Protein AF-A0A454WHN2-F1 (afdb_monomer)

Structure (mmCIF, N/CA/C/O backbone):
data_AF-A0A454WHN2-F1
#
_entry.id   AF-A0A454WHN2-F1
#
loop_
_atom_site.group_PDB
_atom_site.id
_atom_site.type_symbol
_atom_site.label_atom_id
_atom_site.label_alt_id
_atom_site.label_comp_id
_atom_site.label_asym_id
_atom_site.label_entity_id
_atom_site.label_seq_id
_atom_site.pdbx_PDB_ins_code
_atom_site.Cartn_x
_atom_site.Cartn_y
_atom_site.Cartn_z
_atom_site.occupancy
_atom_site.B_iso_or_equiv
_atom_site.auth_seq_id
_atom_site.auth_comp_id
_atom_site.auth_asym_id
_atom_site.auth_atom_id
_atom_site.pdbx_PDB_model_num
ATOM 1 N N . MET A 1 1 ? -0.882 60.559 22.891 1.00 48.34 1 MET A N 1
ATOM 2 C CA . MET A 1 1 ? -1.921 61.473 22.359 1.00 48.34 1 MET A CA 1
ATOM 3 C C . MET A 1 1 ? -2.616 62.143 23.531 1.00 48.34 1 MET A C 1
ATOM 5 O O . MET A 1 1 ? -2.846 61.467 24.521 1.00 48.34 1 MET A O 1
ATOM 9 N N . ALA A 1 2 ? -2.917 63.442 23.456 1.00 44.06 2 ALA A N 1
ATOM 10 C CA . ALA A 1 2 ? -3.639 64.130 24.527 1.00 44.06 2 ALA A CA 1
ATOM 11 C C . ALA A 1 2 ? -5.078 63.575 24.665 1.00 44.06 2 ALA A C 1
ATOM 13 O O . ALA A 1 2 ? -5.731 63.383 23.634 1.00 44.06 2 ALA A O 1
ATOM 14 N N . PRO A 1 3 ? -5.607 63.370 25.889 1.00 48.81 3 PRO A N 1
ATOM 15 C CA . PRO A 1 3 ? -6.927 62.764 26.123 1.00 48.81 3 PRO A CA 1
ATOM 16 C C . PRO A 1 3 ? -8.096 63.540 25.486 1.00 48.81 3 PRO A C 1
ATOM 18 O O . PRO A 1 3 ? -9.138 62.964 25.201 1.00 48.81 3 PRO A O 1
ATOM 21 N N . LYS A 1 4 ? -7.907 64.824 25.147 1.00 52.00 4 LYS A N 1
ATOM 22 C CA . LYS A 1 4 ? -8.909 65.653 24.451 1.00 52.00 4 LYS A CA 1
ATOM 23 C C . LYS A 1 4 ? -9.092 65.337 22.957 1.00 52.00 4 LYS A C 1
ATOM 25 O O . LYS A 1 4 ? -10.077 65.777 22.378 1.00 52.00 4 LYS A O 1
ATOM 30 N N . LEU A 1 5 ? -8.168 64.608 22.321 1.00 53.09 5 LEU A N 1
ATOM 31 C CA . LEU A 1 5 ? -8.235 64.288 20.883 1.00 53.09 5 LEU A CA 1
ATOM 32 C C . LEU A 1 5 ? -8.771 62.877 20.593 1.00 53.09 5 LEU A C 1
ATOM 34 O O . LEU A 1 5 ? -9.045 62.563 19.438 1.00 53.09 5 LEU A O 1
ATOM 38 N N . LEU A 1 6 ? -8.932 62.027 21.614 1.00 55.34 6 LEU A N 1
ATOM 39 C CA . LEU A 1 6 ? -9.400 60.647 21.443 1.00 55.34 6 LEU A CA 1
ATOM 40 C C . LEU A 1 6 ? -10.835 60.521 20.889 1.00 55.34 6 LEU A C 1
ATOM 42 O O . LEU A 1 6 ? -11.027 59.683 20.009 1.00 55.34 6 LEU A O 1
ATOM 46 N N . PRO A 1 7 ? -11.821 61.343 21.308 1.00 53.38 7 PRO A N 1
ATOM 47 C CA . PRO A 1 7 ? -13.181 61.269 20.761 1.00 53.38 7 PRO A CA 1
ATOM 48 C C . PRO A 1 7 ? -13.220 61.512 19.243 1.00 53.38 7 PRO A C 1
ATOM 50 O O . PRO A 1 7 ? -13.840 60.754 18.504 1.00 53.38 7 PRO A O 1
ATOM 53 N N . LEU A 1 8 ? -12.441 62.487 18.759 1.00 54.19 8 LEU A N 1
ATOM 54 C CA . LEU A 1 8 ? -12.309 62.821 17.332 1.00 54.19 8 LEU A CA 1
ATOM 55 C C . LEU A 1 8 ? -11.576 61.742 16.516 1.00 54.19 8 LEU A C 1
ATOM 57 O O . LEU A 1 8 ? -11.734 61.658 15.299 1.00 54.19 8 LEU A O 1
ATOM 61 N N . VAL A 1 9 ? -10.749 60.926 17.171 1.00 55.88 9 VAL A N 1
ATOM 62 C CA . VAL A 1 9 ? -10.042 59.802 16.543 1.00 55.88 9 VAL A CA 1
ATOM 63 C C . VAL A 1 9 ? -10.936 58.573 16.400 1.00 55.88 9 VAL A C 1
ATOM 65 O O . VAL A 1 9 ? -10.793 57.844 15.420 1.00 55.88 9 VAL A O 1
ATOM 68 N N . LEU A 1 10 ? -11.904 58.381 17.299 1.00 55.38 10 LEU A N 1
ATOM 69 C CA . LEU A 1 10 ? -12.901 57.312 17.184 1.00 55.38 10 LEU A CA 1
ATOM 70 C C . LEU A 1 10 ? -13.937 57.580 16.081 1.00 55.38 10 LEU A C 1
ATOM 72 O O . LEU A 1 10 ? -14.424 56.630 15.472 1.00 55.38 10 LEU A O 1
ATOM 76 N N . GLU A 1 11 ? -14.223 58.847 15.770 1.00 54.97 11 GLU A N 1
ATOM 77 C CA . GLU A 1 11 ? -15.168 59.239 14.712 1.00 54.97 11 GLU A CA 1
ATOM 78 C C . GLU A 1 11 ? -14.581 59.188 13.287 1.00 54.97 11 GLU A C 1
ATOM 80 O O . GLU A 1 11 ? -15.330 59.129 12.312 1.00 54.97 11 GLU A O 1
ATOM 85 N N . ARG A 1 12 ? -13.249 59.167 13.119 1.00 56.72 12 ARG A N 1
ATOM 86 C CA . ARG A 1 12 ? -12.610 59.160 11.788 1.00 56.72 12 ARG A CA 1
ATOM 87 C C . ARG A 1 12 ? -12.517 57.748 11.182 1.00 56.72 12 ARG A C 1
ATOM 89 O O . ARG A 1 12 ? -12.070 56.798 11.823 1.00 56.72 12 ARG A O 1
ATOM 96 N N . SER A 1 13 ? -12.928 57.608 9.915 1.00 50.47 13 SER A N 1
ATOM 97 C CA . SER A 1 13 ? -13.026 56.349 9.140 1.00 50.47 13 SER A CA 1
ATOM 98 C C . SER A 1 13 ? -11.729 55.753 8.614 1.00 50.47 13 SER A C 1
ATOM 100 O O . SER A 1 13 ? -11.738 54.604 8.190 1.00 50.47 13 SER A O 1
ATOM 102 N N . SER A 1 14 ? -10.617 56.477 8.687 1.00 53.41 14 SER A N 1
ATOM 103 C CA . SER A 1 14 ? -9.424 56.168 7.895 1.00 53.41 14 SER A CA 1
ATOM 104 C C . SER A 1 14 ? -8.219 55.634 8.680 1.00 53.41 14 SER A C 1
ATOM 106 O O . SER A 1 14 ? -7.136 55.537 8.108 1.00 53.41 14 SER A O 1
ATOM 108 N N . LEU A 1 15 ? -8.346 55.334 9.978 1.00 56.28 15 LEU A N 1
ATOM 109 C CA . LEU A 1 15 ? -7.216 54.842 10.777 1.00 56.28 15 LEU A CA 1
ATOM 110 C C . LEU A 1 15 ? -7.153 53.305 10.780 1.00 56.28 15 LEU A C 1
ATOM 112 O O . LEU A 1 15 ? -8.149 52.669 11.126 1.00 56.28 15 LEU A O 1
ATOM 116 N N . PRO A 1 16 ? -5.997 52.693 10.449 1.00 55.44 16 PRO A N 1
ATOM 117 C CA . PRO A 1 16 ? -5.830 51.248 10.539 1.00 55.44 16 PRO A CA 1
ATOM 118 C C . PRO A 1 16 ? -5.825 50.817 12.012 1.00 55.44 16 PRO A C 1
ATOM 120 O O . PRO A 1 16 ? -4.934 51.179 12.783 1.00 55.44 16 PRO A O 1
ATOM 123 N N . PHE A 1 17 ? -6.837 50.048 12.411 1.00 59.66 17 PHE A N 1
ATOM 124 C CA . PHE A 1 17 ? -6.953 49.511 13.764 1.00 59.66 17 PHE A CA 1
ATOM 125 C C . PHE A 1 17 ? -6.034 48.298 13.938 1.00 59.66 17 PHE A C 1
ATOM 127 O O . PHE A 1 17 ? -6.289 47.224 13.396 1.00 59.66 17 PHE A O 1
ATOM 134 N N . THR A 1 18 ? -4.961 48.465 14.711 1.00 62.22 18 THR A N 1
ATOM 135 C CA . THR A 1 18 ? -4.090 47.362 15.137 1.00 62.22 18 THR A CA 1
ATOM 136 C C . THR A 1 18 ? -4.552 46.795 16.489 1.00 62.22 18 THR A C 1
ATOM 138 O O . THR A 1 18 ? -5.138 47.532 17.290 1.00 62.22 18 THR A O 1
ATOM 141 N N . PRO A 1 19 ? -4.271 45.512 16.803 1.00 58.66 19 PRO A N 1
ATOM 142 C CA . PRO A 1 19 ? -4.608 44.916 18.102 1.00 58.66 19 PRO A CA 1
ATOM 143 C C . PRO A 1 19 ? -4.073 45.715 19.303 1.00 58.66 19 PRO A C 1
ATOM 145 O O . PRO A 1 19 ? -4.730 45.815 20.338 1.00 58.66 19 PRO A O 1
ATOM 148 N N . GLN A 1 20 ? -2.898 46.334 19.153 1.00 63.22 20 GLN A N 1
ATOM 149 C CA . GLN A 1 20 ? -2.258 47.160 20.178 1.00 63.22 20 GLN A CA 1
ATOM 150 C C . GLN A 1 20 ? -3.019 48.471 20.418 1.00 63.22 20 GLN A C 1
ATOM 152 O O . GLN A 1 20 ? -3.183 48.884 21.566 1.00 63.22 20 GLN A O 1
ATOM 157 N N . LEU A 1 21 ? -3.516 49.110 19.352 1.00 66.88 21 LEU A N 1
ATOM 158 C CA . LEU A 1 21 ? -4.326 50.324 19.457 1.00 66.88 21 LEU A CA 1
ATOM 159 C C . LEU A 1 21 ? -5.672 50.027 20.122 1.00 66.88 21 LEU A C 1
ATOM 161 O O . LEU A 1 21 ? -6.094 50.771 21.004 1.00 66.88 21 LEU A O 1
ATOM 165 N N . LEU A 1 22 ? -6.313 48.918 19.739 1.00 63.09 22 LEU A N 1
ATOM 166 C CA . LEU A 1 22 ? -7.572 48.493 20.341 1.00 63.09 22 LEU A CA 1
ATOM 167 C C . LEU A 1 22 ? -7.382 48.242 21.842 1.00 63.09 22 LEU A C 1
ATOM 169 O O . LEU A 1 22 ? -8.098 48.842 22.635 1.00 63.09 22 LEU A O 1
ATOM 173 N N . SER A 1 23 ? -6.356 47.480 22.242 1.00 63.47 23 SER A N 1
ATOM 174 C CA . SER A 1 23 ? -6.033 47.226 23.656 1.00 63.47 23 SER A CA 1
ATOM 175 C C . SER A 1 23 ? -5.809 48.509 24.467 1.00 63.47 23 SER A C 1
ATOM 177 O O . SER A 1 23 ? -6.257 48.593 25.609 1.00 63.47 23 SER A O 1
ATOM 179 N N . ALA A 1 24 ? -5.145 49.517 23.893 1.00 67.38 24 ALA A N 1
ATOM 180 C CA . ALA A 1 24 ? -4.944 50.806 24.556 1.00 67.38 24 ALA A CA 1
ATOM 181 C C . ALA A 1 24 ? -6.267 51.574 24.735 1.00 67.38 24 ALA A C 1
ATOM 183 O O . ALA A 1 24 ? -6.526 52.124 25.802 1.00 67.38 24 ALA A O 1
ATOM 184 N N . LEU A 1 25 ? -7.142 51.562 23.723 1.00 67.94 25 LEU A N 1
ATOM 185 C CA . LEU A 1 25 ? -8.475 52.168 23.808 1.00 67.94 25 LEU A CA 1
ATOM 186 C C . LEU A 1 25 ? -9.366 51.478 24.856 1.00 67.94 25 LEU A C 1
ATOM 188 O O . LEU A 1 25 ? -10.174 52.151 25.492 1.00 67.94 25 LEU A O 1
ATOM 192 N N . CYS A 1 26 ? -9.189 50.171 25.082 1.00 63.50 26 CYS A N 1
ATOM 193 C CA . CYS A 1 26 ? -9.890 49.423 26.136 1.00 63.50 26 CYS A CA 1
ATOM 194 C C . CYS A 1 26 ? -9.510 49.922 27.530 1.00 63.50 26 CYS A C 1
ATOM 196 O O . CYS A 1 26 ? -10.388 50.154 28.358 1.00 63.50 26 CYS A O 1
ATOM 198 N N . ALA A 1 27 ? -8.206 50.099 27.772 1.00 67.69 27 ALA A N 1
ATOM 199 C CA . ALA A 1 27 ? -7.693 50.615 29.036 1.00 67.69 27 ALA A CA 1
ATOM 200 C C . ALA A 1 27 ? -8.225 52.033 29.297 1.00 67.69 27 ALA A C 1
ATOM 202 O O . ALA A 1 27 ? -8.769 52.304 30.363 1.00 67.69 27 ALA A O 1
ATOM 203 N N . PHE A 1 28 ? -8.209 52.900 28.279 1.00 70.19 28 PHE A N 1
ATOM 204 C CA . PHE A 1 28 ? -8.751 54.255 28.404 1.00 70.19 28 PHE A CA 1
ATOM 205 C C . PHE A 1 28 ? -10.272 54.300 28.605 1.00 70.19 28 PHE A C 1
ATOM 207 O O . PHE A 1 28 ? -10.766 55.191 29.295 1.00 70.19 28 PHE A O 1
ATOM 214 N N . ALA A 1 29 ? -11.028 53.357 28.035 1.00 67.25 29 ALA A N 1
ATOM 215 C CA . ALA A 1 29 ? -12.459 53.229 28.307 1.00 67.25 29 ALA A CA 1
ATOM 216 C C . ALA A 1 29 ? -12.731 52.754 29.745 1.00 67.25 29 ALA A C 1
ATOM 218 O O . ALA A 1 29 ? -13.647 53.267 30.385 1.00 67.25 29 ALA A O 1
ATOM 219 N N . ALA A 1 30 ? -11.925 51.827 30.276 1.00 66.00 30 ALA A N 1
ATOM 220 C CA . ALA A 1 30 ? -12.020 51.383 31.670 1.00 66.00 30 ALA A CA 1
ATOM 221 C C . ALA A 1 30 ? -11.681 52.508 32.669 1.00 66.00 30 ALA A C 1
ATOM 223 O O . ALA A 1 30 ? -12.284 52.592 33.735 1.00 66.00 30 ALA A O 1
ATOM 224 N N . GLU A 1 31 ? -10.776 53.412 32.294 1.00 73.50 31 GLU A N 1
ATOM 225 C CA . GLU A 1 31 ? -10.419 54.619 33.052 1.00 73.50 31 GLU A CA 1
ATOM 226 C C . GLU A 1 31 ? -11.429 55.777 32.877 1.00 73.50 31 GLU A C 1
ATOM 228 O O . GLU A 1 31 ? -11.212 56.869 33.396 1.00 73.50 31 GLU A O 1
ATOM 233 N N . GLY A 1 32 ? -12.520 55.583 32.120 1.00 68.31 32 GLY A N 1
ATOM 234 C CA . GLY A 1 32 ? -13.539 56.612 31.861 1.00 68.31 32 GLY A CA 1
ATOM 235 C C . GLY A 1 32 ? -13.080 57.754 30.944 1.00 68.31 32 GLY A C 1
ATOM 236 O O . GLY A 1 32 ? -13.766 58.766 30.817 1.00 68.31 32 GLY A O 1
ATOM 237 N N . THR A 1 33 ? -11.926 57.604 30.288 1.00 71.56 33 THR A N 1
ATOM 238 C CA . THR A 1 33 ? -11.315 58.617 29.408 1.00 71.56 33 THR A CA 1
ATOM 239 C C . THR A 1 33 ? -11.892 58.573 27.983 1.00 71.56 33 THR A C 1
ATOM 241 O O . THR A 1 33 ? -11.733 59.514 27.205 1.00 71.56 33 THR A O 1
ATOM 244 N N . VAL A 1 34 ? -12.585 57.486 27.633 1.00 68.69 34 VAL A N 1
ATOM 245 C CA . VAL A 1 34 ? -13.240 57.254 26.338 1.00 68.69 34 VAL A CA 1
ATOM 246 C C . VAL A 1 34 ? -14.694 56.854 26.565 1.00 68.69 34 VAL A C 1
ATOM 248 O O . VAL A 1 34 ? -14.964 56.024 27.429 1.00 68.69 34 VAL A O 1
ATOM 251 N N . ASP A 1 35 ? -15.622 57.388 25.759 1.00 72.56 35 ASP A N 1
ATOM 252 C CA . ASP A 1 35 ? -17.012 56.919 25.761 1.00 72.56 35 ASP A CA 1
ATOM 253 C C . ASP A 1 35 ? -17.067 55.445 25.333 1.00 72.56 35 ASP A C 1
ATOM 255 O O . ASP A 1 35 ? -16.868 55.089 24.165 1.00 72.56 35 ASP A O 1
ATOM 259 N N . ARG A 1 36 ? -17.359 54.587 26.312 1.00 74.88 36 ARG A N 1
ATOM 260 C CA . ARG A 1 36 ? -17.489 53.142 26.148 1.00 74.88 36 ARG A CA 1
ATOM 261 C C . ARG A 1 36 ? -18.534 52.783 25.094 1.00 74.88 36 ARG A C 1
ATOM 263 O O . ARG A 1 36 ? -18.283 51.898 24.282 1.00 74.88 36 ARG A O 1
ATOM 270 N N . ALA A 1 37 ? -19.657 53.500 25.034 1.00 69.38 37 ALA A N 1
ATOM 271 C CA . ALA A 1 37 ? -20.715 53.212 24.072 1.00 69.38 37 ALA A CA 1
ATOM 272 C C . ALA A 1 37 ? -20.282 53.538 22.631 1.00 69.38 37 ALA A C 1
ATOM 274 O O . ALA A 1 37 ? -20.595 52.787 21.703 1.00 69.38 37 ALA A O 1
ATOM 275 N N . ALA A 1 38 ? -19.528 54.625 22.432 1.00 70.50 38 ALA A N 1
ATOM 276 C CA . ALA A 1 38 ? -18.953 54.974 21.133 1.00 70.50 38 ALA A CA 1
ATOM 277 C C . ALA A 1 38 ? -17.869 53.978 20.692 1.00 70.50 38 ALA A C 1
ATOM 279 O O . ALA A 1 38 ? -17.865 53.553 19.535 1.00 70.50 38 ALA A O 1
ATOM 280 N N . LEU A 1 39 ? -16.992 53.555 21.609 1.00 71.81 39 LEU A N 1
ATOM 281 C CA . LEU A 1 39 ? -15.950 52.564 21.326 1.00 71.81 39 LEU A CA 1
ATOM 282 C C . LEU A 1 39 ? -16.544 51.197 20.939 1.00 71.81 39 LEU A C 1
ATOM 284 O O . LEU A 1 39 ? -16.084 50.578 19.974 1.00 71.81 39 LEU A O 1
ATOM 288 N N . VAL A 1 40 ? -17.598 50.760 21.637 1.00 71.56 40 VAL A N 1
ATOM 289 C CA . VAL A 1 40 ? -18.317 49.513 21.337 1.00 71.56 40 VAL A CA 1
ATOM 290 C C . VAL A 1 40 ? -18.917 49.568 19.929 1.00 71.56 40 VAL A C 1
ATOM 292 O O . VAL A 1 40 ? -18.585 48.717 19.103 1.00 71.56 40 VAL A O 1
ATOM 295 N N . ARG A 1 41 ? -19.706 50.606 19.601 1.00 69.62 41 ARG A N 1
ATOM 296 C CA . ARG A 1 41 ? -20.293 50.782 18.254 1.00 69.62 41 ARG A CA 1
ATOM 297 C C . ARG A 1 41 ? -19.230 50.798 17.157 1.00 69.62 41 ARG A C 1
ATOM 299 O O . ARG A 1 41 ? -19.398 50.185 16.104 1.00 69.62 41 ARG A O 1
ATOM 306 N N . ARG A 1 42 ? -18.108 51.479 17.406 1.00 69.12 42 ARG A N 1
ATOM 307 C CA . ARG A 1 42 ? -17.024 51.596 16.431 1.00 69.12 42 ARG A CA 1
ATOM 308 C C . ARG A 1 42 ? -16.322 50.269 16.178 1.00 69.12 42 ARG A C 1
ATOM 310 O O . ARG A 1 42 ? -16.001 49.957 15.034 1.00 69.12 42 ARG A O 1
ATOM 317 N N . THR A 1 43 ? -16.130 49.476 17.227 1.00 69.12 43 THR A N 1
ATOM 318 C CA . THR A 1 43 ? -15.529 48.147 17.101 1.00 69.12 43 THR A CA 1
ATOM 319 C C . THR A 1 43 ? -16.421 47.214 16.284 1.00 69.12 43 THR A C 1
ATOM 321 O O . THR A 1 43 ? -15.907 46.519 15.413 1.00 69.12 43 THR A O 1
ATOM 324 N N . PHE A 1 44 ? -17.748 47.257 16.467 1.00 69.12 44 PHE A N 1
ATOM 325 C CA . PHE A 1 44 ? -18.676 46.497 15.618 1.00 69.12 44 PHE A CA 1
ATOM 326 C C . PHE A 1 44 ? -18.552 46.872 14.134 1.00 69.12 44 PHE A C 1
ATOM 328 O O . PHE A 1 44 ? -18.439 45.981 13.293 1.00 69.12 44 PHE A O 1
ATOM 335 N N . ALA A 1 45 ? -18.478 48.169 13.816 1.00 64.75 45 ALA A N 1
ATOM 336 C CA . ALA A 1 45 ? -18.302 48.635 12.439 1.00 64.75 45 ALA A CA 1
ATOM 337 C C . ALA A 1 45 ? -16.980 48.152 11.808 1.00 64.75 45 ALA A C 1
ATOM 339 O O . ALA A 1 45 ? -16.965 47.721 10.663 1.00 64.75 45 ALA A O 1
ATOM 340 N N . ILE A 1 46 ? -15.874 48.175 12.559 1.00 63.19 46 ILE A N 1
ATOM 341 C CA . ILE A 1 46 ? -14.548 47.763 12.061 1.00 63.19 46 ILE A CA 1
ATOM 342 C C . ILE A 1 46 ? -14.467 46.246 11.846 1.00 63.19 46 ILE A C 1
ATOM 344 O O . ILE A 1 46 ? -13.865 45.779 10.878 1.00 63.19 46 ILE A O 1
ATOM 348 N N . VAL A 1 47 ? -15.059 45.453 12.744 1.00 63.00 47 VAL A N 1
ATOM 349 C CA . VAL A 1 47 ? -14.982 43.988 12.649 1.00 63.00 47 VAL A CA 1
ATOM 350 C C . VAL A 1 47 ? -15.879 43.434 11.548 1.00 63.00 47 VAL A C 1
ATOM 352 O O . VAL A 1 47 ? -15.538 42.414 10.947 1.00 63.00 47 VAL A O 1
ATOM 355 N N . ALA A 1 48 ? -16.968 44.131 11.226 1.00 58.31 48 ALA A N 1
ATOM 356 C CA . ALA A 1 48 ? -17.842 43.777 10.117 1.00 58.31 48 ALA A CA 1
ATOM 357 C C . ALA A 1 48 ? -17.149 43.817 8.740 1.00 58.31 48 ALA A C 1
ATOM 359 O O . ALA A 1 48 ? -17.673 43.195 7.811 1.00 58.31 48 ALA A O 1
ATOM 360 N N . ASP A 1 49 ? -15.994 44.485 8.616 1.00 55.72 49 ASP A N 1
ATOM 361 C CA . ASP A 1 49 ? -15.347 44.759 7.327 1.00 55.72 49 ASP A CA 1
ATOM 362 C C . ASP A 1 49 ? -14.029 44.002 7.062 1.00 55.72 49 ASP A C 1
ATOM 364 O O . ASP A 1 49 ? -13.635 43.926 5.900 1.00 55.72 49 ASP A O 1
ATOM 368 N N . ALA A 1 50 ? -13.328 43.414 8.051 1.00 56.28 50 ALA A N 1
ATOM 369 C CA . ALA A 1 50 ? -11.996 42.844 7.751 1.00 56.28 50 ALA A CA 1
ATOM 370 C C . ALA A 1 50 ? -11.486 41.655 8.598 1.00 56.28 50 ALA A C 1
ATOM 372 O O . ALA A 1 50 ? -11.053 40.650 8.023 1.00 56.28 50 ALA A O 1
ATOM 373 N N . HIS A 1 51 ? -11.456 41.722 9.939 1.00 63.16 51 HIS A N 1
ATOM 374 C CA . HIS A 1 51 ? -10.587 40.823 10.734 1.00 63.16 51 HIS A CA 1
ATOM 375 C C . HIS A 1 51 ? -11.165 40.385 12.105 1.00 63.16 51 HIS A C 1
ATOM 377 O O . HIS A 1 51 ? -10.849 41.002 13.125 1.00 63.16 51 HIS A O 1
ATOM 383 N N . PRO A 1 52 ? -11.925 39.271 12.188 1.00 59.06 52 PRO A N 1
ATOM 384 C CA . PRO A 1 52 ? -12.531 38.798 13.446 1.00 59.06 52 PRO A CA 1
ATOM 385 C C . PRO A 1 52 ? -11.515 38.405 14.537 1.00 59.06 52 PRO A C 1
ATOM 387 O O . PRO A 1 52 ? -11.789 38.538 15.726 1.00 59.06 52 PRO A O 1
ATOM 390 N N . THR A 1 53 ? -10.304 37.981 14.164 1.00 60.81 53 THR A N 1
ATOM 391 C CA . THR A 1 53 ? -9.222 37.651 15.113 1.00 60.81 53 THR A CA 1
ATOM 392 C C . THR A 1 53 ? -8.667 38.859 15.860 1.00 60.81 53 THR A C 1
ATOM 394 O O . THR A 1 53 ? -8.230 38.717 16.999 1.00 60.81 53 THR A O 1
ATOM 397 N N . ALA A 1 54 ? -8.669 40.040 15.239 1.00 61.06 54 ALA A N 1
ATOM 398 C CA . ALA A 1 54 ? -8.040 41.234 15.802 1.00 61.06 54 ALA A CA 1
ATOM 399 C C . ALA A 1 54 ? -8.851 41.854 16.954 1.00 61.06 54 ALA A C 1
ATOM 401 O O . ALA A 1 54 ? -8.276 42.526 17.807 1.00 61.06 54 ALA A O 1
ATOM 402 N N . ALA A 1 55 ? -10.165 41.607 17.001 1.00 63.31 55 ALA A N 1
ATOM 403 C CA . ALA A 1 55 ? -11.063 42.152 18.021 1.00 63.31 55 ALA A CA 1
ATOM 404 C C . ALA A 1 55 ? -11.339 41.209 19.198 1.00 63.31 55 ALA A C 1
ATOM 406 O O . ALA A 1 55 ? -11.883 41.639 20.214 1.00 63.31 55 ALA A O 1
ATOM 407 N N . LEU A 1 56 ? -10.933 39.940 19.102 1.00 64.69 56 LEU A N 1
ATOM 408 C CA . LEU A 1 56 ? -11.166 38.954 20.155 1.00 64.69 56 LEU A CA 1
ATOM 409 C C . LEU A 1 56 ? -10.571 39.356 21.526 1.00 64.69 56 LEU A C 1
ATOM 411 O O . LEU A 1 56 ? -11.284 39.220 22.522 1.00 64.69 56 LEU A O 1
ATOM 415 N N . PRO A 1 57 ? -9.341 39.912 21.618 1.00 63.16 57 PRO A N 1
ATOM 416 C CA . PRO A 1 57 ? -8.790 40.356 22.901 1.00 63.16 57 PRO A CA 1
ATOM 417 C C . PRO A 1 57 ? -9.620 41.461 23.567 1.00 63.16 57 PRO A C 1
ATOM 419 O O . PRO A 1 57 ? -9.694 41.515 24.791 1.00 63.16 57 PRO A O 1
ATOM 422 N N . TYR A 1 58 ? -10.279 42.320 22.781 1.00 63.47 58 TYR A N 1
ATOM 423 C CA . TYR A 1 58 ? -11.127 43.387 23.317 1.00 63.47 58 TYR A CA 1
ATOM 424 C C . TYR A 1 58 ? -12.391 42.840 23.972 1.00 63.47 58 TYR A C 1
ATOM 426 O O . TYR A 1 58 ? -12.693 43.191 25.109 1.00 63.47 58 TYR A O 1
ATOM 434 N N . TRP A 1 59 ? -13.111 41.954 23.284 1.00 64.38 59 TRP A N 1
ATOM 435 C CA . TRP A 1 59 ? -14.364 41.401 23.807 1.00 64.38 59 TRP A CA 1
ATOM 436 C C . TRP A 1 59 ? -14.163 40.492 25.015 1.00 64.38 59 TRP A C 1
ATOM 438 O O . TRP A 1 59 ? -15.041 40.395 25.865 1.00 64.38 59 TRP A O 1
ATOM 448 N N . GLN A 1 60 ? -12.992 39.866 25.125 1.00 65.81 60 GLN A N 1
ATOM 449 C CA . GLN A 1 60 ? -12.613 39.118 26.322 1.00 65.81 60 GLN A CA 1
ATOM 450 C C . GLN A 1 60 ? -12.221 40.037 27.489 1.00 65.81 60 GLN A C 1
ATOM 452 O O . GLN A 1 60 ? -12.483 39.696 28.639 1.00 65.81 60 GLN A O 1
ATOM 457 N N . ALA A 1 61 ? -11.608 41.191 27.209 1.00 61.22 61 ALA A N 1
ATOM 458 C CA . ALA A 1 61 ? -11.166 42.138 28.233 1.00 61.22 61 ALA A CA 1
ATOM 459 C C . ALA A 1 61 ? -12.297 43.030 28.776 1.00 61.22 61 ALA A C 1
ATOM 461 O O . ALA A 1 61 ? -12.223 43.473 29.920 1.00 61.22 61 ALA A O 1
ATOM 462 N N . VAL A 1 62 ? -13.333 43.306 27.973 1.00 64.25 62 VAL A N 1
ATOM 463 C CA . VAL A 1 62 ? -14.459 44.177 28.347 1.00 64.25 62 VAL A CA 1
ATOM 464 C C . VAL A 1 62 ? -15.784 43.522 27.927 1.00 64.25 62 VAL A C 1
ATOM 466 O O . VAL A 1 62 ? -16.270 43.791 26.826 1.00 64.25 62 VAL A O 1
ATOM 469 N N . PRO A 1 63 ? -16.399 42.674 28.773 1.00 66.62 63 PRO A N 1
ATOM 470 C CA . PRO A 1 63 ? -17.709 42.104 28.471 1.00 66.62 63 PRO A CA 1
ATOM 471 C C . PRO A 1 63 ? -18.766 43.213 28.373 1.00 66.62 63 PRO A C 1
ATOM 473 O O . PRO A 1 63 ? -18.726 44.190 29.128 1.00 66.62 63 PRO A O 1
ATOM 476 N N . LEU A 1 64 ? -19.710 43.076 27.441 1.00 71.75 64 LEU A N 1
ATOM 477 C CA . LEU A 1 64 ? -20.839 44.002 27.308 1.00 71.75 64 LEU A CA 1
ATOM 478 C C . LEU A 1 64 ? -21.706 43.953 28.577 1.00 71.75 64 LEU A C 1
ATOM 480 O O . LEU A 1 64 ? -21.934 42.883 29.142 1.00 71.75 64 LEU A O 1
ATOM 484 N N . THR A 1 65 ? -22.188 45.107 29.044 1.00 76.12 65 THR A N 1
ATOM 485 C CA . THR A 1 65 ? -23.225 45.131 30.092 1.00 76.12 65 THR A CA 1
ATOM 486 C C . THR A 1 65 ? -24.578 44.734 29.500 1.00 76.12 65 THR A C 1
ATOM 488 O O . THR A 1 65 ? -24.766 44.832 28.290 1.00 76.12 65 THR A O 1
ATOM 491 N N . GLY A 1 66 ? -25.552 44.338 30.330 1.00 74.44 66 GLY A N 1
ATOM 492 C CA . GLY A 1 66 ? -26.893 43.958 29.851 1.00 74.44 66 GLY A CA 1
ATOM 493 C C . GLY A 1 66 ? -27.546 45.014 28.944 1.00 74.44 66 GLY A C 1
ATOM 494 O O . GLY A 1 66 ? -28.064 44.681 27.880 1.00 74.44 66 GLY A O 1
ATOM 495 N N . ASP A 1 67 ? -27.419 46.296 29.300 1.00 74.88 67 ASP A N 1
ATOM 496 C CA . ASP A 1 67 ? -27.927 47.415 28.494 1.00 74.88 67 ASP A CA 1
ATOM 497 C C . ASP A 1 67 ? -27.192 47.587 27.155 1.00 74.88 67 ASP A C 1
ATOM 499 O O . ASP A 1 67 ? -27.779 48.013 26.161 1.00 74.88 67 ASP A O 1
ATOM 503 N N . GLU A 1 68 ? -25.891 47.301 27.104 1.00 76.00 68 GLU A N 1
ATOM 504 C CA . GLU A 1 68 ? -25.115 47.350 25.860 1.00 76.00 68 GLU A CA 1
ATOM 505 C C . GLU A 1 68 ? -25.408 46.156 24.966 1.00 76.00 68 GLU A C 1
ATOM 507 O O . GLU A 1 68 ? -25.511 46.327 23.753 1.00 76.00 68 GLU A O 1
ATOM 512 N N . HIS A 1 69 ? -25.605 44.980 25.560 1.00 80.62 69 HIS A N 1
ATOM 513 C CA . HIS A 1 69 ? -26.087 43.783 24.875 1.00 80.62 69 HIS A CA 1
ATOM 514 C C . HIS A 1 69 ? -27.402 44.079 24.152 1.00 80.62 69 HIS A C 1
ATOM 516 O O . HIS A 1 69 ? -27.509 43.838 22.955 1.00 80.62 69 HIS A O 1
ATOM 522 N N . ALA A 1 70 ? -28.361 44.697 24.849 1.00 76.94 70 ALA A N 1
ATOM 523 C CA . ALA A 1 70 ? -29.650 45.068 24.271 1.00 76.94 70 ALA A CA 1
ATOM 524 C C . ALA A 1 70 ? -29.525 46.127 23.159 1.00 76.94 70 ALA A C 1
ATOM 526 O O . ALA A 1 70 ? -30.167 46.010 22.118 1.00 76.94 70 ALA A O 1
ATOM 527 N N . ARG A 1 71 ? -28.682 47.154 23.346 1.00 78.62 71 ARG A N 1
ATOM 528 C CA . ARG A 1 71 ? -28.504 48.237 22.358 1.00 78.62 71 ARG A CA 1
ATOM 529 C C . ARG A 1 71 ? -27.723 47.836 21.106 1.00 78.62 71 ARG A C 1
ATOM 531 O O . ARG A 1 71 ? -27.844 48.537 20.111 1.00 78.62 71 ARG A O 1
ATOM 538 N N . THR A 1 72 ? -26.918 46.776 21.165 1.00 79.94 72 THR A N 1
ATOM 539 C CA . THR A 1 72 ? -26.056 46.329 20.049 1.00 79.94 72 THR A CA 1
ATOM 540 C C . THR A 1 72 ? -26.589 45.094 19.325 1.00 79.94 72 THR A C 1
ATOM 542 O O . THR A 1 72 ? -25.901 44.532 18.470 1.00 79.94 72 THR A O 1
ATOM 545 N N . ALA A 1 73 ? -27.797 44.638 19.671 1.00 84.00 73 ALA A N 1
ATOM 546 C CA . ALA A 1 73 ? -28.396 43.438 19.094 1.00 84.00 73 ALA A CA 1
ATOM 547 C C . ALA A 1 73 ? -28.452 43.454 17.548 1.00 84.00 73 ALA A C 1
ATOM 549 O O . ALA A 1 73 ? -28.072 42.445 16.941 1.00 84.00 73 ALA A O 1
ATOM 550 N N . PRO A 1 74 ? -28.823 44.566 16.872 1.00 83.44 74 PRO A N 1
ATOM 551 C CA . PRO A 1 74 ? -28.796 44.632 15.409 1.00 83.44 74 PRO A CA 1
ATOM 552 C C . PRO A 1 74 ? -27.391 44.437 14.820 1.00 83.44 74 PRO A C 1
ATOM 554 O O . PRO A 1 74 ? -27.215 43.657 13.886 1.00 83.44 74 PRO A O 1
ATOM 557 N N . GLU A 1 75 ? -26.371 45.090 15.382 1.00 81.00 75 GLU A N 1
ATOM 558 C CA . GLU A 1 75 ? -24.987 45.001 14.906 1.00 81.00 75 GLU A CA 1
ATOM 559 C C . GLU A 1 75 ? -24.381 43.613 15.135 1.00 81.00 75 GLU A C 1
ATOM 561 O O . GLU A 1 75 ? -23.670 43.090 14.275 1.00 81.00 75 GLU A O 1
ATOM 566 N N . ARG A 1 76 ? -24.685 42.990 16.278 1.00 85.94 76 ARG A N 1
ATOM 567 C CA . ARG A 1 76 ? -24.276 41.614 16.596 1.00 85.94 76 ARG A CA 1
ATOM 568 C C . ARG A 1 76 ? -24.886 40.611 15.627 1.00 85.94 76 ARG A C 1
ATOM 570 O O . ARG A 1 76 ? -24.176 39.728 15.156 1.00 85.94 76 AR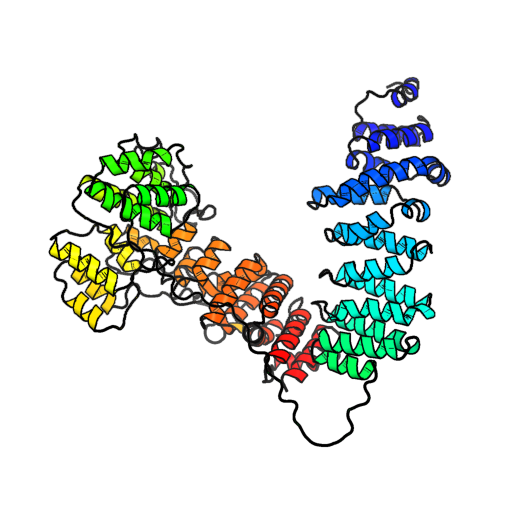G A O 1
ATOM 577 N N . THR A 1 77 ? -26.169 40.776 15.313 1.00 87.06 77 THR A N 1
ATOM 578 C CA . THR A 1 77 ? -26.907 39.925 14.369 1.00 87.06 77 THR A CA 1
ATOM 579 C C . THR A 1 77 ? -26.329 40.064 12.959 1.00 87.06 77 THR A C 1
ATOM 581 O O . THR A 1 77 ? -25.955 39.064 12.352 1.00 87.06 77 THR A O 1
ATOM 584 N N . ALA A 1 78 ? -26.124 41.294 12.474 1.00 83.44 78 ALA A N 1
ATOM 585 C CA . ALA A 1 78 ? -25.514 41.544 11.163 1.00 83.44 78 ALA A CA 1
ATOM 586 C C . ALA A 1 78 ? -24.079 40.990 11.053 1.00 83.44 78 ALA A C 1
ATOM 588 O O . ALA A 1 78 ? -23.643 40.534 9.994 1.00 83.44 78 ALA A O 1
ATOM 589 N N . LEU A 1 79 ? -23.317 41.014 12.150 1.00 82.88 79 LEU A N 1
ATOM 590 C CA . LEU A 1 79 ? -21.985 40.420 12.180 1.00 82.88 79 LEU A CA 1
ATOM 591 C C . LEU A 1 79 ? -22.038 38.887 12.211 1.00 82.88 79 LEU A C 1
ATOM 593 O O . LEU A 1 79 ? -21.245 38.241 11.525 1.00 82.88 79 LEU A O 1
ATOM 597 N N . ALA A 1 80 ? -22.962 38.311 12.983 1.00 88.62 80 ALA A N 1
ATOM 598 C CA . ALA A 1 80 ? -23.181 36.871 13.037 1.00 88.62 80 ALA A CA 1
ATOM 599 C C . ALA A 1 80 ? -23.519 36.314 11.650 1.00 88.62 80 ALA A C 1
ATOM 601 O O . ALA A 1 80 ? -22.895 35.342 11.239 1.00 88.62 80 ALA A O 1
ATOM 602 N N . GLU A 1 81 ? -24.390 36.982 10.890 1.00 89.56 81 GLU A N 1
ATOM 603 C CA . GLU A 1 81 ? -24.748 36.613 9.512 1.00 89.56 81 GLU A CA 1
ATOM 604 C C . GLU A 1 81 ? -23.513 36.476 8.601 1.00 89.56 81 GLU A C 1
ATOM 606 O O . GLU A 1 81 ? -23.293 35.445 7.955 1.00 89.56 81 GLU A O 1
ATOM 611 N N . LYS A 1 82 ? -22.632 37.487 8.606 1.00 84.44 82 LYS A N 1
ATOM 612 C CA . LYS A 1 82 ? -21.376 37.472 7.833 1.00 84.44 82 LYS A CA 1
ATOM 613 C C . LYS A 1 82 ? -20.444 36.335 8.265 1.00 84.44 82 LYS A C 1
ATOM 615 O O . LYS A 1 82 ? -19.808 35.687 7.430 1.00 84.44 82 LYS A O 1
ATOM 620 N N . LEU A 1 83 ? -20.328 36.100 9.572 1.00 86.81 83 LEU A N 1
ATOM 621 C CA . LEU A 1 83 ? -19.453 35.066 10.130 1.00 86.81 83 LEU A CA 1
ATOM 622 C C . LEU A 1 83 ? -19.986 33.656 9.870 1.00 86.81 83 LEU A C 1
ATOM 624 O O . LEU A 1 83 ? -19.190 32.771 9.567 1.00 86.81 83 LEU A O 1
ATOM 628 N N . LEU A 1 84 ? -21.302 33.456 9.950 1.00 91.31 84 LEU A N 1
ATOM 629 C CA . LEU A 1 84 ? -21.969 32.199 9.617 1.00 91.31 84 LEU A CA 1
ATOM 630 C C . LEU A 1 84 ? -21.817 31.885 8.130 1.00 91.31 84 LEU A C 1
ATOM 632 O O . LEU A 1 84 ? -21.396 30.782 7.800 1.00 91.31 84 LEU A O 1
ATOM 636 N N . THR A 1 85 ? -22.002 32.873 7.246 1.00 88.94 85 THR A N 1
ATOM 637 C CA . THR A 1 85 ? -21.746 32.722 5.800 1.00 88.94 85 THR A CA 1
ATOM 638 C C . THR A 1 85 ? -20.318 32.242 5.524 1.00 88.94 85 THR A C 1
ATOM 640 O O . THR A 1 85 ? -20.093 31.361 4.698 1.00 88.94 85 THR A O 1
ATOM 643 N N . ARG A 1 86 ? -19.330 32.785 6.247 1.00 85.75 86 ARG A N 1
ATOM 644 C CA . ARG A 1 86 ? -17.934 32.338 6.146 1.00 85.75 86 ARG A CA 1
ATOM 645 C C . ARG A 1 86 ? -17.720 30.944 6.736 1.00 85.75 86 ARG A C 1
ATOM 647 O O . ARG A 1 86 ? -16.922 30.183 6.203 1.00 85.75 86 ARG A O 1
ATOM 654 N N . LEU A 1 87 ? -18.383 30.618 7.843 1.00 89.56 87 LEU A N 1
ATOM 655 C CA . LEU A 1 87 ? -18.272 29.311 8.489 1.00 89.56 87 LEU A CA 1
ATOM 656 C C . LEU A 1 87 ? -18.880 28.198 7.621 1.00 89.56 87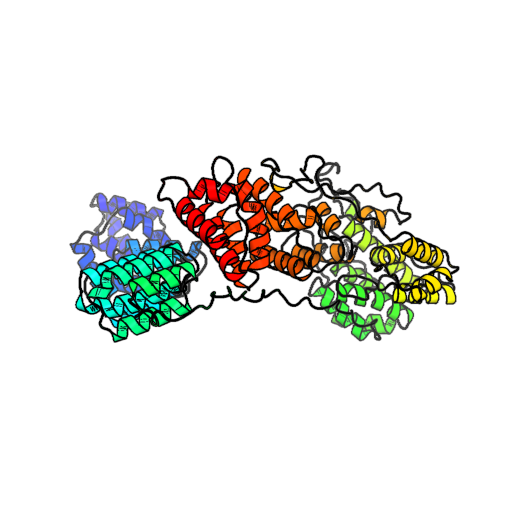 LEU A C 1
ATOM 658 O O . LEU A 1 87 ? -18.330 27.101 7.582 1.00 89.56 87 LEU A O 1
ATOM 662 N N . LEU A 1 88 ? -19.941 28.512 6.871 1.00 91.88 88 LEU A N 1
ATOM 663 C CA . LEU A 1 88 ? -20.588 27.621 5.904 1.00 91.88 88 LEU A CA 1
ATOM 664 C C . LEU A 1 88 ? -19.684 27.228 4.720 1.00 91.88 88 LEU A C 1
ATOM 666 O O . LEU A 1 88 ? -19.967 26.242 4.049 1.00 91.88 88 LEU A O 1
ATOM 670 N N . GLN A 1 89 ? -18.585 27.951 4.476 1.00 87.62 89 GLN A N 1
ATOM 671 C CA . GLN A 1 89 ? -17.584 27.579 3.463 1.00 87.62 89 GLN A CA 1
ATOM 672 C C . GLN A 1 89 ? -16.635 26.457 3.932 1.00 87.62 89 GLN A C 1
ATOM 674 O O . GLN A 1 89 ? -15.888 25.919 3.118 1.00 87.62 89 GLN A O 1
ATOM 679 N N . ASP A 1 90 ? -16.670 26.111 5.226 1.00 84.62 90 ASP A N 1
ATOM 680 C CA . ASP A 1 90 ? -15.770 25.174 5.913 1.00 84.62 90 ASP A CA 1
ATOM 681 C C . ASP A 1 90 ? -14.267 25.471 5.678 1.00 84.62 90 ASP A C 1
ATOM 683 O O . ASP A 1 90 ? -13.865 26.513 5.150 1.00 84.62 90 ASP A O 1
ATOM 687 N N . GLY A 1 91 ? -13.385 24.593 6.157 1.00 82.88 91 GLY A N 1
ATOM 688 C CA . GLY A 1 91 ? -11.963 24.645 5.835 1.00 82.88 91 GLY A CA 1
ATOM 689 C C . GLY A 1 91 ? -11.059 24.074 6.918 1.00 82.88 91 GLY A C 1
ATOM 690 O O . GLY A 1 91 ? -11.478 23.382 7.844 1.00 82.88 91 GLY A O 1
ATOM 691 N N . ALA A 1 92 ? -9.763 24.369 6.803 1.00 77.94 92 ALA A N 1
ATOM 692 C CA . ALA A 1 92 ? -8.774 23.885 7.757 1.00 77.94 92 ALA A CA 1
ATOM 693 C C . ALA A 1 92 ? -9.037 24.430 9.183 1.00 77.94 92 ALA A C 1
ATOM 695 O O . ALA A 1 92 ? -9.463 25.573 9.344 1.00 77.94 92 ALA A O 1
ATOM 696 N N . PRO A 1 93 ? -8.664 23.706 10.257 1.00 80.12 93 PRO A N 1
ATOM 697 C CA . PRO A 1 93 ? -8.882 24.149 11.641 1.00 80.12 93 PRO A CA 1
ATOM 698 C C . PRO A 1 93 ? -8.393 25.576 11.948 1.00 80.12 93 PRO A C 1
ATOM 700 O O . PRO A 1 93 ? -9.012 26.290 12.739 1.00 80.12 93 PRO A O 1
ATOM 703 N N . LYS A 1 94 ? -7.305 26.014 11.298 1.00 75.38 94 LYS A N 1
ATOM 704 C CA . LYS A 1 94 ? -6.723 27.357 11.456 1.00 75.38 94 LYS A CA 1
ATOM 705 C C . LYS A 1 94 ? -7.631 28.482 10.941 1.00 75.38 94 LYS A C 1
ATOM 707 O O . LYS A 1 94 ? -7.499 29.605 11.418 1.00 75.38 94 LYS A O 1
ATOM 712 N N . THR A 1 95 ? -8.528 28.204 9.995 1.00 78.25 95 THR A N 1
ATOM 713 C CA . THR A 1 95 ? -9.450 29.199 9.425 1.00 78.25 95 THR A CA 1
ATOM 714 C C . THR A 1 95 ? -10.786 29.226 10.164 1.00 78.25 95 THR A C 1
ATOM 716 O O . THR A 1 95 ? -11.307 30.312 10.410 1.00 78.25 95 THR A O 1
ATOM 719 N N . VAL A 1 96 ? -11.306 28.067 10.584 1.00 84.75 96 VAL A N 1
ATOM 720 C CA . VAL A 1 96 ? -12.624 27.957 11.244 1.00 84.75 96 VAL A CA 1
ATOM 721 C C . VAL A 1 96 ? -12.589 28.272 12.743 1.00 84.75 96 VAL A C 1
ATOM 723 O O . VAL A 1 96 ? -13.504 28.909 13.265 1.00 84.75 96 VAL A O 1
ATOM 726 N N . THR A 1 97 ? -11.518 27.891 13.453 1.00 85.44 97 THR A N 1
ATOM 727 C CA . THR A 1 97 ? -11.422 28.067 14.918 1.00 85.44 97 THR A CA 1
ATOM 728 C C . THR A 1 97 ? -11.573 29.528 15.349 1.00 85.44 97 THR A C 1
ATOM 730 O O . THR A 1 97 ? -12.369 29.795 16.256 1.00 85.44 97 THR A O 1
ATOM 733 N N . PRO A 1 98 ? -10.886 30.500 14.717 1.00 80.31 98 PRO A N 1
ATOM 734 C CA . PRO A 1 98 ? -11.025 31.892 15.120 1.00 80.31 98 PRO A CA 1
ATOM 735 C C . PRO A 1 98 ? -12.425 32.463 14.877 1.00 80.31 98 PRO A C 1
ATOM 737 O O . PRO A 1 98 ? -12.914 33.229 15.702 1.00 80.31 98 PRO A O 1
ATOM 740 N N . VAL A 1 99 ? -13.090 32.054 13.789 1.00 83.25 99 VAL A N 1
ATOM 741 C CA . VAL A 1 99 ? -14.462 32.478 13.465 1.00 83.25 99 VAL A CA 1
ATOM 742 C C . VAL A 1 99 ? -15.444 31.974 14.525 1.00 83.25 99 VAL A C 1
ATOM 744 O O . VAL A 1 99 ? -16.191 32.773 15.082 1.00 83.25 99 VAL A O 1
ATOM 747 N N . MET A 1 100 ? -15.389 30.687 14.888 1.00 89.19 100 MET A N 1
ATOM 748 C CA . MET A 1 100 ? -16.240 30.125 15.950 1.00 89.19 100 MET A CA 1
ATOM 749 C C . MET A 1 100 ? -15.967 30.761 17.315 1.00 89.19 100 MET A C 1
ATOM 751 O O . MET A 1 100 ? -16.889 31.008 18.089 1.00 89.19 100 MET A O 1
ATOM 755 N N . THR A 1 101 ? -14.697 31.031 17.624 1.00 84.62 101 THR A N 1
ATOM 756 C CA . THR A 1 101 ? -14.314 31.669 18.893 1.00 84.62 101 THR A CA 1
ATOM 757 C C . THR A 1 101 ? -14.925 33.063 18.991 1.00 84.62 101 THR A C 1
ATOM 759 O O . THR A 1 101 ? -15.430 33.455 20.040 1.00 84.62 101 THR A O 1
ATOM 762 N N . PHE A 1 102 ? -14.938 33.786 17.875 1.00 81.50 102 PHE A N 1
ATOM 763 C CA . PHE A 1 102 ? -15.514 35.113 17.796 1.00 81.50 102 PHE A CA 1
ATOM 764 C C . PHE A 1 102 ? -17.054 35.101 17.820 1.00 81.50 102 PHE A C 1
ATOM 766 O O . PHE A 1 102 ? -17.654 35.884 18.551 1.00 81.50 102 PHE A O 1
ATOM 773 N N . LEU A 1 103 ? -17.698 34.150 17.134 1.00 87.62 103 LEU A N 1
ATOM 774 C CA . LEU A 1 103 ? -19.148 33.918 17.229 1.00 87.62 103 LEU A CA 1
ATOM 775 C C . LEU A 1 103 ? -19.605 33.608 18.664 1.00 87.62 103 LEU A C 1
ATOM 777 O O . LEU A 1 103 ? -20.652 34.079 19.095 1.00 87.62 103 LEU A O 1
ATOM 781 N N . ARG A 1 104 ? -18.817 32.851 19.437 1.00 88.88 104 ARG A N 1
ATOM 782 C CA . ARG A 1 104 ? -19.097 32.619 20.866 1.00 88.88 104 ARG A CA 1
ATOM 783 C C . ARG A 1 104 ? -18.929 33.889 21.693 1.00 88.88 104 ARG A C 1
ATOM 785 O O . ARG A 1 104 ? -19.734 34.150 22.580 1.00 88.88 104 ARG A O 1
ATOM 792 N N . ALA A 1 105 ? -17.906 34.685 21.388 1.00 82.06 105 ALA A N 1
ATOM 793 C CA . ALA A 1 105 ? -17.643 35.941 22.080 1.00 82.06 105 ALA A CA 1
ATOM 794 C C . ALA A 1 105 ? -18.728 37.006 21.826 1.00 82.06 105 ALA A C 1
ATOM 796 O O . ALA A 1 105 ? -18.922 37.863 22.683 1.00 82.06 105 ALA A O 1
ATOM 797 N N . LEU A 1 106 ? -19.475 36.920 20.713 1.00 83.62 106 LEU A N 1
ATOM 798 C CA . LEU A 1 106 ? -20.677 37.737 20.498 1.00 83.62 106 LEU A CA 1
ATOM 799 C C . LEU A 1 106 ? -21.731 37.511 21.587 1.00 83.62 106 LEU A C 1
ATOM 801 O O . LEU A 1 106 ? -22.500 38.425 21.854 1.00 83.62 106 LEU A O 1
ATOM 805 N N . ALA A 1 107 ? -21.786 36.327 22.209 1.00 85.62 107 ALA A N 1
ATOM 806 C CA . ALA A 1 107 ? -22.788 35.978 23.217 1.00 85.62 107 ALA A CA 1
ATOM 807 C C . ALA A 1 107 ? -24.224 36.319 22.759 1.00 85.62 107 ALA A C 1
ATOM 809 O O . ALA A 1 107 ? -24.974 36.999 23.470 1.00 85.62 107 ALA A O 1
ATOM 810 N N . LEU A 1 108 ? -24.574 35.908 21.534 1.00 90.31 108 LEU A N 1
ATOM 811 C CA . LEU A 1 108 ? -25.928 36.033 20.982 1.00 90.31 108 LEU A CA 1
ATOM 812 C C . LEU A 1 108 ? -26.934 35.317 21.888 1.00 90.31 108 LEU A C 1
ATOM 814 O O . LEU A 1 108 ? -26.697 34.200 22.338 1.00 90.31 108 LEU A O 1
ATOM 818 N N . THR A 1 109 ? -28.049 35.979 22.163 1.00 91.25 109 THR A N 1
ATOM 819 C CA . THR A 1 109 ? -29.186 35.403 22.878 1.00 91.25 109 THR A CA 1
ATOM 820 C C . THR A 1 109 ? -29.926 34.406 21.981 1.00 91.25 109 THR A C 1
ATOM 822 O O . THR A 1 109 ? -29.847 34.514 20.754 1.00 91.25 109 THR A O 1
ATOM 825 N N . PRO A 1 110 ? -30.713 33.471 22.548 1.00 92.31 110 PRO A N 1
ATOM 826 C CA . PRO A 1 110 ? -31.528 32.558 21.746 1.00 92.31 110 PRO A CA 1
ATOM 827 C C . PRO A 1 110 ? -32.453 33.280 20.751 1.00 92.31 110 PRO A C 1
ATOM 829 O O . PRO A 1 110 ? -32.621 32.826 19.625 1.00 92.31 110 PRO A O 1
ATOM 832 N N . ALA A 1 111 ? -32.994 34.447 21.119 1.00 90.06 111 ALA A N 1
ATOM 833 C CA . ALA A 1 111 ? -33.834 35.249 20.228 1.00 90.06 111 ALA A CA 1
ATOM 834 C C . ALA A 1 111 ? -33.057 35.831 19.030 1.00 90.06 111 ALA A C 1
ATOM 836 O O . ALA A 1 111 ? -33.588 35.863 17.925 1.00 90.06 111 ALA A O 1
ATOM 837 N N . GLU A 1 112 ? -31.803 36.252 19.224 1.00 92.12 112 GLU A N 1
ATOM 838 C CA . GLU A 1 112 ? -30.935 36.726 18.131 1.00 92.12 112 GLU A CA 1
ATOM 839 C C . GLU A 1 112 ? -30.404 35.576 17.260 1.00 92.12 112 GLU A C 1
ATOM 841 O O . GLU A 1 112 ? -30.062 35.796 16.103 1.00 92.12 112 GLU A O 1
ATOM 846 N N . GLN A 1 113 ? -30.331 34.353 17.796 1.00 93.81 113 GLN A N 1
ATOM 847 C CA . GLN A 1 113 ? -29.919 33.160 17.046 1.00 93.81 113 GLN A CA 1
ATOM 848 C C . GLN A 1 113 ? -31.052 32.545 16.217 1.00 93.81 113 GLN A C 1
ATOM 850 O O . GLN A 1 113 ? -30.782 31.885 15.214 1.00 93.81 113 GLN A O 1
ATOM 855 N N . ALA A 1 114 ? -32.310 32.752 16.615 1.00 92.81 114 ALA A N 1
ATOM 856 C CA . ALA A 1 114 ? -33.472 32.153 15.961 1.00 92.81 114 ALA A CA 1
ATOM 857 C C . ALA A 1 114 ? -33.579 32.451 14.444 1.00 92.81 114 ALA A C 1
ATOM 859 O O . ALA A 1 114 ? -33.886 31.520 13.699 1.00 92.81 114 ALA A O 1
ATOM 860 N N . PRO A 1 115 ? -33.271 33.667 13.936 1.00 93.62 115 PRO A N 1
ATOM 861 C CA . PRO A 1 115 ? -33.264 33.940 12.494 1.00 93.62 115 PRO A CA 1
ATOM 862 C C . PRO A 1 115 ? -32.267 33.088 11.692 1.00 93.62 115 PRO A C 1
ATOM 864 O O . PRO A 1 115 ? -32.515 32.804 10.525 1.00 93.62 115 PRO A O 1
ATOM 867 N N . PHE A 1 116 ? -31.177 32.637 12.320 1.00 94.25 116 PHE A N 1
ATOM 868 C CA . PHE A 1 116 ? -30.119 31.830 11.697 1.00 94.25 116 PHE A CA 1
ATOM 869 C C . PHE A 1 116 ? -30.326 30.322 11.870 1.00 94.25 116 PHE A C 1
ATOM 871 O O . PHE A 1 116 ? -29.409 29.531 11.651 1.00 94.25 116 PHE A O 1
ATOM 878 N N . LEU A 1 117 ? -31.518 29.888 12.292 1.00 94.06 117 LEU A N 1
ATOM 879 C CA . LEU A 1 117 ? -31.806 28.484 12.589 1.00 94.06 117 LEU A CA 1
ATOM 880 C C . LEU A 1 117 ? -31.406 27.551 11.436 1.00 94.06 117 LEU A C 1
ATOM 882 O O . LEU A 1 117 ? -30.809 26.502 11.675 1.00 94.06 117 LEU A O 1
ATOM 886 N N . ARG A 1 118 ? -31.695 27.933 10.186 1.00 94.69 118 ARG A N 1
ATOM 887 C CA . ARG A 1 118 ? -31.366 27.120 9.005 1.00 94.69 118 ARG A CA 1
ATOM 888 C C . ARG A 1 118 ? -29.866 27.070 8.722 1.00 94.69 118 ARG A C 1
ATOM 890 O O . ARG A 1 118 ? -29.374 26.002 8.362 1.00 94.69 118 ARG A O 1
ATOM 897 N N . ASP A 1 119 ? -29.143 28.157 8.973 1.00 95.69 119 ASP A N 1
ATOM 898 C CA . ASP A 1 119 ? -27.684 28.172 8.868 1.00 95.69 119 ASP A CA 1
ATOM 899 C C . ASP A 1 119 ? -27.069 27.210 9.888 1.00 95.69 119 ASP A C 1
ATOM 901 O O . ASP A 1 119 ? -26.240 26.380 9.527 1.00 95.69 119 ASP A O 1
ATOM 905 N N . HIS A 1 120 ? -27.541 27.226 11.142 1.00 95.81 120 HIS A N 1
ATOM 906 C CA . HIS A 1 120 ? -27.059 26.314 12.190 1.00 95.81 120 HIS A CA 1
ATOM 907 C C . HIS A 1 120 ? -27.343 24.841 11.894 1.00 95.81 120 HIS A C 1
ATOM 909 O O . HIS A 1 120 ? -26.526 23.987 12.238 1.00 95.81 120 HIS A O 1
ATOM 915 N N . VAL A 1 121 ? -28.466 24.531 11.236 1.00 96.19 121 VAL A N 1
ATOM 916 C CA . VAL A 1 121 ? -28.747 23.177 10.731 1.00 96.19 121 VAL A CA 1
ATOM 917 C C . VAL A 1 121 ? -27.757 22.791 9.631 1.00 96.19 121 VAL A C 1
ATOM 919 O O . VAL A 1 121 ? -27.223 21.685 9.675 1.00 96.19 121 VAL A O 1
ATOM 922 N N . ALA A 1 122 ? -27.458 23.690 8.690 1.00 95.75 122 ALA A N 1
ATOM 923 C CA . ALA A 1 122 ? -26.486 23.436 7.625 1.00 95.75 122 ALA A CA 1
ATOM 924 C C . ALA A 1 122 ? -25.056 23.224 8.164 1.00 95.75 122 ALA A C 1
ATOM 926 O O . ALA A 1 122 ? -24.308 22.408 7.629 1.00 95.75 122 ALA A O 1
ATOM 927 N N . LEU A 1 123 ? -24.686 23.871 9.278 1.00 96.50 123 LEU A N 1
ATOM 928 C CA . LEU A 1 123 ? -23.396 23.634 9.943 1.00 96.50 123 LEU A CA 1
ATOM 929 C C . LEU A 1 123 ? -23.212 22.180 10.417 1.00 96.50 123 LEU A C 1
ATOM 931 O O . LEU A 1 123 ? -22.073 21.738 10.579 1.00 96.50 123 LEU A O 1
ATOM 935 N N . LEU A 1 124 ? -24.297 21.428 10.640 1.00 96.31 124 LEU A N 1
ATOM 936 C CA . LEU A 1 124 ? -24.236 20.034 11.098 1.00 96.31 124 LEU A CA 1
ATOM 937 C C . LEU A 1 124 ? -23.636 19.078 10.061 1.00 96.31 124 LEU A C 1
ATOM 939 O O . LEU A 1 124 ? -23.183 18.001 10.452 1.00 96.31 124 LEU A O 1
ATOM 943 N N . ASP A 1 125 ? -23.607 19.460 8.782 1.00 94.19 125 ASP A N 1
ATOM 944 C CA . ASP A 1 125 ? -23.057 18.657 7.682 1.00 94.19 125 ASP A CA 1
ATOM 945 C C . ASP A 1 125 ? -21.546 18.892 7.473 1.00 94.19 125 ASP A C 1
ATOM 947 O O . ASP A 1 125 ? -20.885 18.149 6.751 1.00 94.19 125 ASP A O 1
ATOM 951 N N . LEU A 1 126 ? -20.966 19.881 8.159 1.00 94.19 126 LEU A N 1
ATOM 952 C CA . LEU A 1 126 ? -19.581 20.321 7.963 1.00 94.19 126 LEU A CA 1
ATOM 953 C C . LEU A 1 126 ? -18.582 19.586 8.877 1.00 94.19 126 LEU A C 1
ATOM 955 O O . LEU A 1 126 ? -18.898 18.571 9.518 1.00 94.19 126 LEU A O 1
ATOM 959 N N . SER A 1 127 ? -17.340 20.077 8.929 1.00 91.81 127 SER A N 1
ATOM 960 C CA . SER A 1 127 ? -16.282 19.548 9.794 1.00 91.81 127 SER A CA 1
ATOM 961 C C . SER A 1 127 ? -16.698 19.428 11.271 1.00 91.81 127 SER A C 1
ATOM 963 O O . SER A 1 127 ? -17.500 20.200 11.798 1.00 91.81 127 SER A O 1
ATOM 965 N N . SER A 1 128 ? -16.126 18.448 11.985 1.00 92.69 128 SER A N 1
ATOM 966 C CA . SER A 1 128 ? -16.531 18.101 13.361 1.00 92.69 128 SER A CA 1
ATOM 967 C C . SER A 1 128 ? -16.609 19.292 14.343 1.00 92.69 128 SER A C 1
ATOM 969 O O . SER A 1 128 ? -17.583 19.358 15.096 1.00 92.69 128 SER A O 1
ATOM 971 N N . PRO A 1 129 ? -15.658 20.252 14.366 1.00 92.56 129 PRO A N 1
ATOM 972 C CA . PRO A 1 129 ? -15.759 21.426 15.237 1.00 92.56 129 PRO A CA 1
ATOM 973 C C . PRO A 1 129 ? -16.928 22.357 14.883 1.00 92.56 129 PRO A C 1
ATOM 975 O O . PRO A 1 129 ? -17.549 22.921 15.782 1.00 92.56 129 PRO A O 1
ATOM 978 N N . VAL A 1 130 ? -17.232 22.495 13.591 1.00 94.31 130 VAL A N 1
ATOM 979 C CA . VAL A 1 130 ? -18.307 23.351 13.077 1.00 94.31 130 VAL A CA 1
ATOM 980 C C . VAL A 1 130 ? -19.669 22.731 13.379 1.00 94.31 130 VAL A C 1
ATOM 982 O O . VAL A 1 130 ? -20.534 23.397 13.948 1.00 94.31 130 VAL A O 1
ATOM 985 N N . ALA A 1 131 ? -19.812 21.425 13.140 1.00 95.56 131 ALA A N 1
ATOM 986 C CA . ALA A 1 131 ? -21.003 20.669 13.518 1.00 95.56 131 ALA A CA 1
ATOM 987 C C . ALA A 1 131 ? -21.249 20.698 15.038 1.00 95.56 131 ALA A C 1
ATOM 989 O O . ALA A 1 131 ? -22.390 20.831 15.479 1.00 95.56 131 ALA A O 1
ATOM 990 N N . ALA A 1 132 ? -20.189 20.637 15.858 1.00 94.81 132 ALA A N 1
ATOM 991 C CA . ALA A 1 132 ? -20.302 20.774 17.313 1.00 94.81 132 ALA A CA 1
ATOM 992 C C . ALA A 1 132 ? -20.872 22.134 17.731 1.00 94.81 132 ALA A C 1
ATOM 994 O O . ALA A 1 132 ? -21.698 22.198 18.640 1.00 94.81 132 ALA A O 1
ATOM 995 N N . TYR A 1 133 ? -20.429 23.210 17.075 1.00 95.00 133 TYR A N 1
ATOM 996 C CA . TYR A 1 133 ? -20.931 24.557 17.326 1.00 95.00 133 TYR A CA 1
ATOM 997 C C . TYR A 1 133 ? -22.405 24.697 16.915 1.00 95.00 133 TYR A C 1
ATOM 999 O O . TYR A 1 133 ? -23.210 25.131 17.735 1.00 95.00 133 TYR A O 1
ATOM 1007 N N . GLY A 1 134 ? -22.781 24.255 15.709 1.00 95.88 134 GLY A N 1
ATOM 1008 C CA . GLY A 1 134 ? -24.181 24.278 15.263 1.00 95.88 134 GLY A CA 1
ATOM 1009 C C . GLY A 1 134 ? -25.105 23.476 16.189 1.00 95.88 134 GLY A C 1
ATOM 1010 O O . GLY A 1 134 ? -26.154 23.964 16.606 1.00 95.88 134 GLY A O 1
ATOM 1011 N N . GLN A 1 135 ? -24.678 22.277 16.608 1.00 97.06 135 GLN A N 1
ATOM 1012 C CA . GLN A 1 135 ? -25.421 21.439 17.557 1.00 97.06 135 GLN A CA 1
ATOM 1013 C C . GLN A 1 135 ? -25.626 22.127 18.915 1.00 97.06 135 GLN A C 1
ATOM 1015 O O . GLN A 1 135 ? -26.684 21.991 19.529 1.00 97.06 135 GLN A O 1
ATOM 1020 N N . GLU A 1 136 ? -24.612 22.836 19.411 1.00 95.38 136 GLU A N 1
ATOM 1021 C CA . GLU A 1 136 ? -24.693 23.572 20.671 1.00 95.38 136 GLU A CA 1
ATOM 1022 C C . GLU A 1 136 ? -25.733 24.692 20.609 1.00 95.38 136 GLU A C 1
ATOM 1024 O O . GLU A 1 136 ? -26.571 24.768 21.507 1.00 95.38 136 GLU A O 1
ATOM 1029 N N . VAL A 1 137 ? -25.741 25.482 19.530 1.00 95.50 137 VAL A N 1
ATOM 1030 C CA . VAL A 1 137 ? -26.704 26.579 19.350 1.00 95.50 137 VAL A CA 1
ATOM 1031 C C . VAL A 1 137 ? -28.130 26.051 19.173 1.00 95.50 137 VAL A C 1
ATOM 1033 O O . VAL A 1 137 ? -29.051 26.546 19.818 1.00 95.50 137 VAL A O 1
ATOM 1036 N N . LEU A 1 138 ? -28.339 25.002 18.369 1.00 96.69 138 LEU A N 1
ATOM 1037 C CA . LEU A 1 138 ? -29.671 24.398 18.194 1.00 96.69 138 LEU A CA 1
ATOM 1038 C C . LEU A 1 138 ? -30.234 23.839 19.506 1.00 96.69 138 LEU A C 1
ATOM 1040 O O . LEU A 1 138 ? -31.435 23.926 19.762 1.00 96.69 138 LEU A O 1
ATOM 1044 N N . ARG A 1 139 ? -29.366 23.297 20.365 1.00 95.31 139 ARG A N 1
ATOM 1045 C CA . ARG A 1 139 ? -29.747 22.856 21.706 1.00 95.31 139 ARG A CA 1
ATOM 1046 C C . ARG A 1 139 ? -30.166 24.026 22.597 1.00 95.31 139 ARG A C 1
ATOM 1048 O O . ARG A 1 139 ? -31.139 23.890 23.329 1.00 95.31 139 ARG A O 1
ATOM 1055 N N . GLU A 1 140 ? -29.452 25.148 22.551 1.00 94.00 140 GLU A N 1
ATOM 1056 C CA . GLU A 1 140 ? -29.822 26.360 23.298 1.00 94.00 140 GLU A CA 1
ATOM 1057 C C . GLU A 1 140 ? -31.164 26.936 22.818 1.00 94.00 140 GLU A C 1
ATOM 1059 O O . GLU A 1 140 ? -31.988 27.340 23.638 1.00 94.00 140 GLU A O 1
ATOM 1064 N N . LEU A 1 141 ? -31.429 26.898 21.507 1.00 95.00 141 LEU A N 1
ATOM 1065 C CA . LEU A 1 141 ? -32.725 27.275 20.933 1.00 95.00 141 LEU A CA 1
ATOM 1066 C C . LEU A 1 141 ? -33.863 26.362 21.419 1.00 95.00 141 LEU A C 1
ATOM 1068 O O . LEU A 1 141 ? -34.937 26.857 21.752 1.00 95.00 141 LEU A O 1
ATOM 1072 N N . ASP A 1 142 ? -33.636 25.049 21.518 1.00 93.81 142 ASP A N 1
ATOM 1073 C CA . ASP A 1 142 ? -34.618 24.109 22.083 1.00 93.81 142 ASP A CA 1
ATOM 1074 C C . ASP A 1 142 ? -34.859 24.330 23.579 1.00 93.81 142 ASP A C 1
ATOM 1076 O O . ASP A 1 142 ? -36.001 24.296 24.033 1.00 93.81 142 ASP A O 1
ATOM 1080 N N . GLU A 1 143 ? -33.807 24.590 24.358 1.00 91.88 143 GLU A N 1
ATOM 1081 C CA . GLU A 1 143 ? -33.935 24.921 25.782 1.00 91.88 143 GLU A CA 1
ATOM 1082 C C . GLU A 1 143 ? -34.718 26.230 25.999 1.00 91.88 143 GLU A C 1
ATOM 1084 O O . GLU A 1 143 ? -35.451 26.341 26.982 1.00 91.88 143 GLU A O 1
ATOM 1089 N N . ALA A 1 144 ? -34.636 27.174 25.055 1.00 92.25 144 ALA A N 1
ATOM 1090 C CA . ALA A 1 144 ? -35.417 28.411 25.036 1.00 92.25 144 ALA A CA 1
ATOM 1091 C C . ALA A 1 144 ? -36.839 28.264 24.448 1.00 92.25 144 ALA A C 1
ATOM 1093 O O . ALA A 1 144 ? -37.587 29.241 24.434 1.00 92.25 144 ALA A O 1
ATOM 1094 N N . GLY A 1 145 ? -37.225 27.079 23.957 1.00 91.81 145 GLY A N 1
ATOM 1095 C CA . GLY A 1 145 ? -38.532 26.846 23.327 1.00 91.81 145 GLY A CA 1
ATOM 1096 C C . GLY A 1 145 ? -38.691 27.474 21.935 1.00 91.81 145 GLY A C 1
ATOM 1097 O O . GLY A 1 145 ? -39.814 27.669 21.481 1.00 91.81 145 GLY A O 1
ATOM 1098 N N . LEU A 1 146 ? -37.581 27.799 21.266 1.00 93.50 146 LEU A N 1
ATOM 1099 C CA . LEU A 1 146 ? -37.530 28.431 19.940 1.00 93.50 146 LEU A CA 1
ATOM 1100 C C . LEU A 1 146 ? -37.170 27.445 18.814 1.00 93.50 146 LEU A C 1
ATOM 1102 O O . LEU A 1 146 ? -36.943 27.866 17.682 1.00 93.50 146 LEU A O 1
ATOM 1106 N N . LEU A 1 147 ? -37.091 26.141 19.107 1.00 92.69 147 LEU A N 1
ATOM 1107 C CA . LEU A 1 147 ? -36.800 25.104 18.117 1.00 92.69 147 LEU A CA 1
ATOM 1108 C C . LEU A 1 147 ? -38.069 24.342 17.723 1.00 92.69 147 LEU A C 1
ATOM 1110 O O . LEU A 1 147 ? -38.724 23.720 18.560 1.00 92.69 147 LEU A O 1
ATOM 1114 N N . GLU A 1 148 ? -38.379 24.341 16.429 1.00 88.94 148 GLU A N 1
ATOM 1115 C CA . GLU A 1 148 ? -39.471 23.543 15.873 1.00 88.94 148 GLU A CA 1
ATOM 1116 C C . GLU A 1 148 ? -39.167 22.035 15.942 1.00 88.94 148 GLU A C 1
ATOM 1118 O O . GLU A 1 148 ? -38.022 21.584 15.835 1.00 88.94 148 GLU A O 1
ATOM 1123 N N . GLU A 1 149 ? -40.210 21.217 16.084 1.00 84.12 149 GLU A N 1
ATOM 1124 C CA . GLU A 1 149 ? -40.059 19.765 16.228 1.00 84.12 149 GLU A CA 1
ATOM 1125 C C . GLU A 1 149 ? -39.481 19.081 14.973 1.00 84.12 149 GLU A C 1
ATOM 1127 O O . GLU A 1 149 ? -38.701 18.124 15.084 1.00 84.12 149 GLU A O 1
ATOM 1132 N N . ASP A 1 150 ? -39.825 19.578 13.785 1.00 88.06 150 ASP A N 1
ATOM 1133 C CA . ASP A 1 150 ? -39.301 19.050 12.524 1.00 88.06 150 ASP A CA 1
ATOM 1134 C C . ASP A 1 150 ? -37.805 19.343 12.378 1.00 88.06 150 ASP A C 1
ATOM 1136 O O . ASP A 1 150 ? -37.047 18.473 11.951 1.00 88.06 150 ASP A O 1
ATOM 1140 N N . VAL A 1 151 ? -37.350 20.499 12.869 1.00 92.88 151 VAL A N 1
ATOM 1141 C CA . VAL A 1 151 ? -35.934 20.891 12.877 1.00 92.88 151 VAL A CA 1
ATOM 1142 C C . VAL A 1 151 ? -35.118 19.996 13.812 1.00 92.88 151 VAL A C 1
ATOM 1144 O O . VAL A 1 151 ? -34.017 19.575 13.458 1.00 92.88 151 VAL A O 1
ATOM 1147 N N . LEU A 1 152 ? -35.656 19.633 14.985 1.00 92.50 152 LEU A N 1
ATOM 1148 C CA . LEU A 1 152 ? -35.001 18.662 15.872 1.00 92.50 152 LEU A CA 1
ATOM 1149 C C . LEU A 1 152 ? -34.842 17.294 15.190 1.00 92.50 152 LEU A C 1
ATOM 1151 O O . LEU A 1 152 ? -33.814 16.637 15.361 1.00 92.50 152 LEU A O 1
ATOM 1155 N N . SER A 1 153 ? -35.847 16.867 14.421 1.00 91.44 153 SER A N 1
ATOM 1156 C CA . SER A 1 153 ? -35.791 15.609 13.666 1.00 91.44 153 SER A CA 1
ATOM 1157 C C . SER A 1 153 ? -34.713 15.672 12.577 1.00 91.44 153 SER A C 1
ATOM 1159 O O . SER A 1 153 ? -33.867 14.781 12.512 1.00 91.44 153 SER A O 1
ATOM 1161 N N . GLU A 1 154 ? -34.667 16.769 11.816 1.00 93.75 154 GLU A N 1
ATOM 1162 C CA . GLU A 1 154 ? -33.636 17.058 10.806 1.00 93.75 154 GLU A CA 1
ATOM 1163 C C . GLU A 1 154 ? -32.217 17.044 11.394 1.00 93.75 154 GLU A C 1
ATOM 1165 O O . GLU A 1 154 ? -31.282 16.499 10.804 1.00 93.75 154 GLU A O 1
ATOM 1170 N N . ALA A 1 155 ? -32.039 17.640 12.576 1.00 94.56 155 ALA A N 1
ATOM 1171 C CA . ALA A 1 155 ? -30.758 17.656 13.270 1.00 94.56 155 ALA A CA 1
ATOM 1172 C C . ALA A 1 155 ? -30.338 16.247 13.717 1.00 94.56 155 ALA A C 1
ATOM 1174 O O . ALA A 1 155 ? -29.153 15.910 13.693 1.00 94.56 155 ALA A O 1
ATOM 1175 N N . CYS A 1 156 ? -31.296 15.398 14.103 1.00 93.81 156 CYS A N 1
ATOM 1176 C CA . CYS A 1 156 ? -31.018 14.005 14.442 1.00 93.81 156 CYS A CA 1
ATOM 1177 C C . CYS A 1 156 ? -30.559 13.200 13.228 1.00 93.81 156 CYS A C 1
ATOM 1179 O O . CYS A 1 156 ? -29.600 12.444 13.356 1.00 93.81 156 CYS A O 1
ATOM 1181 N N . GLU A 1 157 ? -31.204 13.375 12.074 1.00 93.31 157 GLU A N 1
ATOM 1182 C CA . GLU A 1 157 ? -30.822 12.706 10.825 1.00 93.31 157 GLU A CA 1
ATOM 1183 C C . GLU A 1 157 ? -29.397 13.066 10.402 1.00 93.31 157 GLU A C 1
ATOM 1185 O O . GLU A 1 157 ? -28.615 12.174 10.080 1.00 93.31 157 GLU A O 1
ATOM 1190 N N . ARG A 1 158 ? -29.013 14.341 10.525 1.00 94.75 158 ARG A N 1
ATOM 1191 C CA . ARG A 1 158 ? -27.645 14.782 10.225 1.00 94.75 158 ARG A CA 1
ATOM 1192 C C . ARG A 1 158 ? -26.620 14.290 11.231 1.00 94.75 158 ARG A C 1
ATOM 1194 O O . ARG A 1 158 ? -25.571 13.806 10.834 1.00 94.75 158 ARG A O 1
ATOM 1201 N N . VAL A 1 159 ? -26.891 14.414 12.534 1.00 96.38 159 VAL A N 1
ATOM 1202 C CA . VAL A 1 159 ? -25.875 14.175 13.575 1.00 96.38 159 VAL A CA 1
ATOM 1203 C C . VAL A 1 159 ? -25.737 12.702 13.951 1.00 96.38 159 VAL A C 1
ATOM 1205 O O . VAL A 1 159 ? -24.619 12.250 14.190 1.00 96.38 159 VAL A O 1
ATOM 1208 N N . LEU A 1 160 ? -26.833 11.943 14.050 1.00 95.62 160 LEU A N 1
ATOM 1209 C CA . LEU A 1 160 ? -26.787 10.562 14.560 1.00 95.62 160 LEU A CA 1
ATOM 1210 C C . LEU A 1 160 ? -26.167 9.571 13.570 1.00 95.62 160 LEU A C 1
ATOM 1212 O O . LEU A 1 160 ? -25.707 8.516 14.002 1.00 95.62 160 LEU A O 1
ATOM 1216 N N . LEU A 1 161 ? -26.123 9.926 12.284 1.00 91.88 161 LEU A N 1
ATOM 1217 C CA . LEU A 1 161 ? -25.476 9.146 11.228 1.00 91.88 161 LEU A CA 1
ATOM 1218 C C . LEU A 1 161 ? -23.974 9.440 11.094 1.00 91.88 161 LEU A C 1
ATOM 1220 O O . LEU A 1 161 ? -23.278 8.760 10.341 1.00 91.88 161 LEU A O 1
ATOM 1224 N N . ARG A 1 162 ? -23.446 10.429 11.826 1.00 92.12 162 ARG A N 1
ATOM 1225 C CA . ARG A 1 162 ? -22.024 10.773 11.753 1.00 92.12 162 ARG A CA 1
ATOM 1226 C C . ARG A 1 162 ? -21.150 9.801 12.555 1.00 92.12 162 ARG A C 1
ATOM 1228 O O . ARG A 1 162 ? -21.595 9.282 13.580 1.00 92.12 162 ARG A O 1
ATOM 1235 N N . PRO A 1 163 ? -19.873 9.606 12.174 1.00 86.94 163 PRO A N 1
ATOM 1236 C CA . PRO A 1 163 ? -18.966 8.704 12.886 1.00 86.94 163 PRO A CA 1
ATOM 1237 C C . PRO A 1 163 ? -18.410 9.280 14.205 1.00 86.94 163 PRO A C 1
ATOM 1239 O O . PRO A 1 163 ? -17.779 8.556 14.987 1.00 86.94 163 PRO A O 1
ATOM 1242 N N . GLU A 1 164 ? -18.571 10.582 14.492 1.00 92.12 164 GLU A N 1
ATOM 1243 C CA . GLU A 1 164 ? -17.964 11.192 15.678 1.00 92.12 164 GLU A CA 1
ATOM 1244 C C . GLU A 1 164 ? -18.741 10.899 16.971 1.00 92.12 164 GLU A C 1
ATOM 1246 O O . GLU A 1 164 ? -19.632 11.636 17.401 1.00 92.12 164 GLU A O 1
ATOM 1251 N N . LYS A 1 165 ? -18.273 9.885 17.704 1.00 90.25 165 LYS A N 1
ATOM 1252 C CA . LYS A 1 165 ? -18.792 9.444 19.014 1.00 90.25 165 LYS A CA 1
ATOM 1253 C C . LYS A 1 165 ? -19.191 10.560 19.992 1.00 90.25 165 LYS A C 1
ATOM 1255 O O . LYS A 1 165 ? -20.152 10.390 20.743 1.00 90.25 165 LYS A O 1
ATOM 1260 N N . LYS A 1 166 ? -18.440 11.668 20.070 1.00 92.50 166 LYS A N 1
ATOM 1261 C CA . LYS A 1 166 ? -18.744 12.773 21.004 1.00 92.50 166 LYS A CA 1
ATOM 1262 C C . LYS A 1 166 ? -20.013 13.534 20.604 1.00 92.50 166 LYS A C 1
ATOM 1264 O O . LYS A 1 166 ? -20.839 13.775 21.482 1.00 92.50 166 LYS A O 1
ATOM 1269 N N . LEU A 1 167 ? -20.179 13.847 19.318 1.00 94.06 167 LEU A N 1
ATOM 1270 C CA . LEU A 1 167 ? -21.352 14.549 18.783 1.00 94.06 167 LEU A CA 1
ATOM 1271 C C . LEU A 1 167 ? -22.610 13.698 18.925 1.00 94.06 167 LEU A C 1
ATOM 1273 O O . LEU A 1 167 ? -23.614 14.151 19.475 1.00 94.06 167 LEU A O 1
ATOM 1277 N N . VAL A 1 168 ? -22.520 12.423 18.539 1.00 96.62 168 VAL A N 1
ATOM 1278 C CA . VAL A 1 168 ? -23.645 11.483 18.626 1.00 96.62 168 VAL A CA 1
ATOM 1279 C C . VAL A 1 168 ? -24.069 11.276 20.081 1.00 96.62 168 VAL A C 1
ATOM 1281 O O . VAL A 1 168 ? -25.253 11.314 20.410 1.00 96.62 168 VAL A O 1
ATOM 1284 N N . ARG A 1 169 ? -23.114 11.140 21.013 1.00 95.62 169 ARG A N 1
ATOM 1285 C CA . ARG A 1 169 ? -23.429 11.055 22.451 1.00 95.62 169 ARG A CA 1
ATOM 1286 C C . ARG A 1 169 ? -24.067 12.328 22.996 1.00 95.62 169 ARG A C 1
ATOM 1288 O O . ARG A 1 169 ? -24.942 12.219 23.860 1.00 95.62 169 ARG A O 1
ATOM 1295 N N . ALA A 1 170 ? -23.626 13.501 22.544 1.00 94.88 170 ALA A N 1
ATOM 1296 C CA . ALA A 1 170 ? -24.245 14.768 22.912 1.00 94.88 170 ALA A CA 1
ATOM 1297 C C . ALA A 1 170 ? -25.692 14.834 22.396 1.00 94.88 170 ALA A C 1
ATOM 1299 O O . ALA A 1 170 ? -26.583 15.144 23.186 1.00 94.88 170 ALA A O 1
ATOM 1300 N N . GLN A 1 171 ? -25.939 14.402 21.153 1.00 96.75 171 GLN A N 1
ATOM 1301 C CA . GLN A 1 171 ? -27.274 14.334 20.550 1.00 96.75 171 GLN A CA 1
ATOM 1302 C C . GLN A 1 171 ? -28.196 13.383 21.317 1.00 96.75 171 GLN A C 1
ATOM 1304 O O . GLN A 1 171 ? -29.277 13.776 21.737 1.00 96.75 171 GLN A O 1
ATOM 1309 N N . LEU A 1 172 ? -27.751 12.153 21.601 1.00 96.81 172 LEU A N 1
ATOM 1310 C CA . LEU A 1 172 ? -28.527 11.192 22.397 1.00 96.81 172 LEU A CA 1
ATOM 1311 C C . LEU A 1 172 ? -28.826 11.725 23.809 1.00 96.81 172 LEU A C 1
ATOM 1313 O O . LEU A 1 172 ? -29.884 11.465 24.372 1.00 96.81 172 LEU A O 1
ATOM 1317 N N . SER A 1 173 ? -27.903 12.484 24.402 1.00 95.50 173 SER A N 1
ATOM 1318 C CA . SER A 1 173 ? -28.118 13.085 25.726 1.00 95.50 173 SER A CA 1
ATOM 1319 C C . SER A 1 173 ? -29.068 14.285 25.677 1.00 95.50 173 SER A C 1
ATOM 1321 O O . SER A 1 173 ? -29.775 14.540 26.649 1.00 95.50 173 SER A O 1
ATOM 1323 N N . TRP A 1 174 ? -29.096 15.024 24.567 1.00 95.25 174 TRP A N 1
ATOM 1324 C CA . TRP A 1 174 ? -30.096 16.056 24.308 1.00 95.25 174 TRP A CA 1
ATOM 1325 C C . TRP A 1 174 ? -31.482 15.428 24.112 1.00 95.25 174 TRP A C 1
ATOM 1327 O O . TRP A 1 174 ? -32.406 15.796 24.830 1.00 95.25 174 TRP A O 1
ATOM 1337 N N . LEU A 1 175 ? -31.599 14.382 23.290 1.00 94.75 175 LEU A N 1
ATOM 1338 C CA . LEU A 1 175 ? -32.840 13.626 23.095 1.00 94.75 175 LEU A CA 1
ATOM 1339 C C . LEU A 1 175 ? -33.412 13.041 24.396 1.00 94.75 175 LEU A C 1
ATOM 1341 O O . LEU A 1 175 ? -34.612 13.154 24.635 1.00 94.75 175 LEU A O 1
ATOM 1345 N N . ASP A 1 176 ? -32.578 12.471 25.277 1.00 92.69 176 ASP A N 1
ATOM 1346 C CA . ASP A 1 176 ? -33.047 11.974 26.584 1.00 92.69 176 ASP A CA 1
ATOM 1347 C C . ASP A 1 176 ? -33.625 13.100 27.454 1.00 92.69 176 ASP A C 1
ATOM 1349 O O . ASP A 1 176 ? -34.560 12.862 28.215 1.00 92.69 176 ASP A O 1
ATOM 1353 N N . ARG A 1 177 ? -33.094 14.327 27.348 1.00 92.62 177 ARG A N 1
ATOM 1354 C CA . ARG A 1 177 ? -33.629 15.491 28.069 1.00 92.62 177 ARG A CA 1
ATOM 1355 C C . ARG A 1 177 ? -34.960 15.956 27.484 1.00 92.62 177 ARG A C 1
ATOM 1357 O O . ARG A 1 177 ? -35.893 16.150 28.259 1.00 92.62 177 ARG A O 1
ATOM 1364 N N . VAL A 1 178 ? -35.080 16.048 26.158 1.00 91.38 178 VAL A N 1
ATOM 1365 C CA . VAL A 1 178 ? -36.346 16.416 25.494 1.00 91.38 178 VAL A CA 1
ATOM 1366 C C . VAL A 1 178 ? -37.442 15.393 25.815 1.00 91.38 178 VAL A C 1
ATOM 1368 O O . VAL A 1 178 ? -38.535 15.778 26.216 1.00 91.38 178 VAL A O 1
ATOM 1371 N N . ALA A 1 179 ? -37.141 14.089 25.767 1.00 90.44 179 ALA A N 1
ATOM 1372 C CA . ALA A 1 179 ? -38.118 13.036 26.069 1.00 90.44 179 ALA A CA 1
ATOM 1373 C C . ALA A 1 179 ? -38.609 13.058 27.527 1.00 90.44 179 ALA A C 1
ATOM 1375 O O . ALA A 1 179 ? -39.745 12.677 27.803 1.00 90.44 179 ALA A O 1
ATOM 1376 N N . ARG A 1 180 ? -37.767 13.509 28.467 1.00 90.44 180 ARG A N 1
ATOM 1377 C CA . ARG A 1 180 ? -38.165 13.715 29.870 1.00 90.44 180 ARG A CA 1
ATOM 1378 C C . ARG A 1 180 ? -39.016 14.968 30.056 1.00 90.44 180 ARG A C 1
ATOM 1380 O O . ARG A 1 180 ? -39.919 14.944 30.884 1.00 90.44 180 ARG A O 1
ATOM 1387 N N . ARG A 1 181 ? -38.707 16.045 29.325 1.00 90.50 181 ARG A N 1
ATOM 1388 C CA . ARG A 1 181 ? -39.443 17.317 29.371 1.00 90.50 181 ARG A CA 1
ATOM 1389 C C . ARG A 1 181 ? -40.836 17.174 28.758 1.00 90.50 181 ARG A C 1
ATOM 1391 O O . ARG A 1 181 ? -41.799 17.682 29.317 1.00 90.50 181 ARG A O 1
ATOM 1398 N N . GLU A 1 182 ? -40.944 16.443 27.650 1.00 87.62 182 GLU A N 1
ATOM 1399 C CA . GLU A 1 182 ? -42.169 16.299 26.857 1.00 87.62 182 GLU A CA 1
ATOM 1400 C C . GLU A 1 182 ? -42.469 14.813 26.566 1.00 87.62 182 GLU A C 1
ATOM 1402 O O . GLU A 1 182 ? -42.188 14.314 25.471 1.00 87.62 182 GLU A O 1
ATOM 1407 N N . PRO A 1 183 ? -43.076 14.077 27.522 1.00 85.88 183 PRO A N 1
ATOM 1408 C CA . PRO A 1 183 ? -43.333 12.640 27.382 1.00 85.88 183 PRO A CA 1
ATOM 1409 C C . PRO A 1 183 ? -44.180 12.257 26.162 1.00 85.88 183 PRO A C 1
ATOM 1411 O O . PRO A 1 183 ? -44.022 11.160 25.633 1.00 85.88 183 PRO A O 1
ATOM 1414 N N . ALA A 1 184 ? -45.040 13.161 25.679 1.00 84.25 184 ALA A N 1
ATOM 1415 C CA . ALA A 1 184 ? -45.849 12.956 24.476 1.00 84.25 184 ALA A CA 1
ATOM 1416 C C . ALA A 1 184 ? -45.000 12.772 23.199 1.00 84.25 184 ALA A C 1
ATOM 1418 O O . ALA A 1 184 ? -45.423 12.087 22.271 1.00 84.25 184 ALA A O 1
ATOM 1419 N N . ARG A 1 185 ? -43.776 13.319 23.163 1.00 85.38 185 ARG A N 1
ATOM 1420 C CA . ARG A 1 185 ? -42.845 13.227 22.020 1.00 85.38 185 ARG A CA 1
ATOM 1421 C C . ARG A 1 185 ? -41.912 12.016 22.092 1.00 85.38 185 ARG A C 1
ATOM 1423 O O . ARG A 1 185 ? -41.134 11.770 21.169 1.00 85.38 185 ARG A O 1
ATOM 1430 N N . ALA A 1 186 ? -41.994 11.221 23.163 1.00 85.69 186 ALA A N 1
ATOM 1431 C CA . ALA A 1 186 ? -41.111 10.084 23.423 1.00 85.69 186 ALA A CA 1
ATOM 1432 C C . ALA A 1 186 ? -41.064 9.060 22.274 1.00 85.69 186 ALA A C 1
ATOM 1434 O O . ALA A 1 186 ? -40.000 8.508 21.987 1.00 85.69 186 ALA A O 1
ATOM 1435 N N . GLY A 1 187 ? -42.189 8.831 21.585 1.00 85.38 187 GLY A N 1
ATOM 1436 C CA . GLY A 1 187 ? -42.251 7.948 20.418 1.00 85.38 187 GLY A CA 1
ATOM 1437 C C . GLY A 1 187 ? -41.372 8.435 19.261 1.00 85.38 187 GLY A C 1
ATOM 1438 O O . GLY A 1 187 ? -40.517 7.688 18.786 1.00 85.38 187 GLY A O 1
ATOM 1439 N N . ARG A 1 188 ? -41.520 9.704 18.855 1.00 86.62 188 ARG A N 1
ATOM 1440 C CA . ARG A 1 188 ? -40.728 10.324 17.776 1.00 86.62 188 ARG A CA 1
ATOM 1441 C C . ARG A 1 188 ? -39.244 10.392 18.142 1.00 86.62 188 ARG A C 1
ATOM 1443 O O . ARG A 1 188 ? -38.399 9.998 17.345 1.00 86.62 188 ARG A O 1
ATOM 1450 N N . ILE A 1 189 ? -38.930 10.766 19.384 1.00 90.25 189 ILE A N 1
ATOM 1451 C CA . ILE A 1 189 ? -37.552 10.796 19.901 1.00 90.25 189 ILE A CA 1
ATOM 1452 C C . ILE A 1 189 ? -36.906 9.408 19.882 1.00 90.25 189 ILE A C 1
ATOM 1454 O O . ILE A 1 189 ? -35.732 9.282 19.538 1.00 90.25 189 ILE A O 1
ATOM 1458 N N . SER A 1 190 ? -37.664 8.360 20.213 1.00 90.50 190 SER A N 1
ATOM 1459 C CA . SER A 1 190 ? -37.164 6.983 20.154 1.00 90.50 190 SER A CA 1
ATOM 1460 C C . SER A 1 190 ? -36.833 6.567 18.719 1.00 90.50 190 SER A C 1
ATOM 1462 O O . SER A 1 190 ? -35.809 5.925 18.499 1.00 90.50 190 SER A O 1
ATOM 1464 N N . VAL A 1 191 ? -37.651 6.972 17.738 1.00 90.81 191 VAL A N 1
ATOM 1465 C CA . VAL A 1 191 ? -37.373 6.737 16.310 1.00 90.81 191 VAL A CA 1
ATOM 1466 C C . VAL A 1 191 ? -36.115 7.479 15.863 1.00 90.81 191 VAL A C 1
ATOM 1468 O O . VAL A 1 191 ? -35.266 6.872 15.218 1.00 90.81 191 VAL A O 1
ATOM 1471 N N . CYS A 1 192 ? -35.944 8.747 16.250 1.00 92.44 192 CYS A N 1
ATOM 1472 C CA . CYS A 1 192 ? -34.714 9.487 15.966 1.00 92.44 192 CYS A CA 1
ATOM 1473 C C . CYS A 1 192 ? -33.496 8.803 16.603 1.00 92.44 192 CYS A C 1
ATOM 1475 O O . CYS A 1 192 ? -32.505 8.563 15.926 1.00 92.44 192 CYS A O 1
ATOM 1477 N N . ALA A 1 193 ? -33.573 8.415 17.880 1.00 93.31 193 ALA A N 1
ATOM 1478 C CA . ALA A 1 193 ? -32.474 7.747 18.576 1.00 93.31 193 ALA A CA 1
ATOM 1479 C C . ALA A 1 193 ? -32.072 6.408 17.932 1.00 93.31 193 ALA A C 1
ATOM 1481 O O . ALA A 1 193 ? -30.898 6.043 17.993 1.00 93.31 193 ALA A O 1
ATOM 1482 N N . ALA A 1 194 ? -33.009 5.701 17.292 1.00 92.94 194 ALA A N 1
ATOM 1483 C CA . ALA A 1 194 ? -32.734 4.455 16.579 1.00 92.94 194 ALA A CA 1
ATOM 1484 C C . ALA A 1 194 ? -31.828 4.634 15.348 1.00 92.94 194 ALA A C 1
ATOM 1486 O O . ALA A 1 194 ? -31.174 3.674 14.953 1.00 92.94 194 ALA A O 1
ATOM 1487 N N . LEU A 1 195 ? -31.698 5.846 14.790 1.00 92.81 195 LEU A N 1
ATOM 1488 C CA . LEU A 1 195 ? -30.719 6.131 13.728 1.00 92.81 195 LEU A CA 1
ATOM 1489 C C . LEU A 1 195 ? -29.281 5.812 14.171 1.00 92.81 195 LEU A C 1
ATOM 1491 O O . LEU A 1 195 ? -28.460 5.382 13.368 1.00 92.81 195 LEU A O 1
ATOM 1495 N N . ALA A 1 196 ? -28.987 5.938 15.469 1.00 94.50 196 ALA A N 1
ATOM 1496 C CA . ALA A 1 196 ? -27.677 5.611 16.027 1.00 94.50 196 ALA A CA 1
ATOM 1497 C C . ALA A 1 196 ? -27.429 4.097 16.205 1.00 94.50 196 ALA A C 1
ATOM 1499 O O . ALA A 1 196 ? -26.350 3.718 16.666 1.00 94.50 196 ALA A O 1
ATOM 1500 N N . PHE A 1 197 ? -28.381 3.218 15.859 1.00 92.81 197 PHE A N 1
ATOM 1501 C CA . PHE A 1 197 ? -28.146 1.767 15.847 1.00 92.81 197 PHE A CA 1
ATOM 1502 C C . PHE A 1 197 ? -27.111 1.358 14.798 1.00 92.81 197 PHE A C 1
ATOM 1504 O O . PHE A 1 197 ? -26.341 0.447 15.063 1.00 92.81 197 PHE A O 1
ATOM 1511 N N . GLY A 1 198 ? -27.025 2.071 13.670 1.00 86.06 198 GLY A N 1
ATOM 1512 C CA . GLY A 1 198 ? -26.007 1.836 12.637 1.00 86.06 198 GLY A CA 1
ATOM 1513 C C . GLY A 1 198 ? -24.635 2.455 12.932 1.00 86.06 198 GLY A C 1
ATOM 1514 O O . GLY A 1 198 ? -23.758 2.434 12.076 1.00 86.06 198 GLY A O 1
ATOM 1515 N N . HIS A 1 199 ? -24.423 3.046 14.113 1.00 88.62 199 HIS A N 1
ATOM 1516 C CA . HIS A 1 199 ? -23.164 3.724 14.433 1.00 88.62 199 HIS A CA 1
ATOM 1517 C C . HIS A 1 199 ? -22.014 2.709 14.639 1.00 88.62 199 HIS A C 1
ATOM 1519 O O . HIS A 1 199 ? -22.218 1.730 15.354 1.00 88.62 199 HIS A O 1
ATOM 1525 N N . PRO A 1 200 ? -20.777 2.949 14.152 1.00 75.69 200 PRO A N 1
ATOM 1526 C CA . PRO A 1 200 ? -19.665 1.976 14.213 1.00 75.69 200 PRO A CA 1
ATOM 1527 C C . PRO A 1 200 ? -19.130 1.667 15.627 1.00 75.69 200 PRO A C 1
ATOM 1529 O O . PRO A 1 200 ? -18.340 0.750 15.829 1.00 75.69 200 PRO A O 1
ATOM 1532 N N . ASP A 1 201 ? -19.513 2.460 16.627 1.00 80.62 201 ASP A N 1
ATOM 1533 C CA . ASP A 1 201 ? -19.125 2.266 18.030 1.00 80.62 201 ASP A CA 1
ATOM 1534 C C . ASP A 1 201 ? -20.257 1.610 18.836 1.00 80.62 201 ASP A C 1
ATOM 1536 O O . ASP A 1 201 ? -21.279 2.244 19.113 1.00 80.62 201 ASP A O 1
ATOM 1540 N N . VAL A 1 202 ? -20.025 0.377 19.295 1.00 79.88 202 VAL A N 1
ATOM 1541 C CA . VAL A 1 202 ? -20.974 -0.434 20.085 1.00 79.88 202 VAL A CA 1
ATOM 1542 C C . VAL A 1 202 ? -21.484 0.302 21.331 1.00 79.88 202 VAL A C 1
ATOM 1544 O O . VAL A 1 202 ? -22.655 0.200 21.684 1.00 79.88 202 VAL A O 1
ATOM 1547 N N . SER A 1 203 ? -20.661 1.131 21.985 1.00 82.12 203 SER A N 1
ATOM 1548 C CA . SER A 1 203 ? -21.102 1.871 23.180 1.00 82.12 203 SER A CA 1
ATOM 1549 C C . SER A 1 203 ? -22.088 3.002 22.865 1.00 82.12 203 SER A C 1
ATOM 1551 O O . SER A 1 203 ? -22.797 3.474 23.758 1.00 82.12 203 SER A O 1
ATOM 1553 N N . VAL A 1 204 ? -22.111 3.483 21.619 1.00 88.38 204 VAL A N 1
ATOM 1554 C CA . VAL A 1 204 ? -23.126 4.421 21.125 1.00 88.38 204 VAL A CA 1
ATOM 1555 C C . VAL A 1 204 ? -24.414 3.665 20.814 1.00 88.38 204 VAL A C 1
ATOM 1557 O O . VAL A 1 204 ? -25.464 4.091 21.299 1.00 88.38 204 VAL A O 1
ATOM 1560 N N . GLN A 1 205 ? -24.323 2.515 20.136 1.00 89.31 205 GLN A N 1
ATOM 1561 C CA . GLN A 1 205 ? -25.462 1.625 19.883 1.00 89.31 205 GLN A CA 1
ATOM 1562 C C . GLN A 1 205 ? -26.156 1.208 21.196 1.00 89.31 205 GLN A C 1
ATOM 1564 O O . GLN A 1 205 ? -27.364 1.381 21.350 1.00 89.31 205 GLN A O 1
ATOM 1569 N N . GLU A 1 206 ? -25.390 0.766 22.203 1.00 86.62 206 GLU A N 1
ATOM 1570 C CA . GLU A 1 206 ? -25.897 0.434 23.544 1.00 86.62 206 GLU A CA 1
ATOM 1571 C C . GLU A 1 206 ? -26.615 1.614 24.208 1.00 86.62 206 GLU A C 1
ATOM 1573 O O . GLU A 1 206 ? -27.651 1.447 24.862 1.00 86.62 206 GLU A O 1
ATOM 1578 N N . ARG A 1 207 ? -26.055 2.823 24.078 1.00 90.94 207 ARG A N 1
ATOM 1579 C CA . ARG A 1 207 ? -26.628 4.033 24.675 1.00 90.94 207 ARG A CA 1
ATOM 1580 C C . ARG A 1 207 ? -27.931 4.423 23.985 1.00 90.94 207 ARG A C 1
ATOM 1582 O O . ARG A 1 207 ? -28.873 4.787 24.687 1.00 90.94 207 ARG A O 1
ATOM 1589 N N . ALA A 1 208 ? -27.988 4.318 22.660 1.00 93.44 208 ALA A N 1
ATOM 1590 C CA . ALA A 1 208 ? -29.203 4.516 21.883 1.00 93.44 208 ALA A CA 1
ATOM 1591 C C . ALA A 1 208 ? -30.279 3.501 22.292 1.00 93.4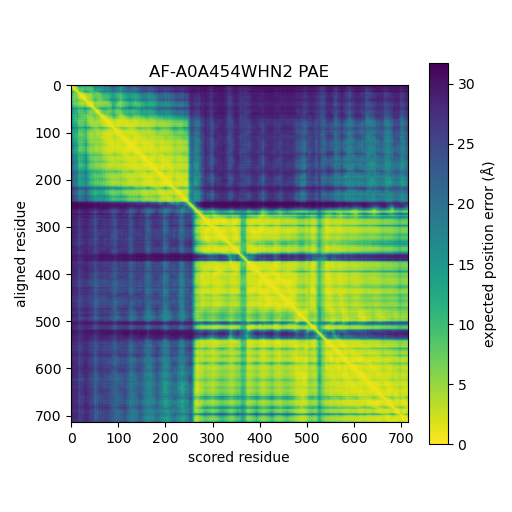4 208 ALA A C 1
ATOM 1593 O O . ALA A 1 208 ? -31.386 3.898 22.648 1.00 93.44 208 ALA A O 1
ATOM 1594 N N . LEU A 1 209 ? -29.930 2.211 22.376 1.00 91.06 209 LEU A N 1
ATOM 1595 C CA . LEU A 1 209 ? -30.860 1.154 22.786 1.00 91.06 209 LEU A CA 1
ATOM 1596 C C . LEU A 1 209 ? -31.369 1.368 24.216 1.00 91.06 209 LEU A C 1
ATOM 1598 O O . LEU A 1 209 ? -32.553 1.198 24.489 1.00 91.06 209 LEU A O 1
ATOM 1602 N N . THR A 1 210 ? -30.497 1.804 25.128 1.00 90.62 210 THR A N 1
ATOM 1603 C CA . THR A 1 210 ? -30.872 2.131 26.513 1.00 90.62 210 THR A CA 1
ATOM 1604 C C . THR A 1 210 ? -31.825 3.326 26.585 1.00 90.62 210 THR A C 1
ATOM 1606 O O . THR A 1 210 ? -32.750 3.323 27.397 1.00 90.62 210 THR A O 1
ATOM 1609 N N . LEU A 1 211 ? -31.603 4.357 25.762 1.00 91.44 211 LEU A N 1
ATOM 1610 C CA . LEU A 1 211 ? -32.488 5.519 25.671 1.00 91.44 211 LEU A CA 1
ATOM 1611 C C . LEU A 1 211 ? -33.861 5.102 25.145 1.00 91.44 211 LEU A C 1
ATOM 1613 O O . LEU A 1 211 ? -34.862 5.405 25.790 1.00 91.44 211 LEU A O 1
ATOM 1617 N N . VAL A 1 212 ? -33.898 4.360 24.034 1.00 91.31 212 VAL A N 1
ATOM 1618 C CA . VAL A 1 212 ? -35.137 3.816 23.465 1.00 91.31 212 VAL A CA 1
ATOM 1619 C C . VAL A 1 212 ? -35.871 2.995 24.525 1.00 91.31 212 VAL A C 1
ATOM 1621 O O . VAL A 1 212 ? -37.020 3.290 24.839 1.00 91.31 212 VAL A O 1
ATOM 1624 N N . ALA A 1 213 ? -35.184 2.045 25.169 1.00 88.19 213 ALA A N 1
ATOM 1625 C CA . ALA A 1 213 ? -35.768 1.178 26.188 1.00 88.19 213 ALA A CA 1
ATOM 1626 C C . ALA A 1 213 ? -36.397 1.944 27.363 1.00 88.19 213 ALA A C 1
ATOM 1628 O O . ALA A 1 213 ? -37.445 1.552 27.878 1.00 88.19 213 ALA A O 1
ATOM 1629 N N . ARG A 1 214 ? -35.783 3.059 27.774 1.00 88.94 214 ARG A N 1
ATOM 1630 C CA . ARG A 1 214 ? -36.277 3.910 28.864 1.00 88.94 214 ARG A CA 1
ATOM 1631 C C . ARG A 1 214 ? -37.610 4.578 28.532 1.00 88.94 214 ARG A C 1
ATOM 1633 O O . ARG A 1 214 ? -38.452 4.706 29.417 1.00 88.94 214 ARG A O 1
ATOM 1640 N N . HIS A 1 215 ? -37.791 4.991 27.280 1.00 87.38 215 HIS A N 1
ATOM 1641 C CA . HIS A 1 215 ? -38.934 5.795 26.835 1.00 87.38 215 HIS A CA 1
ATOM 1642 C C . HIS A 1 215 ? -40.021 4.979 26.116 1.00 87.38 215 HIS A C 1
ATOM 1644 O O . HIS A 1 215 ? -41.078 5.514 25.788 1.00 87.38 215 HIS A O 1
ATOM 1650 N N . LEU A 1 216 ? -39.825 3.662 25.967 1.00 81.44 216 LEU A N 1
ATOM 1651 C CA . LEU A 1 216 ? -40.776 2.727 25.345 1.00 81.44 216 LEU A CA 1
ATOM 1652 C C . LEU A 1 216 ? -42.185 2.756 25.947 1.00 81.44 216 LEU A C 1
ATOM 1654 O O . LEU A 1 216 ? -43.157 2.555 25.223 1.00 81.44 216 LEU A O 1
ATOM 1658 N N . LYS A 1 217 ? -42.322 2.985 27.261 1.00 77.62 217 LYS A N 1
ATOM 1659 C CA . LYS A 1 217 ? -43.636 3.008 27.941 1.00 77.62 217 LYS A CA 1
ATOM 1660 C C . LYS A 1 217 ? -44.568 4.095 27.395 1.00 77.62 217 LYS A C 1
ATOM 1662 O O . LYS A 1 217 ? -45.777 3.930 27.466 1.00 77.62 217 LYS A O 1
ATOM 1667 N N . ASN A 1 218 ? -43.995 5.143 26.810 1.00 73.25 218 ASN A N 1
ATOM 1668 C CA . ASN A 1 218 ? -44.713 6.277 26.237 1.00 73.25 218 ASN A CA 1
ATOM 1669 C C . ASN A 1 218 ? -44.801 6.191 24.698 1.00 73.25 218 ASN A C 1
ATOM 1671 O O . ASN A 1 218 ? -45.243 7.137 24.052 1.00 73.25 218 ASN A O 1
ATOM 1675 N N . ALA A 1 219 ? -44.358 5.078 24.098 1.00 70.69 219 ALA A N 1
ATOM 1676 C CA . ALA A 1 219 ? -44.393 4.834 22.659 1.00 70.69 219 ALA A CA 1
ATOM 1677 C C . ALA A 1 219 ? -45.463 3.784 22.311 1.00 70.69 219 ALA A C 1
ATOM 1679 O O . ALA A 1 219 ? -45.452 2.675 22.856 1.00 70.69 219 ALA A O 1
ATOM 1680 N N . GLY A 1 220 ? -46.367 4.130 21.387 1.00 73.00 220 GLY A N 1
ATOM 1681 C CA . GLY A 1 220 ? -47.414 3.227 20.897 1.00 73.00 220 GLY A CA 1
ATOM 1682 C C . GLY A 1 220 ? -46.879 2.059 20.057 1.00 73.00 220 GLY A C 1
ATOM 1683 O O . GLY A 1 220 ? -45.748 2.084 19.565 1.00 73.00 220 GLY A O 1
ATOM 1684 N N . ASP A 1 221 ? -47.717 1.046 19.849 1.00 73.50 221 ASP A N 1
ATOM 1685 C CA . ASP A 1 221 ? -47.384 -0.191 19.127 1.00 73.50 221 ASP A CA 1
ATOM 1686 C C . ASP A 1 221 ? -46.775 -0.024 17.717 1.00 73.50 221 ASP A C 1
ATOM 1688 O O . ASP A 1 221 ? -45.791 -0.718 17.430 1.00 73.50 221 ASP A O 1
ATOM 1692 N N . PRO A 1 222 ? -47.224 0.907 16.843 1.00 80.25 222 PRO A N 1
ATOM 1693 C CA . PRO A 1 222 ? -46.591 1.091 15.530 1.00 80.25 222 PRO A CA 1
ATOM 1694 C C . PRO A 1 222 ? -45.141 1.592 15.628 1.00 80.25 222 PRO A C 1
ATOM 1696 O O . PRO A 1 222 ? -44.292 1.225 14.814 1.00 80.25 222 PRO A O 1
ATOM 1699 N N . VAL A 1 223 ? -44.816 2.381 16.659 1.00 83.81 223 VAL A N 1
ATOM 1700 C CA . VAL A 1 223 ? -43.443 2.845 16.907 1.00 83.81 223 VAL A CA 1
ATOM 1701 C C . VAL A 1 223 ? -42.566 1.678 17.357 1.00 83.81 223 VAL A C 1
ATOM 1703 O O . VAL A 1 223 ? -41.437 1.544 16.891 1.00 83.81 223 VAL A O 1
ATOM 1706 N N . ARG A 1 224 ? -43.090 0.786 18.205 1.00 83.62 224 ARG A N 1
ATOM 1707 C CA . ARG A 1 224 ? -42.365 -0.412 18.660 1.00 83.62 224 ARG A CA 1
ATOM 1708 C C . ARG A 1 224 ? -42.011 -1.337 17.501 1.00 83.62 224 ARG A C 1
ATOM 1710 O O . ARG A 1 224 ? -40.878 -1.803 17.441 1.00 83.62 224 ARG A O 1
ATOM 1717 N N . ALA A 1 225 ? -42.933 -1.553 16.562 1.00 82.44 225 ALA A N 1
ATOM 1718 C CA . ALA A 1 225 ? -42.662 -2.336 15.356 1.00 82.44 225 ALA A CA 1
ATOM 1719 C C . ALA A 1 225 ? -41.519 -1.727 14.524 1.00 82.44 225 ALA A C 1
ATOM 1721 O O . ALA A 1 225 ? -40.551 -2.421 14.217 1.00 82.44 225 ALA A O 1
ATOM 1722 N N . ARG A 1 226 ? -41.565 -0.412 14.259 1.00 84.25 226 ARG A N 1
ATOM 1723 C CA . ARG A 1 226 ? -40.505 0.301 13.522 1.00 84.25 226 ARG A CA 1
ATOM 1724 C C . ARG A 1 226 ? -39.139 0.214 14.215 1.00 84.25 226 ARG A C 1
ATOM 1726 O O . ARG A 1 226 ? -38.125 0.022 13.549 1.00 84.25 226 ARG A O 1
ATOM 1733 N N . LEU A 1 227 ? -39.107 0.316 15.545 1.00 87.19 227 LEU A N 1
ATOM 1734 C CA . LEU A 1 227 ? -37.879 0.177 16.338 1.00 87.19 227 LEU A CA 1
ATOM 1735 C C . LEU A 1 227 ? -37.294 -1.240 16.273 1.00 87.19 227 LEU A C 1
ATOM 1737 O O . LEU A 1 227 ? -36.074 -1.378 16.235 1.00 87.19 227 LEU A O 1
ATOM 1741 N N . ARG A 1 228 ? -38.138 -2.283 16.228 1.00 83.94 228 ARG A N 1
ATOM 1742 C CA . ARG A 1 228 ? -37.683 -3.675 16.060 1.00 83.94 228 ARG A CA 1
ATOM 1743 C C . ARG A 1 228 ? -37.023 -3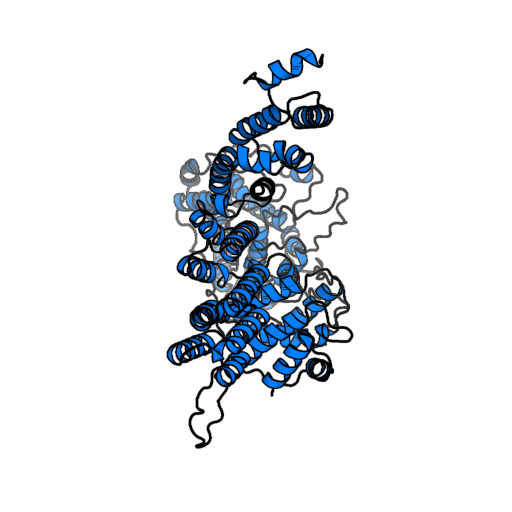.880 14.701 1.00 83.94 228 ARG A C 1
ATOM 1745 O O . ARG A 1 228 ? -35.933 -4.437 14.650 1.00 83.94 228 ARG A O 1
ATOM 1752 N N . THR A 1 229 ? -37.639 -3.382 13.628 1.00 84.25 229 THR A N 1
ATOM 1753 C CA . THR A 1 229 ? -37.067 -3.464 12.276 1.00 84.25 229 THR A CA 1
ATOM 1754 C C . THR A 1 229 ? -35.720 -2.746 12.194 1.00 84.25 229 THR A C 1
ATOM 1756 O O . THR A 1 229 ? -34.757 -3.320 11.697 1.00 84.25 229 THR A O 1
ATOM 1759 N N . ALA A 1 230 ? -35.618 -1.531 12.743 1.00 85.19 230 ALA A N 1
ATOM 1760 C CA . ALA A 1 230 ? -34.358 -0.785 12.769 1.00 85.19 230 ALA A CA 1
ATOM 1761 C C . ALA A 1 230 ? -33.267 -1.496 13.593 1.00 85.19 230 ALA A C 1
ATOM 1763 O O . ALA A 1 230 ? -32.111 -1.543 13.185 1.00 85.19 230 ALA A O 1
ATOM 1764 N N . ALA A 1 231 ? -33.628 -2.079 14.740 1.00 86.44 231 ALA A N 1
ATOM 1765 C CA . ALA A 1 231 ? -32.695 -2.832 15.573 1.00 86.44 231 ALA A CA 1
ATOM 1766 C C . ALA A 1 231 ? -32.167 -4.088 14.864 1.00 86.44 231 ALA A C 1
ATOM 1768 O O . ALA A 1 231 ? -30.965 -4.332 14.890 1.00 86.44 231 ALA A O 1
ATOM 1769 N N . ALA A 1 232 ? -33.043 -4.855 14.209 1.00 81.88 232 ALA A N 1
ATOM 1770 C CA . ALA A 1 232 ? -32.666 -6.071 13.490 1.00 81.88 232 ALA A CA 1
ATOM 1771 C C . ALA A 1 232 ? -31.778 -5.792 12.265 1.00 81.88 232 ALA A C 1
ATOM 1773 O O . ALA A 1 232 ? -30.905 -6.594 11.956 1.00 81.88 232 ALA A O 1
ATOM 1774 N N . ALA A 1 233 ? -31.985 -4.661 11.585 1.00 82.31 233 ALA A N 1
ATOM 1775 C CA . ALA A 1 233 ? -31.229 -4.304 10.387 1.00 82.31 233 ALA A CA 1
ATOM 1776 C C . ALA A 1 233 ? -29.831 -3.729 10.677 1.00 82.31 233 ALA A C 1
ATOM 1778 O O . ALA A 1 233 ? -28.972 -3.765 9.802 1.00 82.31 233 ALA A O 1
ATOM 1779 N N . SER A 1 234 ? -29.612 -3.136 11.856 1.00 83.62 234 SER A N 1
ATOM 1780 C CA . SER A 1 234 ? -28.423 -2.301 12.096 1.00 83.62 234 SER A CA 1
ATOM 1781 C C . SER A 1 234 ? -27.593 -2.678 13.322 1.00 83.62 234 SER A C 1
ATOM 1783 O O . SER A 1 234 ? -26.430 -2.288 13.390 1.00 83.62 234 SER A O 1
ATOM 1785 N N . LEU A 1 235 ? -28.144 -3.410 14.296 1.00 84.94 235 LEU A N 1
ATOM 1786 C CA . LEU A 1 235 ? -27.378 -3.855 15.462 1.00 84.94 235 LEU A CA 1
ATOM 1787 C C . LEU A 1 235 ? -26.658 -5.173 15.171 1.00 84.94 235 LEU A C 1
ATOM 1789 O O . LEU A 1 235 ? -27.218 -6.071 14.548 1.00 84.94 235 LEU A O 1
ATOM 1793 N N . GLY A 1 236 ? -25.446 -5.328 15.710 1.00 71.62 236 GLY A N 1
ATOM 1794 C CA . GLY A 1 236 ? -24.756 -6.620 15.698 1.00 71.62 236 GLY A CA 1
ATOM 1795 C C . GLY A 1 236 ? -25.537 -7.703 16.470 1.00 71.62 236 GLY A C 1
ATOM 1796 O O . GLY A 1 236 ? -26.333 -7.362 17.355 1.00 71.62 236 GLY A O 1
ATOM 1797 N N . PRO A 1 237 ? -25.286 -9.002 16.210 1.00 72.31 237 PRO A N 1
ATOM 1798 C CA . PRO A 1 237 ? -26.128 -10.110 16.684 1.00 72.31 237 PRO A CA 1
ATOM 1799 C C . PRO A 1 237 ? -26.420 -10.089 18.194 1.00 72.31 237 PRO A C 1
ATOM 1801 O O . PRO A 1 237 ? -27.567 -10.236 18.622 1.00 72.31 237 PRO A O 1
ATOM 1804 N N . ALA A 1 238 ? -25.404 -9.804 19.016 1.00 72.81 238 ALA A N 1
ATOM 1805 C CA . ALA A 1 238 ? -25.542 -9.733 20.473 1.00 72.81 238 ALA A CA 1
ATOM 1806 C C . ALA A 1 238 ? -26.475 -8.596 20.946 1.00 72.81 238 ALA A C 1
ATOM 1808 O O . ALA A 1 238 ? -27.274 -8.774 21.871 1.00 72.81 238 ALA A O 1
ATOM 1809 N N . LEU A 1 239 ? -26.402 -7.417 20.317 1.00 78.69 239 LEU A N 1
ATOM 1810 C CA . LEU A 1 239 ? -27.280 -6.289 20.645 1.00 78.69 239 LEU A CA 1
ATOM 1811 C C . LEU A 1 239 ? -28.671 -6.448 20.031 1.00 78.69 239 LEU A C 1
ATOM 1813 O O . LEU A 1 239 ? -29.643 -6.029 20.662 1.00 78.69 239 LEU A O 1
ATOM 1817 N N . ALA A 1 240 ? -28.783 -7.092 18.869 1.00 78.94 240 ALA A N 1
ATOM 1818 C CA . ALA A 1 240 ? -30.059 -7.426 18.245 1.00 78.94 240 ALA A CA 1
ATOM 1819 C C . ALA A 1 240 ? -30.891 -8.367 19.136 1.00 78.94 240 ALA A C 1
ATOM 1821 O O . ALA A 1 240 ? -32.062 -8.085 19.398 1.00 78.94 240 ALA A O 1
ATOM 1822 N N . ALA A 1 241 ? -30.275 -9.410 19.710 1.00 74.56 241 ALA A N 1
ATOM 1823 C CA . ALA A 1 241 ? -30.936 -10.308 20.663 1.00 74.56 241 ALA A CA 1
ATOM 1824 C C . ALA A 1 241 ? -31.455 -9.559 21.905 1.00 74.56 241 ALA A C 1
ATOM 1826 O O . ALA A 1 241 ? -32.601 -9.730 22.332 1.00 74.56 241 ALA A O 1
ATOM 1827 N N . ARG A 1 242 ? -30.640 -8.652 22.459 1.00 78.38 242 ARG A N 1
ATOM 1828 C CA . ARG A 1 242 ? -31.041 -7.802 23.588 1.00 78.38 242 ARG A CA 1
ATOM 1829 C C . ARG A 1 242 ? -32.154 -6.818 23.216 1.00 78.38 242 ARG A C 1
ATOM 1831 O O . ARG A 1 242 ? -33.044 -6.563 24.027 1.00 78.38 242 ARG A O 1
ATOM 1838 N N . ALA A 1 243 ? -32.119 -6.258 22.010 1.00 82.62 243 ALA A N 1
ATOM 1839 C CA . ALA A 1 243 ? -33.159 -5.367 21.515 1.00 82.62 243 ALA A CA 1
ATOM 1840 C C . ALA A 1 243 ? -34.493 -6.104 21.326 1.00 82.62 243 ALA A C 1
ATOM 1842 O O . ALA A 1 243 ? -35.527 -5.568 21.720 1.00 82.62 243 ALA A O 1
ATOM 1843 N N . ALA A 1 244 ? -34.479 -7.342 20.823 1.00 78.56 244 ALA A N 1
ATOM 1844 C CA . ALA A 1 244 ? -35.675 -8.174 20.683 1.00 78.56 244 ALA A CA 1
ATOM 1845 C C . ALA A 1 244 ? -36.375 -8.427 22.034 1.00 78.56 244 ALA A C 1
ATOM 1847 O O . ALA A 1 244 ? -37.598 -8.299 22.127 1.00 78.56 244 ALA A O 1
ATOM 1848 N N . GLN A 1 245 ? -35.600 -8.683 23.096 1.00 80.31 245 GLN A N 1
ATOM 1849 C CA . GLN A 1 245 ? -36.119 -8.829 24.464 1.00 80.31 245 GLN A CA 1
ATOM 1850 C C . GLN A 1 245 ? -36.726 -7.523 25.002 1.00 80.31 245 GLN A C 1
ATOM 1852 O O . GLN A 1 245 ? -37.812 -7.528 25.577 1.00 80.31 245 GLN A O 1
ATOM 1857 N N . LEU A 1 246 ? -36.044 -6.387 24.811 1.00 81.06 246 LEU A N 1
ATOM 1858 C CA . LEU A 1 246 ? -36.473 -5.087 25.348 1.00 81.06 246 LEU A CA 1
ATOM 1859 C C . LEU A 1 246 ? -37.672 -4.486 24.603 1.00 81.06 246 LEU A C 1
ATOM 1861 O O . LEU A 1 246 ? -38.507 -3.821 25.213 1.00 81.06 246 LEU A O 1
ATOM 1865 N N . LEU A 1 247 ? -37.753 -4.698 23.289 1.00 77.81 247 LEU A N 1
ATOM 1866 C CA . LEU A 1 247 ? -38.816 -4.175 22.430 1.00 77.81 247 LEU A CA 1
ATOM 1867 C C . LEU A 1 247 ? -40.047 -5.097 22.401 1.00 77.81 247 LEU A C 1
ATOM 1869 O O . LEU A 1 247 ? -41.064 -4.724 21.818 1.00 77.81 247 LEU A O 1
ATOM 1873 N N . GLY A 1 248 ? -39.983 -6.273 23.034 1.00 64.12 248 GLY A N 1
ATOM 1874 C CA . GLY A 1 248 ? -41.103 -7.195 23.218 1.00 64.12 248 GLY A CA 1
ATOM 1875 C C . GLY A 1 248 ? -41.576 -7.842 21.921 1.00 64.12 248 GLY A C 1
ATOM 1876 O O . GLY A 1 248 ? -42.698 -7.583 21.496 1.00 64.12 248 GLY A O 1
ATOM 1877 N N . ALA A 1 249 ? -40.730 -8.637 21.266 1.00 48.16 249 ALA A N 1
ATOM 1878 C CA . ALA A 1 249 ? -41.246 -9.633 20.331 1.00 48.16 249 ALA A CA 1
ATOM 1879 C C . ALA A 1 249 ? -41.989 -10.718 21.132 1.00 48.16 249 ALA A C 1
ATOM 1881 O O . ALA A 1 249 ? -41.440 -11.234 22.108 1.00 48.16 249 ALA A O 1
ATOM 1882 N N . GLU A 1 250 ? -43.218 -11.064 20.736 1.00 36.69 250 GLU A N 1
ATOM 1883 C CA . GLU A 1 250 ? -43.739 -12.393 21.056 1.00 36.69 250 GLU A CA 1
ATOM 1884 C C . GLU A 1 250 ? -42.740 -13.396 20.485 1.00 36.69 250 GLU A C 1
ATOM 1886 O O . GLU A 1 250 ? -42.381 -13.330 19.306 1.00 36.69 250 GLU A O 1
ATOM 1891 N N . ALA A 1 251 ? -42.230 -14.270 21.349 1.00 29.98 251 ALA A N 1
ATOM 1892 C CA . ALA A 1 251 ? -41.457 -15.409 20.903 1.00 29.98 251 ALA A CA 1
ATOM 1893 C C . ALA A 1 251 ? -42.306 -16.169 19.869 1.00 29.98 251 ALA A C 1
ATOM 1895 O O . ALA A 1 251 ? -43.469 -16.463 20.169 1.00 29.98 251 ALA A O 1
ATOM 1896 N N . PRO A 1 252 ? -41.770 -16.515 18.684 1.00 32.16 252 PRO A N 1
ATOM 1897 C CA . PRO A 1 252 ? -42.358 -17.593 17.909 1.00 32.16 252 PRO A CA 1
ATOM 1898 C C . PRO A 1 252 ? -42.493 -18.780 18.862 1.00 32.16 252 PRO A C 1
ATOM 1900 O O . PRO A 1 252 ? -41.542 -19.114 19.573 1.00 32.16 252 PRO A O 1
ATOM 1903 N N . GLY A 1 253 ? -43.713 -19.303 18.967 1.00 30.52 253 GLY A N 1
ATOM 1904 C CA . GLY A 1 253 ? -44.092 -20.285 19.970 1.00 30.52 253 GLY A CA 1
ATOM 1905 C C . GLY A 1 253 ? -43.084 -21.424 20.087 1.00 30.52 253 GLY A C 1
ATOM 1906 O O . GLY A 1 253 ? -42.530 -21.896 19.097 1.00 30.52 253 GLY A O 1
ATOM 1907 N N . ALA A 1 254 ? -42.877 -21.859 21.328 1.00 37.00 254 ALA A N 1
ATOM 1908 C CA . ALA A 1 254 ? -42.144 -23.064 21.667 1.00 37.00 254 ALA A CA 1
ATOM 1909 C C . ALA A 1 254 ? -42.617 -24.238 20.794 1.00 37.00 254 ALA A C 1
ATOM 1911 O O . ALA A 1 254 ? -43.727 -24.744 20.956 1.00 37.00 254 ALA A O 1
ATOM 1912 N N . GLY A 1 255 ? -41.766 -24.650 19.859 1.00 29.14 255 GLY A N 1
ATOM 1913 C CA . GLY A 1 255 ? -42.043 -25.735 18.936 1.00 29.14 255 GLY A CA 1
ATOM 1914 C C . GLY A 1 255 ? -40.811 -26.079 18.110 1.00 29.14 255 GLY A C 1
ATOM 1915 O O . GLY A 1 255 ? -40.640 -25.538 17.032 1.00 29.14 255 GLY A O 1
ATOM 1916 N N . HIS A 1 256 ? -40.022 -27.016 18.639 1.00 31.61 256 HIS A N 1
ATOM 1917 C CA . HIS A 1 256 ? -39.060 -27.881 17.945 1.00 31.61 256 HIS A CA 1
ATOM 1918 C C . HIS A 1 256 ? -37.846 -27.230 17.252 1.00 31.61 256 HIS A C 1
ATOM 1920 O O . HIS A 1 256 ? -37.938 -26.651 16.180 1.00 31.61 256 HIS A O 1
ATOM 1926 N N . ASP A 1 257 ? -36.693 -27.438 17.893 1.00 38.16 257 ASP A N 1
ATOM 1927 C CA . ASP A 1 257 ? -35.453 -27.945 17.292 1.00 38.16 257 ASP A CA 1
ATOM 1928 C C . ASP A 1 257 ? -35.088 -27.435 15.886 1.00 38.16 257 ASP A C 1
ATOM 1930 O O . ASP A 1 257 ? -35.342 -28.086 14.878 1.00 38.16 257 ASP A O 1
ATOM 1934 N N . THR A 1 258 ? -34.397 -26.298 15.843 1.00 31.48 258 THR A N 1
ATOM 1935 C CA . THR A 1 258 ? -33.334 -26.067 14.860 1.00 31.48 258 THR A CA 1
ATOM 1936 C C . THR A 1 258 ? -32.230 -25.305 15.573 1.00 31.48 258 THR A C 1
ATOM 1938 O O . THR A 1 258 ? -32.440 -24.161 15.989 1.00 31.48 258 THR A O 1
ATOM 1941 N N . GLY A 1 259 ? -31.061 -25.928 15.733 1.00 33.88 259 GLY A N 1
ATOM 1942 C CA . GLY A 1 259 ? -29.836 -25.184 15.992 1.00 33.88 259 GLY A CA 1
ATOM 1943 C C . GLY A 1 259 ? -29.762 -24.054 14.974 1.00 33.88 259 GLY A C 1
ATOM 1944 O O . GLY A 1 259 ? -29.845 -24.300 13.772 1.00 33.88 259 GLY A O 1
ATOM 1945 N N . ALA A 1 260 ? -29.704 -22.811 15.449 1.00 35.59 260 ALA A N 1
ATOM 1946 C CA . ALA A 1 260 ? -29.362 -21.701 14.584 1.00 35.59 260 ALA A CA 1
ATOM 1947 C C . ALA A 1 260 ? -27.917 -21.955 14.148 1.00 35.59 260 ALA A C 1
ATOM 1949 O O . ALA A 1 260 ? -26.988 -21.601 14.872 1.00 35.59 260 ALA A O 1
ATOM 1950 N N . GLU A 1 261 ? -27.733 -22.653 13.022 1.00 38.25 261 GLU A N 1
ATOM 1951 C CA . GLU A 1 261 ? -26.463 -22.661 12.308 1.00 38.25 261 GLU A CA 1
ATOM 1952 C C . GLU A 1 261 ? -26.051 -21.196 12.207 1.00 38.25 261 GLU A C 1
ATOM 1954 O O . GLU A 1 261 ? -26.778 -20.378 11.634 1.00 38.25 261 GLU A O 1
ATOM 1959 N N . ARG A 1 262 ? -24.945 -20.835 12.871 1.00 47.50 262 ARG A N 1
ATOM 1960 C CA . ARG A 1 262 ? -24.351 -19.509 12.729 1.00 47.50 262 ARG A CA 1
ATOM 1961 C C . ARG A 1 262 ? -24.022 -19.389 11.243 1.00 47.50 262 ARG A C 1
ATOM 1963 O O . ARG A 1 262 ? -23.051 -19.984 10.788 1.00 47.50 262 ARG A O 1
ATOM 1970 N N . VAL A 1 263 ? -24.877 -18.715 10.476 1.00 49.28 263 VAL A N 1
ATOM 1971 C CA . VAL A 1 263 ? -24.637 -18.509 9.048 1.00 49.28 263 VAL A CA 1
ATOM 1972 C C . VAL A 1 263 ? -23.372 -17.674 8.959 1.00 49.28 263 VAL A C 1
ATOM 1974 O O . VAL A 1 263 ? -23.361 -16.517 9.379 1.00 49.28 263 VAL A O 1
ATOM 1977 N N . THR A 1 264 ? -22.296 -18.292 8.483 1.00 58.56 264 THR A N 1
ATOM 1978 C CA . THR A 1 264 ? -21.036 -17.612 8.230 1.00 58.56 264 THR A CA 1
ATOM 1979 C C . THR A 1 264 ? -21.280 -16.582 7.140 1.00 58.56 264 THR A C 1
ATOM 1981 O O . THR A 1 264 ? -21.722 -16.906 6.035 1.00 58.56 264 THR A O 1
ATOM 1984 N N . GLU A 1 265 ? -21.044 -15.312 7.454 1.00 70.19 265 GLU A N 1
ATOM 1985 C CA . GLU A 1 265 ? -21.025 -14.293 6.416 1.00 70.19 265 GLU A CA 1
ATOM 1986 C C . GLU A 1 265 ? -19.787 -14.567 5.557 1.00 70.19 265 GLU A C 1
ATOM 1988 O O . GLU A 1 265 ? -18.673 -14.658 6.081 1.00 70.19 265 GLU A O 1
ATOM 1993 N N . ALA A 1 266 ? -19.988 -14.794 4.256 1.00 75.69 266 ALA A N 1
ATOM 1994 C CA . ALA A 1 266 ? -18.887 -15.084 3.349 1.00 75.69 266 ALA A CA 1
ATOM 1995 C C . ALA A 1 266 ? -17.902 -13.912 3.372 1.00 75.69 266 ALA A C 1
ATOM 1997 O O . ALA A 1 266 ? -18.295 -12.760 3.180 1.00 75.69 266 ALA A O 1
ATOM 1998 N N . GLU A 1 267 ? -16.631 -14.212 3.628 1.00 87.94 267 GLU A N 1
ATOM 1999 C CA . GLU A 1 267 ? -15.601 -13.187 3.672 1.00 87.94 267 GLU A CA 1
ATOM 2000 C C . GLU A 1 267 ? -15.477 -12.501 2.307 1.00 87.94 267 GLU A C 1
ATOM 2002 O O . GLU A 1 267 ? -15.384 -13.158 1.268 1.00 87.94 267 GLU A O 1
ATOM 2007 N N . VAL A 1 268 ? -15.462 -11.168 2.322 1.00 88.94 268 VAL A N 1
ATOM 2008 C CA . VAL A 1 268 ? -15.243 -10.358 1.124 1.00 88.94 268 VAL A CA 1
ATOM 2009 C C . VAL A 1 268 ? -13.831 -9.796 1.184 1.00 88.94 268 VAL A C 1
ATOM 2011 O O . VAL A 1 268 ? -13.518 -8.949 2.018 1.00 88.94 268 VAL A O 1
ATOM 2014 N N . LEU A 1 269 ? -12.980 -10.284 0.285 1.00 90.62 269 LEU A N 1
ATOM 2015 C CA . LEU A 1 269 ? -11.621 -9.797 0.068 1.00 90.62 269 LEU A CA 1
ATOM 2016 C C . LEU A 1 269 ? -11.537 -9.071 -1.280 1.00 90.62 269 LEU A C 1
ATOM 2018 O O . LEU A 1 269 ? -12.368 -9.316 -2.165 1.00 90.62 269 LEU A O 1
ATOM 2022 N N . PRO A 1 270 ? -10.562 -8.162 -1.467 1.00 85.94 270 PRO A N 1
ATOM 2023 C CA . PRO A 1 270 ? -10.368 -7.519 -2.755 1.00 85.94 270 PRO A CA 1
ATOM 2024 C C . PRO A 1 270 ? -10.118 -8.570 -3.836 1.00 85.94 270 PRO A C 1
ATOM 2026 O O . PRO A 1 270 ? -9.429 -9.569 -3.628 1.00 85.94 270 PRO A O 1
ATOM 2029 N N . HIS A 1 271 ? -10.667 -8.317 -5.021 1.00 80.50 271 HIS A N 1
ATOM 2030 C CA . HIS A 1 271 ? -10.351 -9.129 -6.184 1.00 80.50 271 HIS A CA 1
ATOM 2031 C C . HIS A 1 271 ? -8.894 -8.865 -6.540 1.00 80.50 271 HIS A C 1
ATOM 2033 O O . HIS A 1 271 ? -8.550 -7.739 -6.897 1.00 80.50 271 HIS A O 1
ATOM 2039 N N . LEU A 1 272 ? -8.047 -9.889 -6.455 1.00 75.25 272 LEU A N 1
ATOM 2040 C CA . LEU A 1 272 ? -6.686 -9.785 -6.955 1.00 75.25 272 LEU A CA 1
ATOM 2041 C C . LEU A 1 272 ? -6.745 -9.682 -8.480 1.00 75.25 272 LEU A C 1
ATOM 2043 O O . LEU A 1 272 ? -7.168 -10.647 -9.128 1.00 75.25 272 LEU A O 1
ATOM 2047 N N . PRO A 1 273 ? -6.345 -8.554 -9.092 1.00 60.12 273 PRO A N 1
ATOM 2048 C CA . PRO A 1 273 ? -6.123 -8.560 -10.524 1.00 60.12 273 PRO A CA 1
ATOM 2049 C C . PRO A 1 273 ? -5.037 -9.606 -10.801 1.00 60.12 273 PRO A C 1
ATOM 2051 O O . PRO A 1 273 ? -3.969 -9.576 -10.190 1.00 60.12 273 PRO A O 1
ATOM 2054 N N . GLY A 1 274 ? -5.316 -10.559 -11.695 1.00 65.19 274 GLY A N 1
ATOM 2055 C CA . GLY A 1 274 ? -4.299 -11.513 -12.138 1.00 65.19 274 GLY A CA 1
ATOM 2056 C C . GLY A 1 274 ? -3.069 -10.780 -12.683 1.00 65.19 274 GLY A C 1
ATOM 2057 O O . GLY A 1 274 ? -3.158 -9.598 -13.018 1.00 65.19 274 GLY A O 1
ATOM 2058 N N . LEU A 1 275 ? -1.931 -11.477 -12.785 1.00 71.56 275 LEU A N 1
ATOM 2059 C CA . LEU A 1 275 ? -0.690 -10.933 -13.347 1.00 71.56 275 LEU A CA 1
ATOM 2060 C C . LEU A 1 275 ? -0.982 -10.183 -14.657 1.00 71.56 275 LEU A C 1
ATOM 2062 O O . LEU A 1 275 ? -1.263 -10.791 -15.690 1.00 71.56 275 LEU A O 1
ATOM 2066 N N . ARG A 1 276 ? -0.970 -8.845 -14.600 1.00 84.69 276 ARG A N 1
ATOM 2067 C CA . ARG A 1 276 ? -1.360 -8.013 -15.741 1.00 84.69 276 ARG A CA 1
ATOM 2068 C C . ARG A 1 276 ? -0.201 -7.980 -16.733 1.00 84.69 276 ARG A C 1
ATOM 2070 O O . ARG A 1 276 ? 0.884 -7.529 -16.346 1.00 84.69 276 ARG A O 1
ATOM 2077 N N . PRO A 1 277 ? -0.398 -8.437 -17.980 1.00 90.62 277 PRO A N 1
ATOM 2078 C CA . PRO A 1 277 ? 0.651 -8.384 -18.978 1.00 90.62 277 PRO A CA 1
ATOM 2079 C C . PRO A 1 277 ? 0.925 -6.931 -19.366 1.00 90.62 277 PRO A C 1
ATOM 2081 O O . PRO A 1 277 ? 0.008 -6.116 -19.492 1.00 90.62 277 PRO A O 1
ATOM 2084 N N . VAL A 1 278 ? 2.196 -6.614 -19.576 1.00 90.56 278 VAL A N 1
ATOM 2085 C CA . VAL A 1 278 ? 2.603 -5.361 -20.215 1.00 90.56 278 VAL A CA 1
ATOM 2086 C C . VAL A 1 278 ? 2.346 -5.504 -21.718 1.00 90.56 278 VAL A C 1
ATOM 2088 O O . VAL A 1 278 ? 2.633 -6.569 -22.276 1.00 90.56 278 VAL A O 1
ATOM 2091 N N . PRO A 1 279 ? 1.809 -4.476 -22.404 1.00 85.88 279 PRO A N 1
ATOM 2092 C CA . PRO A 1 279 ? 1.702 -4.516 -23.857 1.00 85.88 279 PRO A CA 1
ATOM 2093 C C . PRO A 1 279 ? 3.070 -4.818 -24.491 1.00 85.88 279 PRO A C 1
ATOM 2095 O O . PRO A 1 279 ? 4.104 -4.385 -23.979 1.00 85.88 279 PRO A O 1
ATOM 2098 N N . GLY A 1 280 ? 3.094 -5.567 -25.596 1.00 79.12 280 GLY A N 1
ATOM 2099 C CA . GLY A 1 280 ? 4.341 -5.935 -26.285 1.00 79.12 280 GLY A CA 1
ATOM 2100 C C . GLY A 1 280 ? 5.162 -4.718 -26.753 1.00 79.12 280 GLY A C 1
ATOM 2101 O O . GLY A 1 280 ? 4.652 -3.601 -26.715 1.00 79.12 280 GLY A O 1
ATOM 2102 N N . PRO A 1 281 ? 6.418 -4.902 -27.198 1.00 87.50 281 PRO A N 1
ATOM 2103 C CA . PRO A 1 281 ? 7.339 -3.804 -27.518 1.00 87.50 281 PRO A CA 1
ATOM 2104 C C . PRO A 1 281 ? 6.729 -2.725 -28.424 1.00 87.50 281 PRO A C 1
ATOM 2106 O O . PRO A 1 281 ? 5.942 -3.040 -29.316 1.00 87.50 281 PRO A O 1
ATOM 2109 N N . VAL A 1 282 ? 7.120 -1.463 -28.225 1.00 89.31 282 VAL A N 1
ATOM 2110 C CA . VAL A 1 282 ? 6.664 -0.348 -29.073 1.00 89.31 282 VAL A CA 1
ATOM 2111 C C . VAL A 1 282 ? 7.124 -0.528 -30.522 1.00 89.31 282 VAL A C 1
ATOM 2113 O O . VAL A 1 282 ? 8.305 -0.752 -30.808 1.00 89.31 282 VAL A O 1
ATOM 2116 N N . GLY A 1 283 ? 6.171 -0.442 -31.447 1.00 88.69 283 GLY A N 1
ATOM 2117 C CA . GLY A 1 283 ? 6.365 -0.744 -32.862 1.00 88.69 283 GLY A CA 1
ATOM 2118 C C . GLY A 1 283 ? 6.822 0.452 -33.691 1.00 88.69 283 GLY A C 1
ATOM 2119 O O . GLY A 1 283 ? 7.394 0.261 -34.765 1.00 88.69 283 GLY A O 1
ATOM 2120 N N . THR A 1 284 ? 6.605 1.682 -33.211 1.00 95.81 284 THR A N 1
ATOM 2121 C CA . THR A 1 284 ? 6.872 2.903 -33.986 1.00 95.81 284 THR A CA 1
ATOM 2122 C C . THR A 1 284 ? 7.571 3.995 -33.179 1.00 95.81 284 THR A C 1
ATOM 2124 O O . THR A 1 284 ? 7.430 4.088 -31.962 1.00 95.81 284 THR A O 1
ATOM 2127 N N . ALA A 1 285 ? 8.281 4.889 -33.872 1.00 96.81 285 ALA A N 1
ATOM 2128 C CA . ALA A 1 285 ? 8.876 6.090 -33.281 1.00 96.81 285 ALA A CA 1
ATOM 2129 C C . ALA A 1 285 ? 7.856 6.998 -32.561 1.00 96.81 285 ALA A C 1
ATOM 2131 O O . ALA A 1 285 ? 8.193 7.643 -31.570 1.00 96.81 285 ALA A O 1
ATOM 2132 N N . VAL A 1 286 ? 6.608 7.045 -33.044 1.00 96.94 286 VAL A N 1
ATOM 2133 C CA . VAL A 1 286 ? 5.531 7.838 -32.428 1.00 96.94 286 VAL A CA 1
ATOM 2134 C C . VAL A 1 286 ? 5.108 7.235 -31.092 1.00 96.94 286 VAL A C 1
ATOM 2136 O O . VAL A 1 286 ? 4.946 7.974 -30.125 1.00 96.94 286 VAL A O 1
ATOM 2139 N N . GLU A 1 287 ? 4.989 5.911 -31.014 1.00 96.19 287 GLU A N 1
ATOM 2140 C CA . GLU A 1 287 ? 4.695 5.220 -29.754 1.00 96.19 287 GLU A CA 1
ATOM 2141 C C . GLU A 1 287 ? 5.800 5.453 -28.718 1.00 96.19 287 GLU A C 1
ATOM 2143 O O . GLU A 1 287 ? 5.491 5.759 -27.573 1.00 96.19 287 GLU A O 1
ATOM 2148 N N . VAL A 1 288 ? 7.082 5.427 -29.113 1.00 97.56 288 VAL A N 1
ATOM 2149 C CA . VAL A 1 288 ? 8.193 5.773 -28.198 1.00 97.56 288 VAL A CA 1
ATOM 2150 C C . VAL A 1 288 ? 8.014 7.174 -27.611 1.00 97.56 288 VAL A C 1
ATOM 2152 O O . VAL A 1 288 ? 8.192 7.370 -26.410 1.00 97.56 288 VAL A O 1
ATOM 2155 N N . ALA A 1 289 ? 7.643 8.153 -28.441 1.00 97.19 289 ALA A N 1
ATOM 2156 C CA . ALA A 1 289 ? 7.402 9.516 -27.977 1.00 97.19 289 ALA A CA 1
ATOM 2157 C C . ALA A 1 289 ? 6.194 9.607 -27.028 1.00 97.19 289 ALA A C 1
ATOM 2159 O O . ALA A 1 289 ? 6.236 10.381 -26.074 1.00 97.19 289 ALA A O 1
ATOM 2160 N N . GLN A 1 290 ? 5.142 8.814 -27.255 1.00 95.62 290 GLN A N 1
ATOM 2161 C CA . GLN A 1 290 ? 3.978 8.740 -26.365 1.00 95.62 290 GLN A CA 1
ATOM 2162 C C . GLN A 1 290 ? 4.346 8.154 -24.998 1.00 95.62 290 GLN A C 1
ATOM 2164 O O . GLN A 1 290 ? 4.009 8.756 -23.982 1.00 95.62 290 GLN A O 1
ATOM 2169 N N . GLU A 1 291 ? 5.081 7.040 -24.964 1.00 96.25 291 GLU A N 1
ATOM 2170 C CA . GLU A 1 291 ? 5.550 6.437 -23.708 1.00 96.25 291 GLU A CA 1
ATOM 2171 C C . GLU A 1 291 ? 6.481 7.398 -22.954 1.00 96.25 291 GLU A C 1
ATOM 2173 O O . GLU A 1 291 ? 6.312 7.620 -21.757 1.00 96.25 291 GLU A O 1
ATOM 2178 N N . LEU A 1 292 ? 7.407 8.066 -23.656 1.00 95.50 292 LEU A N 1
ATOM 2179 C CA . LEU A 1 292 ? 8.253 9.094 -23.046 1.00 95.50 292 LEU A CA 1
ATOM 2180 C C . LEU A 1 292 ? 7.420 10.251 -22.476 1.00 95.50 292 LEU A C 1
ATOM 2182 O O . LEU A 1 292 ? 7.729 10.747 -21.398 1.00 95.50 292 LEU A O 1
ATOM 2186 N N . ALA A 1 293 ? 6.360 10.687 -23.161 1.00 94.00 293 ALA A N 1
ATOM 2187 C CA . ALA A 1 293 ? 5.483 11.735 -22.644 1.00 94.00 293 ALA A CA 1
ATOM 2188 C C . ALA A 1 293 ? 4.798 11.325 -21.333 1.00 94.00 293 ALA A C 1
ATOM 2190 O O . ALA A 1 293 ? 4.674 12.165 -20.443 1.00 94.00 293 ALA A O 1
ATOM 2191 N N . VAL A 1 294 ? 4.395 10.054 -21.201 1.00 92.69 294 VAL A N 1
ATOM 2192 C CA . VAL A 1 294 ? 3.848 9.510 -19.948 1.00 92.69 294 VAL A CA 1
ATOM 2193 C C . VAL A 1 294 ? 4.905 9.565 -18.849 1.00 92.69 294 VAL A C 1
ATOM 2195 O O . VAL A 1 294 ? 4.630 10.137 -17.804 1.00 92.69 294 VAL A O 1
ATOM 2198 N N . VAL A 1 295 ? 6.127 9.097 -19.116 1.00 91.50 295 VAL A N 1
ATOM 2199 C CA . VAL A 1 295 ? 7.252 9.115 -18.155 1.00 91.50 295 VAL A CA 1
ATOM 2200 C C . VAL A 1 295 ? 7.61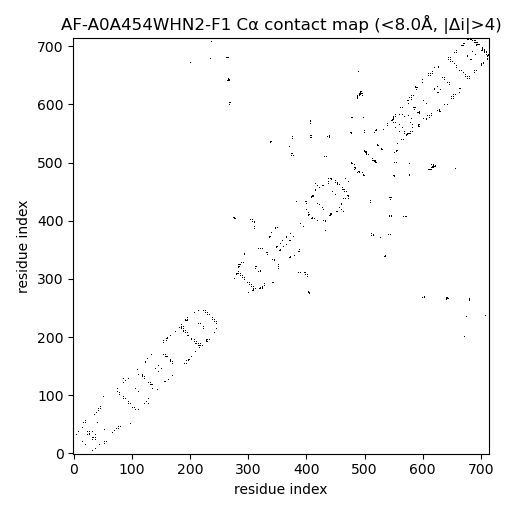4 10.525 -17.679 1.00 91.50 295 VAL A C 1
ATOM 2202 O O . VAL A 1 295 ? 8.041 10.727 -16.546 1.00 91.50 295 VAL A O 1
ATOM 2205 N N . LEU A 1 296 ? 7.498 11.527 -18.552 1.00 88.69 296 LEU A N 1
ATOM 2206 C CA . LEU A 1 296 ? 7.787 12.920 -18.196 1.00 88.69 296 LEU A CA 1
ATOM 2207 C C . LEU A 1 296 ? 6.635 13.598 -17.440 1.00 88.69 296 LEU A C 1
ATOM 2209 O O . LEU A 1 296 ? 6.847 14.660 -16.849 1.00 88.69 296 LEU A O 1
ATOM 2213 N N . ALA A 1 297 ? 5.431 13.025 -17.489 1.00 87.38 297 ALA A N 1
ATOM 2214 C CA . ALA A 1 297 ? 4.245 13.524 -16.800 1.00 87.38 297 ALA A CA 1
ATOM 2215 C C . ALA A 1 297 ? 3.994 12.815 -15.459 1.00 87.38 297 ALA A C 1
ATOM 2217 O O . ALA A 1 297 ? 3.536 13.462 -14.517 1.00 87.38 297 ALA A O 1
ATOM 2218 N N . ASP A 1 298 ? 4.296 11.519 -15.378 1.00 80.69 298 ASP A N 1
ATOM 2219 C CA . ASP A 1 298 ? 4.162 10.659 -14.202 1.00 80.69 298 ASP A CA 1
ATOM 2220 C C . ASP A 1 298 ? 5.332 9.665 -14.142 1.00 80.69 298 ASP A C 1
ATOM 2222 O O . ASP A 1 298 ? 5.890 9.258 -15.159 1.00 80.69 298 ASP A O 1
ATOM 2226 N N . ASP A 1 299 ? 5.674 9.222 -12.940 1.00 75.06 299 ASP A N 1
ATOM 2227 C CA . ASP A 1 299 ? 6.763 8.288 -12.660 1.00 75.06 299 ASP A CA 1
ATOM 2228 C C . ASP A 1 299 ? 6.345 6.827 -12.948 1.00 75.06 299 ASP A C 1
ATOM 2230 O O . ASP A 1 299 ? 6.532 5.926 -12.121 1.00 75.06 299 ASP A O 1
ATOM 2234 N N . ASP A 1 300 ? 5.753 6.579 -14.121 1.00 86.50 300 ASP A N 1
ATOM 2235 C CA . ASP A 1 300 ? 5.236 5.271 -14.533 1.00 86.50 300 ASP A CA 1
ATOM 2236 C C . ASP A 1 300 ? 6.364 4.326 -14.984 1.00 86.50 300 ASP A C 1
ATOM 2238 O O . ASP A 1 300 ? 7.115 4.587 -15.928 1.00 86.50 300 ASP A O 1
ATOM 2242 N N . VAL A 1 301 ? 6.481 3.193 -14.290 1.00 89.31 301 VAL A N 1
ATOM 2243 C CA . VAL A 1 301 ? 7.529 2.192 -14.526 1.00 89.31 301 VAL A CA 1
ATOM 2244 C C . VAL A 1 301 ? 7.335 1.455 -15.853 1.00 89.31 301 VAL A C 1
ATOM 2246 O O . VAL A 1 301 ? 8.313 1.139 -16.533 1.00 89.31 301 VAL A O 1
ATOM 2249 N N . VAL A 1 302 ? 6.092 1.162 -16.235 1.00 91.44 302 VAL A N 1
ATOM 2250 C CA . VAL A 1 302 ? 5.787 0.405 -17.454 1.00 91.44 302 VAL A CA 1
ATOM 2251 C C . VAL A 1 302 ? 6.097 1.256 -18.679 1.00 91.44 302 VAL A C 1
ATOM 2253 O O . VAL A 1 302 ? 6.789 0.786 -19.585 1.00 91.44 302 VAL A O 1
ATOM 2256 N N . ALA A 1 303 ? 5.654 2.513 -18.678 1.00 93.94 303 ALA A N 1
ATOM 2257 C CA . ALA A 1 303 ? 5.972 3.480 -19.719 1.00 93.94 303 ALA A CA 1
ATOM 2258 C C . ALA A 1 303 ? 7.485 3.715 -19.810 1.00 93.94 303 ALA A C 1
ATOM 2260 O O . ALA A 1 303 ? 8.036 3.731 -20.910 1.00 93.94 303 ALA A O 1
ATOM 2261 N N . PHE A 1 304 ? 8.182 3.801 -18.668 1.00 94.56 304 PHE A N 1
ATOM 2262 C CA . PHE A 1 304 ? 9.641 3.928 -18.635 1.00 94.56 304 PHE A CA 1
ATOM 2263 C C . PHE A 1 304 ? 10.334 2.768 -19.355 1.00 94.56 304 PHE A C 1
ATOM 2265 O O . PHE A 1 304 ? 11.152 2.997 -20.246 1.00 94.56 304 PHE A O 1
ATOM 2272 N N . GLU A 1 305 ? 10.008 1.521 -19.005 1.00 96.06 305 GLU A N 1
ATOM 2273 C CA . GLU A 1 305 ? 10.672 0.359 -19.603 1.00 96.06 305 GLU A CA 1
ATOM 2274 C C . GLU A 1 305 ? 10.344 0.219 -21.094 1.00 96.06 305 GLU A C 1
ATOM 2276 O O . GLU A 1 305 ? 11.226 -0.098 -21.895 1.00 96.06 305 GLU A O 1
ATOM 2281 N N . ARG A 1 306 ? 9.093 0.500 -21.482 1.00 96.56 306 ARG A N 1
ATOM 2282 C CA . ARG A 1 306 ? 8.656 0.483 -22.885 1.00 96.56 306 ARG A CA 1
ATOM 2283 C C . ARG A 1 306 ? 9.341 1.567 -23.711 1.00 96.56 306 ARG A C 1
ATOM 2285 O O . ARG A 1 306 ? 9.772 1.292 -24.830 1.00 96.56 306 ARG A O 1
ATOM 2292 N N . ALA A 1 307 ? 9.476 2.774 -23.168 1.00 96.81 307 ALA A N 1
ATOM 2293 C CA . ALA A 1 307 ? 10.176 3.869 -23.821 1.00 96.81 307 ALA A CA 1
ATOM 2294 C C . ALA A 1 307 ? 11.682 3.589 -23.941 1.00 96.81 307 ALA A C 1
ATOM 2296 O O . ALA A 1 307 ? 12.242 3.811 -25.011 1.00 96.81 307 ALA A O 1
ATOM 2297 N N . LEU A 1 308 ? 12.338 3.058 -22.902 1.00 96.62 308 LEU A N 1
ATOM 2298 C CA . LEU A 1 308 ? 13.772 2.745 -22.932 1.00 96.62 308 LEU A CA 1
ATOM 2299 C C . LEU A 1 308 ? 14.116 1.671 -23.983 1.00 96.62 308 LEU A C 1
ATOM 2301 O O . LEU A 1 308 ? 14.994 1.893 -24.818 1.00 96.62 308 LEU A O 1
ATOM 2305 N N . ASP A 1 309 ? 13.396 0.543 -23.999 1.00 97.38 309 ASP A N 1
ATOM 2306 C CA . ASP A 1 309 ? 13.550 -0.490 -25.041 1.00 97.38 309 ASP A CA 1
ATOM 2307 C C . ASP A 1 309 ? 13.178 0.052 -26.433 1.00 97.38 309 ASP A C 1
ATOM 2309 O O . ASP A 1 309 ? 13.843 -0.227 -27.434 1.00 97.38 309 ASP A O 1
ATOM 2313 N N . GLY A 1 310 ? 12.150 0.899 -26.494 1.00 97.00 310 GLY A N 1
ATOM 2314 C CA . GLY A 1 310 ? 11.714 1.581 -27.702 1.00 97.00 310 GLY A CA 1
ATOM 2315 C C . GLY A 1 310 ? 12.760 2.505 -28.318 1.00 97.00 310 GLY A C 1
ATOM 2316 O O . GLY A 1 310 ? 12.956 2.475 -29.533 1.00 97.00 310 GLY A O 1
ATOM 2317 N N . LEU A 1 311 ? 13.462 3.293 -27.498 1.00 97.38 311 LEU A N 1
ATOM 2318 C CA . LEU A 1 311 ? 14.563 4.151 -27.940 1.00 97.38 311 LEU A CA 1
ATOM 2319 C C . LEU A 1 311 ? 15.674 3.313 -28.582 1.00 97.38 311 LEU A C 1
ATOM 2321 O O . LEU A 1 311 ? 16.128 3.661 -29.669 1.00 97.38 311 LEU A O 1
ATOM 2325 N N . VAL A 1 312 ? 16.047 2.181 -27.974 1.00 96.25 312 VAL A N 1
ATOM 2326 C CA . VAL A 1 312 ? 17.040 1.243 -28.530 1.00 96.25 312 VAL A CA 1
ATOM 2327 C C . VAL A 1 312 ? 16.585 0.692 -29.886 1.00 96.25 312 VAL A C 1
ATOM 2329 O O . VAL A 1 312 ? 17.296 0.828 -30.887 1.00 96.25 312 VAL A O 1
ATOM 2332 N N . ARG A 1 313 ? 15.375 0.122 -29.952 1.00 96.75 313 ARG A N 1
ATOM 2333 C CA . ARG A 1 313 ? 14.834 -0.486 -31.180 1.00 96.75 313 ARG A CA 1
ATOM 2334 C C . ARG A 1 313 ? 14.712 0.523 -32.318 1.00 96.75 313 ARG A C 1
ATOM 2336 O O . ARG A 1 313 ? 15.162 0.265 -33.434 1.00 96.75 313 ARG A O 1
ATOM 2343 N N . GLN A 1 314 ? 14.090 1.668 -32.049 1.00 96.69 314 GLN A N 1
ATOM 2344 C CA . GLN A 1 314 ? 13.755 2.649 -33.080 1.00 96.69 314 GLN A CA 1
ATOM 2345 C C . GLN A 1 314 ? 14.972 3.480 -33.506 1.00 96.69 314 GLN A C 1
ATOM 2347 O O . GLN A 1 314 ? 15.059 3.843 -34.678 1.00 96.69 314 GLN A O 1
ATOM 2352 N N . ALA A 1 315 ? 15.953 3.717 -32.623 1.00 95.25 315 ALA A N 1
ATOM 2353 C CA . ALA A 1 315 ? 17.199 4.381 -33.013 1.00 95.25 315 ALA A CA 1
ATOM 2354 C C . ALA A 1 315 ? 18.009 3.532 -34.002 1.00 95.25 315 ALA A C 1
ATOM 2356 O O . ALA A 1 315 ? 18.598 4.076 -34.936 1.00 95.25 315 ALA A O 1
ATOM 2357 N N . ARG A 1 316 ? 17.989 2.202 -33.841 1.00 93.94 316 ARG A N 1
ATOM 2358 C CA . ARG A 1 316 ? 18.619 1.269 -34.783 1.00 93.94 316 ARG A CA 1
ATOM 2359 C C . ARG A 1 316 ? 17.917 1.233 -36.145 1.00 93.94 316 ARG A C 1
ATOM 2361 O O . ARG A 1 316 ? 18.585 1.041 -37.158 1.00 93.94 316 ARG A O 1
ATOM 2368 N N . LEU A 1 317 ? 16.589 1.368 -36.176 1.00 94.00 317 LEU A N 1
ATOM 2369 C CA . LEU A 1 317 ? 15.796 1.318 -37.412 1.00 94.00 317 LEU A CA 1
ATOM 2370 C C . LEU A 1 317 ? 15.868 2.626 -38.210 1.00 94.00 317 LEU A C 1
ATOM 2372 O O . LEU A 1 317 ? 16.217 2.605 -39.387 1.00 94.00 317 LEU A O 1
ATOM 2376 N N . ASP A 1 318 ? 15.529 3.751 -37.579 1.00 95.38 318 ASP A N 1
ATOM 2377 C CA . ASP A 1 318 ? 15.589 5.086 -38.178 1.00 95.38 318 ASP A CA 1
ATOM 2378 C C . ASP A 1 318 ? 15.713 6.148 -37.074 1.00 95.38 318 ASP A C 1
ATOM 2380 O O . ASP A 1 318 ? 14.731 6.729 -36.594 1.00 95.38 318 ASP A O 1
ATOM 2384 N N . ARG A 1 319 ? 16.960 6.436 -36.687 1.00 95.50 319 ARG A N 1
ATOM 2385 C CA . ARG A 1 319 ? 17.282 7.477 -35.701 1.00 95.50 319 ARG A CA 1
ATOM 2386 C C . ARG A 1 319 ? 16.738 8.854 -36.091 1.00 95.50 319 ARG A C 1
ATOM 2388 O O . ARG A 1 319 ? 16.368 9.628 -35.211 1.00 95.50 319 ARG A O 1
ATOM 2395 N N . ALA A 1 320 ? 16.669 9.178 -37.384 1.00 96.12 320 ALA A N 1
ATOM 2396 C CA . ALA A 1 320 ? 16.193 10.482 -37.838 1.00 96.12 320 ALA A CA 1
ATOM 2397 C C . ALA A 1 320 ? 14.668 10.605 -37.699 1.00 96.12 320 ALA A C 1
ATOM 2399 O O . ALA A 1 320 ? 14.173 11.654 -37.282 1.00 96.12 320 ALA A O 1
ATOM 2400 N N . ALA A 1 321 ? 13.915 9.547 -38.014 1.00 96.75 321 ALA A N 1
ATOM 2401 C CA . ALA A 1 321 ? 12.476 9.500 -37.760 1.00 96.75 321 ALA A CA 1
ATOM 2402 C C . ALA A 1 321 ? 12.160 9.521 -36.264 1.00 96.75 321 ALA A C 1
ATOM 2404 O O . ALA A 1 321 ? 11.267 10.263 -35.853 1.00 96.75 321 ALA A O 1
ATOM 2405 N N . LEU A 1 322 ? 12.923 8.781 -35.453 1.00 97.69 322 LEU A N 1
ATOM 2406 C CA . LEU A 1 322 ? 12.791 8.814 -33.999 1.00 97.69 322 LEU A CA 1
ATOM 2407 C C . LEU A 1 322 ? 13.048 10.217 -33.438 1.00 97.69 322 LEU A C 1
ATOM 2409 O O . LEU A 1 322 ? 12.222 10.733 -32.692 1.00 97.69 322 LEU A O 1
ATOM 2413 N N . SER A 1 323 ? 14.132 10.872 -33.859 1.00 97.06 323 SER A N 1
ATOM 2414 C CA . SER A 1 323 ? 14.453 12.246 -33.451 1.00 97.06 323 SER A CA 1
ATOM 2415 C C . SER A 1 323 ? 13.306 13.225 -33.749 1.00 97.06 323 SER A C 1
ATOM 2417 O O . SER A 1 323 ? 12.885 13.968 -32.861 1.00 97.06 323 SER A O 1
ATOM 2419 N N . ARG A 1 324 ? 12.709 13.159 -34.952 1.00 97.38 324 ARG A N 1
ATOM 2420 C CA . ARG A 1 324 ? 11.527 13.969 -35.312 1.00 97.38 324 ARG A CA 1
ATOM 2421 C C . ARG A 1 324 ? 10.304 13.651 -34.447 1.00 97.38 324 ARG A C 1
ATOM 2423 O O . ARG A 1 324 ? 9.591 14.564 -34.044 1.00 97.38 324 ARG A O 1
ATOM 2430 N N . ALA A 1 325 ? 10.050 12.376 -34.152 1.00 97.81 325 ALA A N 1
ATOM 2431 C CA . ALA A 1 325 ? 8.911 11.969 -33.327 1.00 97.81 325 ALA A CA 1
ATOM 2432 C C . ALA A 1 325 ? 9.034 12.445 -31.868 1.00 97.81 325 ALA A C 1
ATOM 2434 O O . ALA A 1 325 ? 8.024 12.761 -31.243 1.00 97.81 325 ALA A O 1
ATOM 2435 N N . LEU A 1 326 ? 10.260 12.547 -31.343 1.00 97.50 326 LEU A N 1
ATOM 2436 C CA . LEU A 1 326 ? 10.548 13.046 -29.994 1.00 97.50 326 LEU A CA 1
ATOM 2437 C C . LEU A 1 326 ? 10.423 14.580 -29.870 1.00 97.50 326 LEU A C 1
ATOM 2439 O O . LEU A 1 326 ? 10.374 15.109 -28.757 1.00 97.50 326 LEU A O 1
ATOM 2443 N N . GLU A 1 327 ? 10.352 15.321 -30.982 1.00 94.62 327 GLU A N 1
ATOM 2444 C CA . GLU A 1 327 ? 10.296 16.790 -30.985 1.00 94.62 327 GLU A CA 1
ATOM 2445 C C . GLU A 1 327 ? 9.176 17.397 -30.121 1.00 94.62 327 GLU A C 1
ATOM 2447 O O . GLU A 1 327 ? 9.469 18.256 -29.281 1.00 94.62 327 GLU A O 1
ATOM 2452 N N . PRO A 1 328 ? 7.913 16.949 -30.239 1.00 93.56 328 PRO A N 1
ATOM 2453 C CA . PRO A 1 328 ? 6.797 17.565 -29.528 1.00 93.56 328 PRO A CA 1
ATOM 2454 C C . PRO A 1 328 ? 6.826 17.351 -28.011 1.00 93.56 328 PRO A C 1
ATOM 2456 O O . PRO A 1 328 ? 6.263 18.171 -27.283 1.00 93.56 328 PRO A O 1
ATOM 2459 N N . VAL A 1 329 ? 7.460 16.272 -27.542 1.00 93.88 329 VAL A N 1
ATOM 2460 C CA . VAL A 1 329 ? 7.424 15.839 -26.132 1.00 93.88 329 VAL A CA 1
ATOM 2461 C C . VAL A 1 329 ? 8.602 16.380 -25.321 1.00 93.88 329 VAL A C 1
ATOM 2463 O O . VAL A 1 329 ? 8.504 16.523 -24.108 1.00 93.88 329 VAL A O 1
ATOM 2466 N N . MET A 1 330 ? 9.682 16.801 -25.986 1.00 91.00 330 MET A N 1
ATOM 2467 C CA . MET A 1 330 ? 10.891 17.329 -25.341 1.00 91.00 330 MET A CA 1
ATOM 2468 C C . MET A 1 330 ? 10.967 18.866 -25.322 1.00 91.00 330 MET A C 1
ATOM 2470 O O . MET A 1 330 ? 12.046 19.451 -25.339 1.00 91.00 330 MET A O 1
ATOM 2474 N N . ARG A 1 331 ? 9.821 19.560 -25.282 1.00 86.81 331 ARG A N 1
ATOM 2475 C CA . ARG A 1 331 ? 9.777 21.041 -25.249 1.00 86.81 331 ARG A CA 1
ATOM 2476 C C . ARG A 1 331 ? 10.276 21.639 -23.933 1.00 86.81 331 ARG A C 1
ATOM 2478 O O . ARG A 1 331 ? 10.698 22.793 -23.900 1.00 86.81 331 ARG A O 1
ATOM 2485 N N . ARG A 1 332 ? 10.175 20.884 -22.837 1.00 84.75 332 ARG A N 1
ATOM 2486 C CA . ARG A 1 332 ? 10.569 21.305 -21.491 1.00 84.75 332 ARG A CA 1
ATOM 2487 C C . ARG A 1 332 ? 11.311 20.161 -20.814 1.00 84.75 332 ARG A C 1
ATOM 2489 O O . ARG A 1 332 ? 10.735 19.101 -20.602 1.00 84.75 332 ARG A O 1
ATOM 2496 N N . ALA A 1 333 ? 12.565 20.403 -20.445 1.00 82.38 333 ALA A N 1
ATOM 2497 C CA . ALA A 1 333 ? 13.340 19.445 -19.670 1.00 82.38 333 ALA A CA 1
ATOM 2498 C C . ALA A 1 333 ? 12.725 19.249 -18.269 1.00 82.38 333 ALA A C 1
ATOM 2500 O O . ALA A 1 333 ? 12.317 20.244 -17.649 1.00 82.38 333 ALA A O 1
ATOM 2501 N N . PRO A 1 334 ? 12.679 18.008 -17.748 1.00 83.56 334 PRO A N 1
ATOM 2502 C CA . PRO A 1 334 ? 12.263 17.761 -16.376 1.00 83.56 334 PRO A CA 1
ATOM 2503 C C . PRO A 1 334 ? 13.279 18.355 -15.392 1.00 83.56 334 PRO A C 1
ATOM 2505 O O . PRO A 1 334 ? 14.420 18.682 -15.750 1.00 83.56 334 PRO A O 1
ATOM 2508 N N . GLY A 1 335 ? 12.856 18.487 -14.133 1.00 74.81 335 GLY A N 1
ATOM 2509 C CA . GLY A 1 335 ? 13.768 18.791 -13.034 1.00 74.81 335 GLY A CA 1
ATOM 2510 C C . GLY A 1 335 ? 14.867 17.731 -12.910 1.00 74.81 335 GLY A C 1
ATOM 2511 O O . GLY A 1 335 ? 14.797 16.659 -13.509 1.00 74.81 335 GLY A O 1
ATOM 2512 N N . VAL A 1 336 ? 15.914 18.041 -12.149 1.00 70.75 336 VAL A N 1
ATOM 2513 C CA . VAL A 1 336 ? 16.941 17.054 -11.798 1.00 70.75 336 VAL A CA 1
ATOM 2514 C C . VAL A 1 336 ? 16.771 16.710 -10.330 1.00 70.75 336 VAL A C 1
ATOM 2516 O O . VAL A 1 336 ? 16.814 17.598 -9.478 1.00 70.75 336 VAL A O 1
ATOM 2519 N N . HIS A 1 337 ? 16.567 15.426 -10.056 1.00 71.06 337 HIS A N 1
ATOM 2520 C CA . HIS A 1 337 ? 16.466 14.890 -8.706 1.00 71.06 337 HIS A CA 1
ATOM 2521 C C . HIS A 1 337 ? 17.852 14.500 -8.180 1.00 71.06 337 HIS A C 1
ATOM 2523 O O . HIS A 1 337 ? 18.789 14.270 -8.951 1.00 71.06 337 HIS A O 1
ATOM 2529 N N . ARG A 1 338 ? 17.993 14.451 -6.848 1.00 69.31 338 ARG A N 1
ATOM 2530 C CA . ARG A 1 338 ? 19.241 14.021 -6.197 1.00 69.31 338 ARG A CA 1
ATOM 2531 C C . ARG A 1 338 ? 19.571 12.571 -6.565 1.00 69.31 338 ARG A C 1
ATOM 2533 O O . ARG A 1 338 ? 20.714 12.267 -6.907 1.00 69.31 338 ARG A O 1
ATOM 2540 N N . ASP A 1 339 ? 18.565 11.703 -6.526 1.00 75.06 339 ASP A N 1
ATOM 2541 C CA . ASP A 1 339 ? 18.680 10.312 -6.962 1.00 75.06 339 ASP A CA 1
ATOM 2542 C C . ASP A 1 339 ? 18.431 10.164 -8.473 1.00 75.06 339 ASP A C 1
ATOM 2544 O O . ASP A 1 339 ? 17.960 11.100 -9.125 1.00 75.06 339 ASP A O 1
ATOM 2548 N N . CYS A 1 340 ? 18.795 9.017 -9.048 1.00 79.81 340 CYS A N 1
ATOM 2549 C CA . CYS A 1 340 ? 18.418 8.691 -10.427 1.00 79.81 340 CYS A CA 1
ATOM 2550 C C . CYS A 1 340 ? 17.007 8.098 -10.454 1.00 79.81 340 CYS A C 1
ATOM 2552 O O . CYS A 1 340 ? 16.712 7.227 -9.639 1.00 79.81 340 CYS A O 1
ATOM 2554 N N . GLY A 1 341 ? 16.153 8.548 -11.373 1.00 81.06 341 GLY A N 1
ATOM 2555 C CA . GLY A 1 341 ? 14.774 8.064 -11.502 1.00 81.06 341 GLY A CA 1
ATOM 2556 C C . GLY A 1 341 ? 14.258 8.086 -12.937 1.00 81.06 341 GLY A C 1
ATOM 2557 O O . GLY A 1 341 ? 14.996 8.383 -13.874 1.00 81.06 341 GLY A O 1
ATOM 2558 N N . GLN A 1 342 ? 12.977 7.769 -13.115 1.00 85.75 342 GLN A N 1
ATOM 2559 C CA . GLN A 1 342 ? 12.376 7.520 -14.429 1.00 85.75 342 GLN A CA 1
ATOM 2560 C C . GLN A 1 342 ? 12.515 8.714 -15.394 1.00 85.75 342 GLN A C 1
ATOM 2562 O O . GLN A 1 342 ? 12.803 8.517 -16.574 1.00 85.75 342 GLN A O 1
ATOM 2567 N N . SER A 1 343 ? 12.402 9.957 -14.908 1.00 85.81 343 SER A N 1
ATOM 2568 C CA . SER A 1 343 ? 12.549 11.156 -15.752 1.00 85.81 343 SER A CA 1
ATOM 2569 C C . SER A 1 343 ? 13.958 11.386 -16.313 1.00 85.81 343 SER A C 1
ATOM 2571 O O . SER A 1 343 ? 14.106 12.153 -17.268 1.00 85.81 343 SER A O 1
ATOM 2573 N N . ASP A 1 344 ? 14.991 10.703 -15.802 1.00 86.50 344 ASP A N 1
ATOM 2574 C CA . ASP A 1 344 ? 16.332 10.717 -16.404 1.00 86.50 344 ASP A CA 1
ATOM 2575 C C . ASP A 1 344 ? 16.355 10.027 -17.787 1.00 86.50 344 ASP A C 1
ATOM 2577 O O . ASP A 1 344 ? 17.284 10.237 -18.567 1.00 86.50 344 ASP A O 1
ATOM 2581 N N . LEU A 1 345 ? 15.290 9.302 -18.170 1.00 91.19 345 LEU A N 1
ATOM 2582 C CA . LEU A 1 345 ? 15.098 8.812 -19.542 1.00 91.19 345 LEU A CA 1
ATOM 2583 C C . LEU A 1 345 ? 15.120 9.940 -20.587 1.00 91.19 345 LEU A C 1
ATOM 2585 O O . LEU A 1 345 ? 15.494 9.717 -21.741 1.00 91.19 345 LEU A O 1
ATOM 2589 N N . TYR A 1 346 ? 14.777 11.166 -20.172 1.00 91.12 346 TYR A N 1
ATOM 2590 C CA . TYR A 1 346 ? 14.916 12.370 -20.987 1.00 91.12 346 TYR A CA 1
ATOM 2591 C C . TYR A 1 346 ? 16.321 12.506 -21.589 1.00 91.12 346 TYR A C 1
ATOM 2593 O O . TYR A 1 346 ? 16.454 12.922 -22.738 1.00 91.12 346 TYR A O 1
ATOM 2601 N N . ASP A 1 347 ? 17.370 12.154 -20.840 1.00 86.88 347 ASP A N 1
ATOM 2602 C CA . ASP A 1 347 ? 18.754 12.322 -21.292 1.00 86.88 347 ASP A CA 1
ATOM 2603 C C . ASP A 1 347 ? 19.131 11.310 -22.382 1.00 86.88 347 ASP A C 1
ATOM 2605 O O . ASP A 1 347 ? 19.858 11.655 -23.315 1.00 86.88 347 ASP A O 1
ATOM 2609 N N . VAL A 1 348 ? 18.567 10.098 -22.336 1.00 91.75 348 VAL A N 1
ATOM 2610 C CA . VAL A 1 348 ? 18.718 9.111 -23.417 1.00 91.75 348 VAL A CA 1
ATOM 2611 C C . VAL A 1 348 ? 18.028 9.609 -24.688 1.00 91.75 348 VAL A C 1
ATOM 2613 O O . VAL A 1 348 ? 18.619 9.597 -25.769 1.00 91.75 348 VAL A O 1
ATOM 2616 N N . ALA A 1 349 ? 16.804 10.129 -24.562 1.00 94.56 349 ALA A N 1
ATOM 2617 C CA . ALA A 1 349 ? 16.075 10.717 -25.685 1.00 94.56 349 ALA A CA 1
ATOM 2618 C C . ALA A 1 349 ? 16.790 11.954 -26.273 1.00 94.56 349 ALA A C 1
ATOM 2620 O O . ALA A 1 349 ? 16.812 12.141 -27.492 1.00 94.56 349 ALA A O 1
ATOM 2621 N N . ALA A 1 350 ? 17.431 12.769 -25.429 1.00 91.00 350 ALA A N 1
ATOM 2622 C CA . ALA A 1 350 ? 18.201 13.941 -25.852 1.00 91.00 350 ALA A CA 1
ATOM 2623 C C . ALA A 1 350 ? 19.439 13.530 -26.659 1.00 91.00 350 ALA A C 1
ATOM 2625 O O . ALA A 1 350 ? 19.701 14.079 -27.731 1.00 91.00 350 ALA A O 1
ATOM 2626 N N . ALA A 1 351 ? 20.151 12.497 -26.204 1.00 88.25 351 ALA A N 1
ATOM 2627 C CA . ALA A 1 351 ? 21.287 11.943 -26.930 1.00 88.25 351 ALA A CA 1
ATOM 2628 C C . ALA A 1 351 ? 20.879 11.345 -28.288 1.00 88.25 351 ALA A C 1
ATOM 2630 O O . ALA A 1 351 ? 21.573 11.542 -29.289 1.00 88.25 351 ALA A O 1
ATOM 2631 N N . VAL A 1 352 ? 19.721 10.677 -28.372 1.00 91.50 352 VAL A N 1
ATOM 2632 C CA . VAL A 1 352 ? 19.169 10.187 -29.649 1.00 91.50 352 VAL A CA 1
ATOM 2633 C C . VAL A 1 352 ? 18.994 11.330 -30.654 1.00 91.50 352 VAL A C 1
ATOM 2635 O O . VAL A 1 352 ? 19.350 11.159 -31.824 1.00 91.50 352 VAL A O 1
ATOM 2638 N N . ARG A 1 353 ? 18.523 12.497 -30.201 1.00 92.50 353 ARG A N 1
ATOM 2639 C CA . ARG A 1 353 ? 18.349 13.704 -31.026 1.00 92.50 353 ARG A CA 1
ATOM 2640 C C . ARG A 1 353 ? 19.646 14.444 -31.354 1.00 92.50 353 ARG A C 1
ATOM 2642 O O . ARG A 1 353 ? 19.662 15.219 -32.306 1.00 92.50 353 ARG A O 1
ATOM 2649 N N . GLY A 1 354 ? 20.717 14.188 -30.604 1.00 86.69 354 GLY A N 1
ATOM 2650 C CA . GLY A 1 354 ? 21.968 14.943 -30.696 1.00 86.69 354 GLY A CA 1
ATOM 2651 C C . GLY A 1 354 ? 21.914 16.294 -29.976 1.00 86.69 354 GLY A C 1
ATOM 2652 O O . GLY A 1 354 ? 22.692 17.186 -30.308 1.00 86.69 354 GLY A O 1
ATOM 2653 N N . ASP A 1 355 ? 21.000 16.455 -29.016 1.00 85.81 355 ASP A N 1
ATOM 2654 C CA . ASP A 1 355 ? 20.911 17.659 -28.191 1.00 85.81 355 ASP A CA 1
ATOM 2655 C C . ASP A 1 355 ? 22.096 17.726 -27.205 1.00 85.81 355 ASP A C 1
ATOM 2657 O O . ASP A 1 355 ? 22.649 16.699 -26.798 1.00 85.81 355 ASP A O 1
ATOM 2661 N N . GLU A 1 356 ? 22.488 18.933 -26.777 1.00 73.44 356 GLU A N 1
ATOM 2662 C CA . GLU A 1 356 ? 23.505 19.070 -25.728 1.00 73.44 356 GLU A CA 1
ATOM 2663 C C . GLU A 1 356 ? 23.014 18.434 -24.414 1.00 73.44 356 GLU A C 1
ATOM 2665 O O . GLU A 1 356 ? 21.893 18.725 -23.973 1.00 73.44 356 GLU A O 1
ATOM 2670 N N . PRO A 1 357 ? 23.846 17.621 -23.731 1.00 68.25 357 PRO A N 1
ATOM 2671 C CA . PRO A 1 357 ? 23.503 17.093 -22.419 1.00 68.25 357 PRO A CA 1
ATOM 2672 C C . PRO A 1 357 ? 23.132 18.224 -21.458 1.00 68.25 357 PRO A C 1
ATOM 2674 O O . PRO A 1 357 ? 23.783 19.275 -21.430 1.00 68.25 357 PRO A O 1
ATOM 2677 N N . ARG A 1 358 ? 22.123 18.004 -20.603 1.00 69.00 358 ARG A N 1
ATOM 2678 C CA . ARG A 1 358 ? 21.782 18.963 -19.539 1.00 69.00 358 ARG A CA 1
ATOM 2679 C C . ARG A 1 358 ? 23.059 19.297 -18.752 1.00 69.00 358 ARG A C 1
ATOM 2681 O O . ARG A 1 358 ? 23.864 18.412 -18.482 1.00 69.00 358 ARG A O 1
ATOM 2688 N N . ARG A 1 359 ? 23.266 20.558 -18.337 1.00 53.34 359 ARG A N 1
ATOM 2689 C CA . ARG A 1 359 ? 24.523 21.025 -17.686 1.00 53.34 359 ARG A CA 1
ATOM 2690 C C . ARG A 1 359 ? 24.949 20.234 -16.430 1.00 53.34 359 ARG A C 1
ATOM 2692 O O . ARG A 1 359 ? 26.093 20.355 -16.000 1.00 53.34 359 ARG A O 1
ATOM 2699 N N . LEU A 1 360 ? 24.060 19.417 -15.861 1.00 50.09 360 LEU A N 1
ATOM 2700 C CA . LEU A 1 360 ? 24.333 18.472 -14.769 1.00 50.09 360 LEU A CA 1
ATOM 2701 C C . LEU A 1 360 ? 24.916 17.116 -15.236 1.00 50.09 360 LEU A C 1
ATOM 2703 O O . LEU A 1 360 ? 25.585 16.453 -14.450 1.00 50.09 360 LEU A O 1
ATOM 2707 N N . TYR A 1 361 ? 24.728 16.742 -16.504 1.00 47.56 361 TYR A N 1
ATOM 2708 C CA . TYR A 1 361 ? 25.167 15.488 -17.135 1.00 47.56 361 TYR A CA 1
ATOM 2709 C C . TYR A 1 361 ? 26.471 15.597 -17.937 1.00 47.56 361 TYR A C 1
ATOM 2711 O O . TYR A 1 361 ? 27.050 14.578 -18.301 1.00 47.56 361 TYR A O 1
ATOM 2719 N N . GLY A 1 362 ? 26.998 16.808 -18.150 1.00 36.69 362 GLY A N 1
ATOM 2720 C CA . GLY A 1 362 ? 28.234 17.038 -18.914 1.00 36.69 362 GLY A CA 1
ATOM 2721 C C . GLY A 1 362 ? 29.501 16.367 -18.359 1.00 36.69 362 GLY A C 1
ATOM 2722 O O . GLY A 1 362 ? 30.533 16.415 -19.020 1.00 36.69 362 GLY A O 1
ATOM 2723 N N . ARG A 1 363 ? 29.446 15.740 -17.172 1.00 38.31 363 ARG A N 1
ATOM 2724 C CA . ARG A 1 363 ? 30.382 14.700 -16.712 1.00 38.31 363 ARG A CA 1
ATOM 2725 C C . ARG A 1 363 ? 29.642 13.751 -15.754 1.00 38.31 363 ARG A C 1
ATOM 2727 O O . ARG A 1 363 ? 29.220 14.231 -14.698 1.00 38.31 363 ARG A O 1
ATOM 2734 N N . PRO A 1 364 ? 29.595 12.426 -16.006 1.00 42.78 364 PRO A N 1
ATOM 2735 C CA . PRO A 1 364 ? 29.048 11.423 -15.073 1.00 42.78 364 PRO A CA 1
ATOM 2736 C C . PRO A 1 364 ? 29.621 11.525 -13.644 1.00 42.78 364 PRO A C 1
ATOM 2738 O O . PRO A 1 364 ? 29.050 11.040 -12.675 1.00 42.78 364 PRO A O 1
ATOM 2741 N N . HIS A 1 365 ? 30.772 12.186 -13.495 1.00 38.31 365 HIS A N 1
ATOM 2742 C CA . HIS A 1 365 ? 31.540 12.285 -12.260 1.00 38.31 365 HIS A CA 1
ATOM 2743 C C . HIS A 1 365 ? 31.082 13.396 -11.295 1.00 38.31 365 HIS A C 1
ATOM 2745 O O . HIS A 1 365 ? 31.577 13.439 -10.169 1.00 38.31 365 HIS A O 1
ATOM 2751 N N . ARG A 1 366 ? 30.158 14.303 -11.666 1.00 37.66 366 ARG A N 1
ATOM 2752 C CA . ARG A 1 366 ? 29.799 15.437 -10.781 1.00 37.66 366 ARG A CA 1
ATOM 2753 C C . ARG A 1 366 ? 28.674 15.188 -9.772 1.00 37.66 366 ARG A C 1
ATOM 2755 O O . ARG A 1 366 ? 28.725 15.832 -8.729 1.00 37.66 366 ARG A O 1
ATOM 2762 N N . ARG A 1 367 ? 27.764 14.218 -9.977 1.00 46.75 367 ARG A N 1
ATOM 2763 C CA . ARG A 1 367 ? 26.889 13.736 -8.876 1.00 46.75 367 ARG A CA 1
ATOM 2764 C C . ARG A 1 367 ? 27.733 13.112 -7.744 1.00 46.75 367 ARG A C 1
ATOM 2766 O O . ARG A 1 367 ? 27.429 13.292 -6.578 1.00 46.75 367 ARG A O 1
ATOM 2773 N N . ILE A 1 368 ? 28.875 12.507 -8.091 1.00 42.25 368 ILE A N 1
ATOM 2774 C CA . ILE A 1 368 ? 29.866 11.942 -7.152 1.00 42.25 368 ILE A CA 1
ATOM 2775 C C . ILE A 1 368 ? 30.731 13.040 -6.487 1.00 42.25 368 ILE A C 1
ATOM 2777 O O . ILE A 1 368 ? 31.189 12.882 -5.358 1.00 42.25 368 ILE A O 1
ATOM 2781 N N . SER A 1 369 ? 30.937 14.186 -7.151 1.00 36.22 369 SER A N 1
ATOM 2782 C CA . SER A 1 369 ? 31.885 15.232 -6.713 1.00 36.22 369 SER A CA 1
ATOM 2783 C C . SER A 1 369 ? 31.381 16.140 -5.580 1.00 36.22 369 SER A C 1
ATOM 2785 O O . SER A 1 369 ? 32.179 16.893 -5.027 1.00 36.22 369 SER A O 1
ATOM 2787 N N . HIS A 1 370 ? 30.093 16.090 -5.221 1.00 35.84 370 HIS A N 1
ATOM 2788 C CA . HIS A 1 370 ? 29.541 16.848 -4.085 1.00 35.84 370 HIS A CA 1
ATOM 2789 C C . HIS A 1 370 ? 29.412 16.029 -2.791 1.00 35.84 370 HIS A C 1
ATOM 2791 O O . HIS A 1 370 ? 28.871 16.528 -1.810 1.00 35.84 370 HIS A O 1
ATOM 2797 N N . GLY A 1 371 ? 29.915 14.787 -2.758 1.00 41.03 371 GLY A N 1
ATOM 2798 C CA . GLY A 1 371 ? 29.745 13.909 -1.593 1.00 41.03 371 GLY A CA 1
ATOM 2799 C C . GLY A 1 371 ? 28.298 13.442 -1.379 1.00 41.03 371 GLY A C 1
ATOM 2800 O O . GLY A 1 371 ? 27.999 12.848 -0.347 1.00 41.03 371 GLY A O 1
ATOM 2801 N N . GLU A 1 372 ? 27.407 13.687 -2.345 1.00 50.03 372 GLU A N 1
ATOM 2802 C CA . GLU A 1 372 ? 26.007 13.266 -2.321 1.00 50.03 372 GLU A CA 1
ATOM 2803 C C . GLU A 1 372 ? 25.878 11.864 -2.935 1.00 50.03 372 GLU A C 1
ATOM 2805 O O . GLU A 1 372 ? 26.272 11.618 -4.075 1.00 50.03 372 GLU A O 1
ATOM 2810 N N . ALA A 1 373 ? 25.367 10.909 -2.163 1.00 59.34 373 ALA A N 1
ATOM 2811 C CA . ALA A 1 373 ? 25.370 9.505 -2.549 1.00 59.34 373 ALA A CA 1
ATOM 2812 C C . ALA A 1 373 ? 24.044 9.097 -3.228 1.00 59.34 373 ALA A C 1
ATOM 2814 O O . ALA A 1 373 ? 23.000 9.080 -2.581 1.00 59.34 373 ALA A O 1
ATOM 2815 N N . ILE A 1 374 ? 24.102 8.748 -4.522 1.00 71.00 374 ILE A N 1
ATOM 2816 C CA . ILE A 1 374 ? 23.009 8.098 -5.280 1.00 71.00 374 ILE A CA 1
ATOM 2817 C C . ILE A 1 374 ? 22.665 6.763 -4.601 1.00 71.00 374 ILE A C 1
ATOM 2819 O O . ILE A 1 374 ? 23.577 6.041 -4.167 1.00 71.00 374 ILE A O 1
ATOM 2823 N N . SER A 1 375 ? 21.378 6.425 -4.507 1.00 76.31 375 SER A N 1
ATOM 2824 C CA . SER A 1 375 ? 20.956 5.158 -3.905 1.00 76.31 375 SER A CA 1
ATOM 2825 C C . SER A 1 375 ? 21.394 3.970 -4.780 1.00 76.31 375 SER A C 1
ATOM 2827 O O . SER A 1 375 ? 21.506 4.113 -5.995 1.00 76.31 375 SER A O 1
ATOM 2829 N N . PRO A 1 376 ? 21.678 2.783 -4.222 1.00 80.88 376 PRO A N 1
ATOM 2830 C CA . PRO A 1 376 ? 21.885 1.577 -5.023 1.00 80.88 376 PRO A CA 1
ATOM 2831 C C . PRO A 1 376 ? 20.859 1.317 -6.153 1.00 80.88 376 PRO A C 1
ATOM 2833 O O . PRO A 1 376 ? 21.322 1.104 -7.276 1.00 80.88 376 PRO A O 1
ATOM 2836 N N . PRO A 1 377 ? 19.522 1.408 -5.957 1.00 84.25 377 PRO A N 1
ATOM 2837 C CA . PRO A 1 377 ? 18.568 1.249 -7.058 1.00 84.25 377 PRO A CA 1
ATOM 2838 C C . PRO A 1 377 ? 18.734 2.342 -8.124 1.00 84.25 377 PRO A C 1
ATOM 2840 O O . PRO A 1 377 ? 18.737 2.037 -9.321 1.00 84.25 377 PRO A O 1
ATOM 2843 N N . GLY A 1 378 ? 18.994 3.589 -7.710 1.00 83.75 378 GLY A N 1
ATOM 2844 C CA . GLY A 1 378 ? 19.335 4.689 -8.614 1.00 83.75 378 GLY A CA 1
ATOM 2845 C C . GLY A 1 378 ? 20.658 4.476 -9.363 1.00 83.75 378 GLY A C 1
ATOM 2846 O O . GLY A 1 378 ? 20.773 4.831 -10.532 1.00 83.75 378 GLY A O 1
ATOM 2847 N N . LYS A 1 379 ? 21.667 3.848 -8.746 1.00 83.19 379 LYS A N 1
ATOM 2848 C CA . LYS A 1 379 ? 22.939 3.504 -9.407 1.00 83.19 379 LYS A CA 1
ATOM 2849 C C . LYS A 1 379 ? 22.740 2.448 -10.489 1.00 83.19 379 LYS A C 1
ATOM 2851 O O . LYS A 1 379 ? 23.326 2.590 -11.559 1.00 83.19 379 LYS A O 1
ATOM 2856 N N . LEU A 1 380 ? 21.923 1.423 -10.231 1.00 88.12 380 LEU A N 1
ATOM 2857 C CA . LEU A 1 380 ? 21.585 0.429 -11.251 1.00 88.12 380 LEU A CA 1
ATOM 2858 C C . LEU A 1 380 ? 20.809 1.069 -12.402 1.00 88.12 380 LEU A C 1
ATOM 2860 O O . LEU A 1 380 ? 21.152 0.840 -13.558 1.00 88.12 380 LEU A O 1
ATOM 2864 N N . LEU A 1 381 ? 19.832 1.928 -12.102 1.00 89.50 381 LEU A N 1
ATOM 2865 C CA . LEU A 1 381 ? 19.100 2.664 -13.130 1.00 89.50 381 LEU A CA 1
ATOM 2866 C C . LEU A 1 381 ? 20.029 3.549 -13.972 1.00 89.50 381 LEU A C 1
ATOM 2868 O O . LEU A 1 381 ? 19.999 3.475 -15.196 1.00 89.50 381 LEU A O 1
ATOM 2872 N N . MET A 1 382 ? 20.919 4.308 -13.333 1.00 86.44 382 MET A N 1
ATOM 2873 C CA . MET A 1 382 ? 21.923 5.123 -14.019 1.00 86.44 382 MET A CA 1
ATOM 2874 C C . MET A 1 382 ? 22.818 4.275 -14.931 1.00 86.44 382 MET A C 1
ATOM 2876 O O . MET A 1 382 ? 23.054 4.642 -16.079 1.00 86.44 382 MET A O 1
ATOM 2880 N N . ALA A 1 383 ? 23.298 3.128 -14.441 1.00 89.69 383 ALA A N 1
ATOM 2881 C CA . ALA A 1 383 ? 24.114 2.215 -15.234 1.00 89.69 383 ALA A CA 1
ATOM 2882 C C . ALA A 1 383 ? 23.345 1.659 -16.443 1.00 89.69 383 ALA A C 1
ATOM 2884 O O . ALA A 1 383 ? 23.914 1.590 -17.527 1.00 89.69 383 ALA A O 1
ATOM 2885 N N . ARG A 1 384 ? 22.049 1.349 -16.292 1.00 93.06 384 ARG A N 1
ATOM 2886 C CA . ARG A 1 384 ? 21.186 0.942 -17.413 1.00 93.06 384 ARG A CA 1
ATOM 2887 C C . ARG A 1 384 ? 21.001 2.050 -18.448 1.00 93.06 384 ARG A C 1
ATOM 2889 O O . ARG A 1 384 ? 21.034 1.764 -19.638 1.00 93.06 384 ARG A O 1
ATOM 2896 N N . LEU A 1 385 ? 20.809 3.301 -18.024 1.00 92.19 385 LEU A N 1
ATOM 2897 C CA . LEU A 1 385 ? 20.670 4.432 -18.951 1.00 92.19 385 LEU A CA 1
ATOM 2898 C C . LEU A 1 385 ? 21.969 4.688 -19.730 1.00 92.19 385 LEU A C 1
ATOM 2900 O O . LEU A 1 385 ? 21.914 4.941 -20.931 1.00 92.19 385 LEU A O 1
ATOM 2904 N N . ILE A 1 386 ? 23.128 4.583 -19.069 1.00 89.06 386 ILE A N 1
ATOM 2905 C CA . ILE A 1 386 ? 24.447 4.685 -19.716 1.00 89.06 386 ILE A CA 1
ATOM 2906 C C . ILE A 1 386 ? 24.639 3.546 -20.720 1.00 89.06 386 ILE A C 1
ATOM 2908 O O . ILE A 1 386 ? 24.976 3.791 -21.871 1.00 89.06 386 ILE A O 1
ATOM 2912 N N . GLU A 1 387 ? 24.360 2.310 -20.317 1.00 92.00 387 GLU A N 1
ATOM 2913 C CA . GLU A 1 387 ? 24.506 1.155 -21.198 1.00 92.00 387 GLU A CA 1
ATOM 2914 C C . GLU A 1 387 ? 23.555 1.227 -22.406 1.00 92.00 387 GLU A C 1
ATOM 2916 O O . GLU A 1 387 ? 23.937 0.885 -23.523 1.00 92.00 387 GLU A O 1
ATOM 2921 N N . ALA A 1 388 ? 22.338 1.750 -22.227 1.00 93.25 388 ALA A N 1
ATOM 2922 C CA . ALA A 1 388 ? 21.417 1.992 -23.334 1.00 93.25 388 ALA A CA 1
ATOM 2923 C C . ALA A 1 388 ? 21.954 3.034 -24.331 1.00 93.25 388 ALA A C 1
ATOM 2925 O O . ALA A 1 388 ? 21.750 2.875 -25.535 1.00 93.25 388 ALA A O 1
ATOM 2926 N N . LEU A 1 389 ? 22.658 4.073 -23.864 1.00 91.69 389 LEU A N 1
ATOM 2927 C CA . LEU A 1 389 ? 23.340 5.030 -24.743 1.00 91.69 389 LEU A CA 1
ATOM 2928 C C . LEU A 1 389 ? 24.427 4.340 -25.576 1.00 91.69 389 LEU A C 1
ATOM 2930 O O . LEU A 1 389 ? 24.448 4.521 -26.793 1.00 91.69 389 LEU A O 1
ATOM 2934 N N . ASP A 1 390 ? 25.256 3.501 -24.950 1.00 90.19 390 ASP A N 1
ATOM 2935 C CA . ASP A 1 390 ? 26.313 2.741 -25.634 1.00 90.19 390 ASP A CA 1
ATOM 2936 C C . ASP A 1 390 ? 25.722 1.755 -26.667 1.00 90.19 390 ASP A C 1
ATOM 2938 O O . ASP A 1 390 ? 26.227 1.598 -27.786 1.00 90.19 390 ASP A O 1
ATOM 2942 N N . VAL A 1 391 ? 24.597 1.112 -26.332 1.00 93.25 391 VAL A N 1
ATOM 2943 C CA . VAL A 1 391 ? 23.847 0.237 -27.248 1.00 93.25 391 VAL A CA 1
ATOM 2944 C C . VAL A 1 391 ? 23.279 1.022 -28.434 1.00 93.25 391 VAL A C 1
ATOM 2946 O O . VAL A 1 391 ? 23.381 0.565 -29.574 1.00 93.25 391 VAL A O 1
ATOM 2949 N N . ILE A 1 392 ? 22.710 2.206 -28.198 1.00 92.56 392 ILE A N 1
ATOM 2950 C CA . ILE A 1 392 ? 22.179 3.082 -29.254 1.00 92.56 392 ILE A CA 1
ATOM 2951 C C . ILE A 1 392 ? 23.300 3.580 -30.171 1.00 92.56 392 ILE A C 1
ATOM 2953 O O . ILE A 1 392 ? 23.116 3.625 -31.388 1.00 92.56 392 ILE A O 1
ATOM 2957 N N . GLU A 1 393 ? 24.447 3.962 -29.609 1.00 90.50 393 GLU A N 1
ATOM 2958 C CA . GLU A 1 393 ? 25.593 4.458 -30.373 1.00 90.50 393 GLU A CA 1
ATOM 2959 C C . GLU A 1 393 ? 26.218 3.359 -31.239 1.00 90.50 393 GLU A C 1
ATOM 2961 O O . GLU A 1 393 ? 26.488 3.583 -32.420 1.00 90.50 393 GLU A O 1
ATOM 2966 N N . SER A 1 394 ? 26.398 2.159 -30.681 1.00 91.50 394 SER A N 1
ATOM 2967 C CA . SER A 1 394 ? 26.962 1.020 -31.413 1.00 91.50 394 SER A CA 1
ATOM 2968 C C . SER A 1 394 ? 25.987 0.394 -32.418 1.00 91.50 394 SER A C 1
ATOM 2970 O O . SER A 1 394 ? 26.420 -0.183 -33.416 1.00 91.50 394 SER A O 1
ATOM 2972 N N . GLY A 1 395 ? 24.676 0.456 -32.154 1.00 88.88 395 GLY A N 1
ATOM 2973 C CA . GLY A 1 395 ? 23.630 -0.183 -32.960 1.00 88.88 395 GLY A CA 1
ATOM 2974 C C . GLY A 1 395 ? 23.688 -1.720 -32.979 1.00 88.88 395 GLY A C 1
ATOM 2975 O O . GLY A 1 395 ? 23.000 -2.351 -33.792 1.00 88.88 395 GLY A O 1
ATOM 2976 N N . ALA A 1 396 ? 24.515 -2.328 -32.119 1.00 86.56 396 ALA A N 1
ATOM 2977 C CA . ALA A 1 396 ? 24.828 -3.755 -32.151 1.00 86.56 396 ALA A CA 1
ATOM 2978 C C . ALA A 1 396 ? 23.695 -4.622 -31.583 1.00 86.56 396 ALA A C 1
ATOM 2980 O O . ALA A 1 396 ? 23.330 -5.634 -32.186 1.00 86.56 396 ALA A O 1
ATOM 2981 N N . GLN A 1 397 ? 23.108 -4.217 -30.453 1.00 94.81 397 GLN A N 1
ATOM 2982 C CA . GLN A 1 397 ? 22.032 -4.958 -29.800 1.00 94.81 397 GLN A CA 1
ATOM 2983 C C . GLN A 1 397 ? 20.651 -4.437 -30.238 1.00 94.81 397 GLN A C 1
ATOM 2985 O O . GLN A 1 397 ? 20.366 -3.251 -30.092 1.00 94.81 397 GLN A O 1
ATOM 2990 N N . PRO A 1 398 ? 19.772 -5.298 -30.789 1.00 94.12 398 PRO A N 1
ATOM 2991 C CA . PRO A 1 398 ? 18.509 -4.863 -31.385 1.00 94.12 398 PRO A CA 1
ATOM 2992 C C . PRO A 1 398 ? 17.413 -4.489 -30.378 1.00 94.12 398 PRO A C 1
ATOM 2994 O O . PRO A 1 398 ? 16.449 -3.840 -30.780 1.00 94.12 398 PRO A O 1
ATOM 2997 N N . PHE A 1 399 ? 17.515 -4.921 -29.118 1.00 95.88 399 PHE A N 1
ATOM 2998 C CA . PHE A 1 399 ? 16.527 -4.680 -28.059 1.00 95.88 399 PHE A CA 1
ATOM 2999 C C . PHE A 1 399 ? 17.083 -4.996 -26.668 1.00 95.88 399 PHE A C 1
ATOM 3001 O O . PHE A 1 399 ? 18.096 -5.684 -26.551 1.00 95.88 399 PHE A O 1
ATOM 3008 N N . LEU A 1 400 ? 16.388 -4.560 -25.617 1.00 96.88 400 LEU A N 1
ATOM 3009 C CA . LEU A 1 400 ? 16.747 -4.839 -24.227 1.00 96.88 400 LEU A CA 1
ATOM 3010 C C . LEU A 1 400 ? 16.111 -6.146 -23.723 1.00 96.88 400 LEU A C 1
ATOM 3012 O O . LEU A 1 400 ? 14.938 -6.443 -23.960 1.00 96.88 400 LEU A O 1
ATOM 3016 N N . LEU A 1 401 ? 16.896 -6.941 -23.001 1.00 97.88 401 LEU A N 1
ATOM 3017 C CA . LEU A 1 401 ? 16.492 -8.178 -22.341 1.00 97.88 401 LEU A CA 1
ATOM 3018 C C . LEU A 1 401 ? 15.580 -7.925 -21.139 1.00 97.88 401 LEU A C 1
ATOM 3020 O O . LEU A 1 401 ? 14.689 -8.740 -20.890 1.00 97.88 401 LEU A O 1
ATOM 3024 N N . ALA A 1 402 ? 15.768 -6.816 -20.415 1.00 97.12 402 ALA A N 1
ATOM 3025 C CA . ALA A 1 402 ? 15.059 -6.546 -19.163 1.00 97.12 402 ALA A CA 1
ATOM 3026 C C . ALA A 1 402 ? 13.648 -5.952 -19.322 1.00 97.12 402 ALA A C 1
ATOM 3028 O O . ALA A 1 402 ? 13.002 -5.689 -18.303 1.00 97.12 402 ALA A O 1
ATOM 3029 N N . LEU A 1 403 ? 13.153 -5.752 -20.555 1.00 96.88 403 LEU A N 1
ATOM 3030 C CA . LEU A 1 403 ? 11.793 -5.256 -20.804 1.00 96.88 403 LEU A CA 1
ATOM 3031 C C . LEU A 1 403 ? 10.764 -6.164 -20.093 1.00 96.88 403 LEU A C 1
ATOM 3033 O O . LEU A 1 403 ? 10.676 -7.351 -20.426 1.00 96.88 403 LEU A O 1
ATOM 3037 N N . PRO A 1 404 ? 9.967 -5.660 -19.141 1.00 96.06 404 PRO A N 1
ATOM 3038 C CA . PRO A 1 404 ? 9.073 -6.492 -18.356 1.00 96.06 404 PRO A CA 1
ATOM 3039 C C . PRO A 1 404 ? 7.968 -7.107 -19.216 1.00 96.06 404 PRO A C 1
ATOM 3041 O O . PRO A 1 404 ? 7.531 -6.551 -20.222 1.00 96.06 404 PRO A O 1
ATOM 3044 N N . THR A 1 405 ? 7.509 -8.277 -18.790 1.00 95.56 405 THR A N 1
ATOM 3045 C CA . THR A 1 405 ? 6.325 -8.956 -19.349 1.00 95.56 405 THR A CA 1
ATOM 3046 C C . THR A 1 405 ? 5.071 -8.690 -18.523 1.00 95.56 405 THR A C 1
ATOM 3048 O O . THR A 1 405 ? 3.965 -8.833 -19.032 1.00 95.56 405 THR A O 1
ATOM 3051 N N . HIS A 1 406 ? 5.242 -8.263 -17.268 1.00 93.19 406 HIS A N 1
ATOM 3052 C CA . HIS A 1 406 ? 4.171 -7.980 -16.318 1.00 93.19 406 HIS A CA 1
ATOM 3053 C C . HIS A 1 406 ? 4.387 -6.628 -15.637 1.00 93.19 406 HIS A C 1
ATOM 3055 O O . HIS A 1 406 ? 5.524 -6.189 -15.465 1.00 93.19 406 HIS A O 1
ATOM 3061 N N . VAL A 1 407 ? 3.296 -5.975 -15.229 1.00 91.19 407 VAL A N 1
ATOM 3062 C CA . VAL A 1 407 ? 3.328 -4.602 -14.679 1.00 91.19 407 VAL A CA 1
ATOM 3063 C C . VAL A 1 407 ? 4.150 -4.461 -13.394 1.00 91.19 407 VAL A C 1
ATOM 3065 O O . VAL A 1 407 ? 4.590 -3.366 -13.071 1.00 91.19 407 VAL A O 1
ATOM 3068 N N . THR A 1 408 ? 4.408 -5.565 -12.689 1.00 90.44 408 THR A N 1
ATOM 3069 C CA . THR A 1 408 ? 5.264 -5.601 -11.494 1.00 90.44 408 THR A CA 1
ATOM 3070 C C . THR A 1 408 ? 6.746 -5.406 -11.809 1.00 90.44 408 THR A C 1
ATOM 3072 O O . THR A 1 408 ? 7.537 -5.247 -10.892 1.00 90.44 408 THR A O 1
ATOM 3075 N N . GLY A 1 409 ? 7.144 -5.451 -13.085 1.00 92.88 409 GLY A N 1
ATOM 3076 C CA . GLY A 1 409 ? 8.542 -5.508 -13.511 1.00 92.88 409 GLY A CA 1
ATOM 3077 C C . GLY A 1 409 ? 9.020 -6.925 -13.839 1.00 92.88 409 GLY A C 1
ATOM 3078 O O . GLY A 1 409 ? 10.110 -7.087 -14.380 1.00 92.88 409 GLY A O 1
ATOM 3079 N N . ALA A 1 410 ? 8.216 -7.959 -13.569 1.00 95.19 410 ALA A N 1
ATOM 3080 C CA . ALA A 1 410 ? 8.609 -9.346 -13.804 1.00 95.19 410 ALA A CA 1
ATOM 3081 C C . ALA A 1 410 ? 8.750 -9.699 -15.298 1.00 95.19 410 ALA A C 1
ATOM 3083 O O . ALA A 1 410 ? 7.980 -9.252 -16.161 1.00 95.19 410 ALA A O 1
ATOM 3084 N N . VAL A 1 411 ? 9.717 -10.567 -15.598 1.00 96.81 411 VAL A N 1
ATOM 3085 C CA . VAL A 1 411 ? 9.982 -11.110 -16.937 1.00 96.81 411 VAL A CA 1
ATOM 3086 C C . VAL A 1 411 ? 9.667 -12.605 -16.945 1.00 96.81 411 VAL A C 1
ATOM 3088 O O . VAL A 1 411 ? 10.214 -13.362 -16.151 1.00 96.81 411 VAL A O 1
ATOM 3091 N N . ASP A 1 412 ? 8.794 -13.045 -17.846 1.00 96.25 412 ASP A N 1
ATOM 3092 C CA . ASP A 1 412 ? 8.513 -14.462 -18.060 1.00 96.25 412 ASP A CA 1
ATOM 3093 C C . ASP A 1 412 ? 9.781 -15.210 -18.509 1.00 96.25 412 ASP A C 1
ATOM 3095 O O . ASP A 1 412 ? 10.518 -14.746 -19.385 1.00 96.25 412 ASP A O 1
ATOM 3099 N N . ALA A 1 413 ? 10.040 -16.376 -17.909 1.00 97.81 413 ALA A N 1
ATOM 3100 C CA . ALA A 1 413 ? 11.233 -17.163 -18.207 1.00 97.81 413 ALA A CA 1
ATOM 3101 C C . ALA A 1 413 ? 11.291 -17.628 -19.666 1.00 97.81 413 ALA A C 1
ATOM 3103 O O . ALA A 1 413 ? 12.368 -17.602 -20.261 1.00 97.81 413 ALA A O 1
ATOM 3104 N N . GLY A 1 414 ? 10.160 -18.029 -20.254 1.00 98.00 414 GLY A N 1
ATOM 3105 C CA . GLY A 1 414 ? 10.091 -18.430 -21.658 1.00 98.00 414 GLY A CA 1
ATOM 3106 C C . GLY A 1 414 ? 10.460 -17.270 -22.576 1.00 98.00 414 GLY A C 1
ATOM 3107 O O . GLY A 1 414 ? 11.348 -17.406 -23.417 1.00 98.00 414 GLY A O 1
ATOM 3108 N N . VAL A 1 415 ? 9.872 -16.098 -22.330 1.00 97.69 415 VAL A N 1
ATOM 3109 C CA . VAL A 1 415 ? 10.175 -14.869 -23.078 1.00 97.69 415 VAL A CA 1
ATOM 3110 C C . VAL A 1 415 ? 11.649 -14.469 -22.941 1.00 97.69 415 VAL A C 1
ATOM 3112 O O . VAL A 1 415 ? 12.276 -14.089 -23.932 1.00 97.69 415 VAL A O 1
ATOM 3115 N N . LEU A 1 416 ? 12.246 -14.563 -21.747 1.00 98.38 416 LEU A N 1
ATOM 3116 C CA . LEU A 1 416 ? 13.667 -14.240 -21.574 1.00 98.38 416 LEU A CA 1
ATOM 3117 C C . LEU A 1 416 ? 14.578 -15.230 -22.315 1.00 98.38 416 LEU A C 1
ATOM 3119 O O . LEU A 1 416 ? 15.542 -14.810 -22.956 1.00 98.38 416 LEU A O 1
ATOM 3123 N N . VAL A 1 417 ? 14.259 -16.527 -22.274 1.00 98.62 417 VAL A N 1
ATOM 3124 C CA . VAL A 1 417 ? 14.982 -17.561 -23.031 1.00 98.62 417 VAL A CA 1
ATOM 3125 C C . VAL A 1 417 ? 14.919 -17.281 -24.532 1.00 98.62 417 VAL A C 1
ATOM 3127 O O . VAL A 1 417 ? 15.947 -17.356 -25.204 1.00 98.62 417 VAL A O 1
ATOM 3130 N N . GLU A 1 418 ? 13.754 -16.902 -25.060 1.00 98.19 418 GLU A N 1
ATOM 3131 C CA . GLU A 1 418 ? 13.587 -16.537 -26.472 1.00 98.19 418 GLU A CA 1
ATOM 3132 C C . GLU A 1 418 ? 14.423 -15.313 -26.861 1.00 98.19 418 GLU A C 1
ATOM 3134 O O . GLU A 1 418 ? 15.128 -15.346 -27.875 1.00 98.19 418 GLU A O 1
ATOM 3139 N N . ARG A 1 419 ? 14.409 -14.262 -26.030 1.00 98.12 419 ARG A N 1
ATOM 3140 C CA . ARG A 1 419 ? 15.206 -13.044 -26.241 1.00 98.12 419 ARG A CA 1
ATOM 3141 C C . ARG A 1 419 ? 16.706 -13.339 -26.270 1.00 98.12 419 ARG A C 1
ATOM 3143 O O . ARG A 1 419 ? 17.403 -12.885 -27.176 1.00 98.12 419 ARG A O 1
ATOM 3150 N N . VAL A 1 420 ? 17.209 -14.137 -25.324 1.00 98.56 420 VAL A N 1
ATOM 3151 C CA . VAL A 1 420 ? 18.628 -14.534 -25.294 1.00 98.56 420 VAL A CA 1
ATOM 3152 C C . VAL A 1 420 ? 18.975 -15.433 -26.483 1.00 98.56 420 VAL A C 1
ATOM 3154 O O . VAL A 1 420 ? 20.019 -15.243 -27.109 1.00 98.56 420 VAL A O 1
ATOM 3157 N N . ALA A 1 421 ? 18.092 -16.363 -26.860 1.00 98.38 421 ALA A N 1
ATOM 3158 C CA . ALA A 1 421 ? 18.277 -17.198 -28.047 1.00 98.38 421 ALA A CA 1
ATOM 3159 C C . ALA A 1 421 ? 18.362 -16.364 -29.336 1.00 98.38 421 ALA A C 1
ATOM 3161 O O . ALA A 1 421 ? 19.085 -16.725 -30.266 1.00 98.38 421 ALA A O 1
ATOM 3162 N N . GLU A 1 422 ? 17.616 -15.262 -29.421 1.00 97.81 422 GLU A N 1
ATOM 3163 C CA . GLU A 1 422 ? 17.665 -14.342 -30.555 1.00 97.81 422 GLU A CA 1
ATOM 3164 C C . GLU A 1 422 ? 18.990 -13.588 -30.646 1.00 97.81 422 GLU A C 1
ATOM 3166 O O . GLU A 1 422 ? 19.591 -13.576 -31.725 1.00 97.81 422 GLU A O 1
ATOM 3171 N N . LEU A 1 423 ? 19.495 -13.057 -29.530 1.00 97.38 423 LEU A N 1
ATOM 3172 C CA . LEU A 1 423 ? 20.820 -12.432 -29.496 1.00 97.38 423 LEU A CA 1
ATOM 3173 C C . LEU A 1 423 ? 21.933 -13.443 -29.821 1.00 97.38 423 LEU A C 1
ATOM 3175 O O . LEU A 1 423 ? 22.822 -13.141 -30.617 1.00 97.38 423 LEU A O 1
ATOM 3179 N N . GLU A 1 424 ? 21.838 -14.680 -29.321 1.00 97.62 424 GLU A N 1
ATOM 3180 C CA . GLU A 1 424 ? 22.789 -15.753 -29.644 1.00 97.62 424 GLU A CA 1
ATOM 3181 C C . GLU A 1 424 ? 22.789 -16.101 -31.142 1.00 97.62 424 GLU A C 1
ATOM 3183 O O . GLU A 1 424 ? 23.854 -16.216 -31.753 1.00 97.62 424 GLU A O 1
ATOM 3188 N N . ARG A 1 425 ? 21.608 -16.223 -31.766 1.00 97.19 425 ARG A N 1
ATOM 3189 C CA . ARG A 1 425 ? 21.484 -16.452 -33.218 1.00 97.19 425 ARG A CA 1
ATOM 3190 C C . ARG A 1 425 ? 22.084 -15.305 -34.029 1.00 97.19 425 ARG A C 1
ATOM 3192 O O . ARG A 1 425 ? 22.715 -15.559 -35.055 1.00 97.19 425 ARG A O 1
ATOM 3199 N N . ALA A 1 426 ? 21.912 -14.072 -33.558 1.00 95.38 426 ALA A N 1
ATOM 3200 C CA . ALA A 1 426 ? 22.503 -12.876 -34.150 1.00 95.38 426 ALA A CA 1
ATOM 3201 C C . ALA A 1 426 ? 24.003 -12.709 -33.833 1.00 95.38 426 ALA A C 1
ATOM 3203 O O . ALA A 1 426 ? 24.639 -11.823 -34.399 1.00 95.38 426 ALA A O 1
ATOM 3204 N N . ARG A 1 427 ? 24.577 -13.568 -32.974 1.00 96.06 427 ARG A N 1
ATOM 3205 C CA . ARG A 1 427 ? 25.955 -13.475 -32.456 1.00 96.06 427 ARG A CA 1
ATOM 3206 C C . ARG A 1 427 ? 26.249 -12.129 -31.786 1.00 96.06 427 ARG A C 1
ATOM 3208 O O . ARG A 1 427 ? 27.353 -11.605 -31.906 1.00 96.06 427 ARG A O 1
ATOM 3215 N N . VAL A 1 428 ? 25.253 -11.588 -31.093 1.00 95.69 428 VAL A N 1
ATOM 3216 C CA . VAL A 1 428 ? 25.353 -10.361 -30.303 1.00 95.69 428 VAL A CA 1
ATOM 3217 C C . VAL A 1 428 ? 25.553 -10.745 -28.845 1.00 95.69 428 VAL A C 1
ATOM 3219 O O . VAL A 1 428 ? 24.782 -11.531 -28.293 1.00 95.69 428 VAL A O 1
ATOM 3222 N N . GLU A 1 429 ? 26.590 -10.194 -28.224 1.00 93.44 429 GLU A N 1
ATOM 3223 C CA . GLU A 1 429 ? 26.784 -10.306 -26.784 1.00 93.44 429 GLU A CA 1
ATOM 3224 C C . GLU A 1 429 ? 25.849 -9.321 -26.068 1.00 93.44 429 GLU A C 1
ATOM 3226 O O . GLU A 1 429 ? 25.858 -8.137 -26.416 1.00 93.44 429 GLU A O 1
ATOM 3231 N N . PRO A 1 430 ? 25.008 -9.780 -25.121 1.00 95.94 430 PRO A N 1
ATOM 3232 C CA . PRO A 1 430 ? 24.097 -8.887 -24.426 1.00 95.94 430 PRO A CA 1
ATOM 3233 C C . PRO A 1 430 ? 24.831 -7.902 -23.525 1.00 95.94 430 PRO A C 1
ATOM 3235 O O . PRO A 1 430 ? 25.793 -8.262 -22.847 1.00 95.94 430 PRO A O 1
ATOM 3238 N N . ALA A 1 431 ? 24.306 -6.686 -23.454 1.00 95.00 431 ALA A N 1
ATOM 3239 C CA . ALA A 1 431 ? 24.780 -5.668 -22.540 1.00 95.00 431 ALA A CA 1
ATOM 3240 C C . ALA A 1 431 ? 24.654 -6.162 -21.072 1.00 95.00 431 ALA A C 1
ATOM 3242 O O . ALA A 1 431 ? 23.588 -6.653 -20.672 1.00 95.00 431 ALA A O 1
ATOM 3243 N N . PRO A 1 432 ? 25.746 -6.145 -20.281 1.00 95.00 432 PRO A N 1
ATOM 3244 C CA . PRO A 1 432 ? 25.821 -6.872 -19.013 1.00 95.00 432 PRO A CA 1
ATOM 3245 C C . PRO A 1 432 ? 24.895 -6.342 -17.910 1.00 95.00 432 PRO A C 1
ATOM 3247 O O . PRO A 1 432 ? 24.418 -7.138 -17.098 1.00 95.00 432 PRO A O 1
ATOM 3250 N N . VAL A 1 433 ? 24.629 -5.035 -17.841 1.00 95.06 433 VAL A N 1
ATOM 3251 C CA . VAL A 1 433 ? 23.747 -4.446 -16.818 1.00 95.06 433 VAL A CA 1
ATOM 3252 C C . VAL A 1 433 ? 22.280 -4.759 -17.127 1.00 95.06 433 VAL A C 1
ATOM 3254 O O . VAL A 1 433 ? 21.515 -5.096 -16.222 1.00 95.06 433 VAL A O 1
ATOM 3257 N N . ASP A 1 434 ? 21.889 -4.718 -18.395 1.00 97.06 434 ASP A N 1
ATOM 3258 C CA . ASP A 1 434 ? 20.565 -5.103 -18.870 1.00 97.06 434 ASP A CA 1
ATOM 3259 C C . ASP A 1 434 ? 20.314 -6.610 -18.705 1.00 97.06 434 ASP A C 1
ATOM 3261 O O . ASP A 1 434 ? 19.262 -7.002 -18.195 1.00 97.06 434 ASP A O 1
ATOM 3265 N N . LEU A 1 435 ? 21.302 -7.465 -19.008 1.00 97.38 435 LEU A N 1
ATOM 3266 C CA . LEU A 1 435 ? 21.234 -8.896 -18.687 1.00 97.38 435 LEU A CA 1
ATOM 3267 C C . LEU A 1 435 ? 21.061 -9.120 -17.178 1.00 97.38 435 LEU A C 1
ATOM 3269 O O . LEU A 1 435 ? 20.199 -9.896 -16.769 1.00 97.38 435 LEU A O 1
ATOM 3273 N N . ALA A 1 436 ? 21.838 -8.425 -16.343 1.00 96.25 436 ALA A N 1
ATOM 3274 C CA . ALA A 1 436 ? 21.730 -8.529 -14.890 1.00 96.25 436 ALA A CA 1
ATOM 3275 C C . ALA A 1 436 ? 20.337 -8.121 -14.383 1.00 96.25 436 ALA A C 1
ATOM 3277 O O . ALA A 1 436 ? 19.734 -8.839 -13.586 1.00 96.25 436 ALA A O 1
ATOM 3278 N N . GLN A 1 437 ? 19.782 -7.017 -14.890 1.00 96.56 437 GLN A N 1
ATOM 3279 C CA . GLN A 1 437 ? 18.423 -6.587 -14.562 1.00 96.56 437 GLN A CA 1
ATOM 3280 C C . GLN A 1 437 ? 17.366 -7.602 -15.027 1.00 96.56 437 GLN A C 1
ATOM 3282 O O . GLN A 1 437 ? 16.378 -7.817 -14.322 1.00 96.56 437 GLN A O 1
ATOM 3287 N N . ALA A 1 438 ? 17.562 -8.241 -16.185 1.00 97.81 438 ALA A N 1
ATOM 3288 C CA . ALA A 1 438 ? 16.672 -9.286 -16.682 1.00 97.81 438 ALA A CA 1
ATOM 3289 C C . ALA A 1 438 ? 16.698 -10.536 -15.786 1.00 97.81 438 ALA A C 1
ATOM 3291 O O . ALA A 1 438 ? 15.642 -11.091 -15.488 1.00 97.81 438 ALA A O 1
ATOM 3292 N N . LEU A 1 439 ? 17.878 -10.940 -15.300 1.00 97.00 439 LEU A N 1
ATOM 3293 C CA . LEU A 1 439 ? 18.033 -12.054 -14.356 1.00 97.00 439 LEU A CA 1
ATOM 3294 C C . LEU A 1 439 ? 17.370 -11.763 -13.002 1.00 97.00 439 LEU A C 1
ATOM 3296 O O . LEU A 1 439 ? 16.705 -12.636 -12.453 1.00 97.00 439 LEU A O 1
ATOM 3300 N N . LEU A 1 440 ? 17.480 -10.536 -12.486 1.00 95.44 440 LEU A N 1
ATOM 3301 C CA . LEU A 1 440 ? 16.794 -10.124 -11.252 1.00 95.44 440 LEU A CA 1
ATOM 3302 C C . LEU A 1 440 ? 15.259 -10.129 -11.386 1.00 95.44 440 LEU A C 1
ATOM 3304 O O . LEU A 1 440 ? 14.548 -10.324 -10.404 1.00 95.44 440 LEU A O 1
ATOM 3308 N N . ARG A 1 441 ? 14.739 -9.932 -12.604 1.00 95.94 441 ARG A N 1
ATOM 3309 C CA . ARG A 1 441 ? 13.297 -9.863 -12.889 1.00 95.94 441 ARG A CA 1
ATOM 3310 C C . ARG A 1 441 ? 12.668 -11.188 -13.305 1.00 95.94 441 ARG A C 1
ATOM 3312 O O . ARG A 1 441 ? 11.437 -11.272 -13.344 1.00 95.94 441 ARG A O 1
ATOM 3319 N N . VAL A 1 442 ? 13.467 -12.188 -13.677 1.00 97.12 442 VAL A N 1
ATOM 3320 C CA . VAL A 1 442 ? 12.932 -13.413 -14.277 1.00 97.12 442 VAL A CA 1
ATOM 3321 C C . VAL A 1 442 ? 12.090 -14.197 -13.271 1.00 97.12 442 VAL A C 1
ATOM 3323 O O . VAL A 1 442 ? 12.546 -14.524 -12.178 1.00 97.12 442 VAL A O 1
ATOM 3326 N N . THR A 1 443 ? 10.847 -14.497 -13.637 1.00 95.38 443 THR A N 1
ATOM 3327 C CA . THR A 1 443 ? 9.973 -15.376 -12.858 1.00 95.38 443 THR A CA 1
ATOM 3328 C C . THR A 1 443 ? 10.450 -16.811 -13.022 1.00 95.38 443 THR A C 1
ATOM 3330 O O . THR A 1 443 ? 10.554 -17.306 -14.144 1.00 95.38 443 THR A O 1
ATOM 3333 N N . LEU A 1 444 ? 10.734 -17.494 -11.914 1.00 93.31 444 LEU A N 1
ATOM 3334 C CA . LEU A 1 444 ? 11.121 -18.903 -11.944 1.00 93.31 444 LEU A CA 1
ATOM 3335 C C . LEU A 1 444 ? 9.996 -19.766 -12.526 1.00 93.31 444 LEU A C 1
ATOM 3337 O O . LEU A 1 444 ? 8.814 -19.486 -12.337 1.00 93.31 444 LEU A O 1
ATOM 3341 N N . THR A 1 445 ? 10.370 -20.838 -13.222 1.00 93.44 445 THR A N 1
ATOM 3342 C CA . THR A 1 445 ? 9.420 -21.741 -13.877 1.00 93.44 445 THR A CA 1
ATOM 3343 C C . THR A 1 445 ? 9.769 -23.198 -13.611 1.00 93.44 445 THR A C 1
ATOM 3345 O O . THR A 1 445 ? 10.942 -23.573 -13.576 1.00 93.44 445 THR A O 1
ATOM 3348 N N . SER A 1 446 ? 8.738 -24.024 -13.447 1.00 93.38 446 SER A N 1
ATOM 3349 C CA . SER A 1 446 ? 8.835 -25.485 -13.418 1.00 93.38 446 SER A CA 1
ATOM 3350 C C . SER A 1 446 ? 8.543 -26.123 -14.782 1.00 93.38 446 SER A C 1
ATOM 3352 O O . SER A 1 446 ? 8.566 -27.347 -14.897 1.00 93.38 446 SER A O 1
ATOM 3354 N N . ASP A 1 447 ? 8.281 -25.327 -15.829 1.00 95.88 447 ASP A N 1
ATOM 3355 C CA . ASP A 1 447 ? 8.037 -25.847 -17.175 1.00 95.88 447 ASP A CA 1
ATOM 3356 C C . ASP A 1 447 ? 9.321 -26.454 -17.765 1.00 95.88 447 ASP A C 1
ATOM 3358 O O . ASP A 1 447 ? 10.252 -25.760 -18.191 1.00 95.88 447 ASP A O 1
ATOM 3362 N N . GLU A 1 448 ? 9.345 -27.785 -17.846 1.00 96.06 448 GLU A N 1
ATOM 3363 C CA . GLU A 1 448 ? 10.451 -28.554 -18.411 1.00 96.06 448 GLU A CA 1
ATOM 3364 C C . GLU A 1 448 ? 10.784 -28.178 -19.861 1.00 96.06 448 GLU A C 1
ATOM 3366 O O . GLU A 1 448 ? 11.903 -28.420 -20.318 1.00 96.06 448 GLU A O 1
ATOM 3371 N N . ARG A 1 449 ? 9.838 -27.632 -20.635 1.00 97.00 449 ARG A N 1
ATOM 3372 C CA . ARG A 1 449 ? 10.105 -27.165 -22.005 1.00 97.00 449 ARG A CA 1
ATOM 3373 C C . ARG A 1 449 ? 10.973 -25.914 -21.984 1.00 97.00 449 ARG A C 1
ATOM 3375 O O . ARG A 1 449 ? 11.962 -25.871 -22.714 1.00 97.00 449 ARG A O 1
ATOM 3382 N N . VAL A 1 450 ? 10.653 -24.950 -21.120 1.00 97.38 450 VAL A N 1
ATOM 3383 C CA . VAL A 1 450 ? 11.429 -23.711 -20.958 1.00 97.38 450 VAL A CA 1
ATOM 3384 C C . VAL A 1 450 ? 12.816 -24.019 -20.399 1.00 97.38 450 VAL A C 1
ATOM 3386 O O . VAL A 1 450 ? 13.815 -23.554 -20.945 1.00 97.38 450 VAL A O 1
ATOM 3389 N N . LEU A 1 451 ? 12.908 -24.876 -19.378 1.00 97.00 451 LEU A N 1
ATOM 3390 C CA . LEU A 1 451 ? 14.192 -25.273 -18.788 1.00 97.00 451 LEU A CA 1
ATOM 3391 C C . LEU A 1 451 ? 15.091 -26.019 -19.788 1.00 97.00 451 LEU A C 1
ATOM 3393 O O . LEU A 1 451 ? 16.298 -25.769 -19.844 1.00 97.00 451 LEU A O 1
ATOM 3397 N N . ARG A 1 452 ? 14.518 -26.897 -20.625 1.00 97.31 452 ARG A N 1
ATOM 3398 C CA . ARG A 1 452 ? 15.258 -27.550 -21.719 1.00 97.31 452 ARG A CA 1
ATOM 3399 C C . ARG A 1 452 ? 15.709 -26.558 -22.786 1.00 97.31 452 ARG A C 1
ATOM 3401 O O . ARG A 1 452 ? 16.841 -26.666 -23.249 1.00 97.31 452 ARG A O 1
ATOM 3408 N N . ALA A 1 453 ? 14.860 -25.599 -23.160 1.00 97.88 453 ALA A N 1
ATOM 3409 C CA . ALA A 1 453 ? 15.221 -24.551 -24.112 1.00 97.88 453 ALA A CA 1
ATOM 3410 C C . ALA A 1 453 ? 16.377 -23.686 -23.581 1.00 97.88 453 ALA A C 1
ATOM 3412 O O . ALA A 1 453 ? 17.357 -23.485 -24.295 1.00 97.88 453 ALA A O 1
ATOM 3413 N N . ALA A 1 454 ? 16.323 -23.275 -22.309 1.00 97.75 454 ALA A N 1
ATOM 3414 C CA . ALA A 1 454 ? 17.412 -22.562 -21.642 1.00 97.75 454 ALA A CA 1
ATOM 3415 C C . ALA A 1 454 ? 18.713 -23.385 -21.640 1.00 97.75 454 ALA A C 1
ATOM 3417 O O . ALA A 1 454 ? 19.775 -22.877 -21.988 1.00 97.75 454 ALA A O 1
ATOM 3418 N N . GLY A 1 455 ? 18.630 -24.681 -21.314 1.00 97.62 455 GLY A N 1
ATOM 3419 C CA . GLY A 1 455 ? 19.776 -25.597 -21.323 1.00 97.62 455 GLY A CA 1
ATOM 3420 C C . GLY A 1 455 ? 20.412 -25.825 -22.701 1.00 97.62 455 GLY A C 1
ATOM 3421 O O . GLY A 1 455 ? 21.548 -26.291 -22.768 1.00 97.62 455 GLY A O 1
ATOM 3422 N N . GLY A 1 456 ? 19.710 -25.495 -23.790 1.00 97.75 456 GLY A N 1
ATOM 3423 C CA . GLY A 1 456 ? 20.221 -25.572 -25.160 1.00 97.75 456 GLY A CA 1
ATOM 3424 C C . GLY A 1 456 ? 21.033 -24.354 -25.617 1.00 97.75 456 GLY A C 1
ATOM 3425 O O . GLY A 1 456 ? 21.651 -24.414 -26.682 1.00 97.75 456 GLY A O 1
ATOM 3426 N N . LEU A 1 457 ? 21.042 -23.261 -24.845 1.00 98.00 457 LEU A N 1
ATOM 3427 C CA . LEU A 1 457 ? 21.770 -22.034 -25.179 1.00 98.00 457 LEU A CA 1
ATOM 3428 C C . LEU A 1 457 ? 23.284 -22.211 -24.988 1.00 98.00 457 LEU A C 1
ATOM 3430 O O . LEU A 1 457 ? 23.744 -22.785 -23.997 1.00 98.00 457 LEU A O 1
ATOM 3434 N N . ARG A 1 458 ? 24.079 -21.707 -25.938 1.00 96.81 458 ARG A N 1
ATOM 3435 C CA . ARG A 1 458 ? 25.542 -21.891 -25.982 1.00 96.81 458 ARG A CA 1
ATOM 3436 C C . ARG A 1 458 ? 26.328 -20.597 -25.791 1.00 96.81 458 ARG A C 1
ATOM 3438 O O . ARG A 1 458 ? 27.544 -20.662 -25.617 1.00 96.81 458 ARG A O 1
ATOM 3445 N N . SER A 1 459 ? 25.678 -19.441 -25.814 1.00 96.88 459 SER A N 1
ATOM 3446 C CA . SER A 1 459 ? 26.276 -18.159 -25.430 1.00 96.88 459 SER A CA 1
ATOM 3447 C C . SER A 1 459 ? 26.608 -18.127 -23.933 1.00 96.88 459 SER A C 1
ATOM 3449 O O . SER A 1 459 ? 26.085 -18.918 -23.146 1.00 96.88 459 SER A O 1
ATOM 3451 N N . GLU A 1 460 ? 27.496 -17.222 -23.516 1.00 95.69 460 GLU A N 1
ATOM 3452 C CA . GLU A 1 460 ? 27.796 -17.027 -22.091 1.00 95.69 460 GLU A CA 1
ATOM 3453 C C . GLU A 1 460 ? 26.563 -16.557 -21.312 1.00 95.69 460 GLU A C 1
ATOM 3455 O O . GLU A 1 460 ? 26.209 -17.173 -20.306 1.00 95.69 460 GLU A O 1
ATOM 3460 N N . ALA A 1 461 ? 25.842 -15.569 -21.849 1.00 96.06 461 ALA A N 1
ATOM 3461 C CA . ALA A 1 461 ? 24.565 -15.113 -21.309 1.00 96.06 461 ALA A CA 1
ATOM 3462 C C . ALA A 1 461 ? 23.531 -16.247 -21.214 1.00 96.06 461 ALA A C 1
ATOM 3464 O O . ALA A 1 461 ? 22.861 -16.394 -20.194 1.00 96.06 461 ALA A O 1
ATOM 3465 N N . GLY A 1 462 ? 23.441 -17.098 -22.241 1.00 97.19 462 GLY A N 1
ATOM 3466 C CA . GLY A 1 462 ? 22.558 -18.261 -22.246 1.00 97.19 462 GLY A CA 1
ATOM 3467 C C . GLY A 1 462 ? 22.903 -19.296 -21.178 1.00 97.19 462 GLY A C 1
ATOM 3468 O O . GLY A 1 462 ? 22.021 -19.746 -20.447 1.00 97.19 462 GLY A O 1
ATOM 3469 N N . ARG A 1 463 ? 24.192 -19.627 -21.017 1.00 96.44 463 ARG A N 1
ATOM 3470 C CA . ARG A 1 463 ? 24.656 -20.509 -19.932 1.00 96.44 463 ARG A CA 1
ATOM 3471 C C . ARG A 1 463 ? 24.360 -19.922 -18.558 1.00 96.44 463 ARG A C 1
ATOM 3473 O O . ARG A 1 463 ? 23.994 -20.666 -17.648 1.00 96.44 463 ARG A O 1
ATOM 3480 N N . TRP A 1 464 ? 24.516 -18.610 -18.405 1.00 95.31 464 TRP A N 1
ATOM 3481 C CA . TRP A 1 464 ? 24.227 -17.932 -17.151 1.00 95.31 464 TRP A CA 1
ATOM 3482 C C . TRP A 1 464 ? 22.731 -17.958 -16.833 1.00 95.31 464 TRP A C 1
ATOM 3484 O O . TRP A 1 464 ? 22.375 -18.402 -15.745 1.00 95.31 464 TRP A O 1
ATOM 3494 N N . LEU A 1 465 ? 21.857 -17.618 -17.784 1.00 97.31 465 LEU A N 1
ATOM 3495 C CA . LEU A 1 465 ? 20.405 -17.739 -17.619 1.00 97.31 465 LEU A CA 1
ATOM 3496 C C . LEU A 1 465 ? 19.989 -19.175 -17.266 1.00 97.31 465 LEU A C 1
ATOM 3498 O O . LEU A 1 465 ? 19.222 -19.390 -16.331 1.00 97.31 465 LEU A O 1
ATOM 3502 N N . ALA A 1 466 ? 20.529 -20.172 -17.969 1.00 96.81 466 ALA A N 1
ATOM 3503 C CA . ALA A 1 466 ? 20.227 -21.576 -17.703 1.00 96.81 466 ALA A CA 1
ATOM 3504 C C . ALA A 1 466 ? 20.664 -22.019 -16.298 1.00 96.81 466 ALA A C 1
ATOM 3506 O O . ALA A 1 466 ? 19.969 -22.805 -15.654 1.00 96.81 466 ALA A O 1
ATOM 3507 N N . ARG A 1 467 ? 21.816 -21.531 -15.821 1.00 94.88 467 ARG A N 1
ATOM 3508 C CA . ARG A 1 467 ? 22.277 -21.757 -14.447 1.00 94.88 467 ARG A CA 1
ATOM 3509 C C . ARG A 1 467 ? 21.363 -21.055 -13.441 1.00 94.88 467 ARG A C 1
ATOM 3511 O O . ARG A 1 467 ? 20.908 -21.706 -12.513 1.00 94.88 467 ARG A O 1
ATOM 3518 N N . TRP A 1 468 ? 21.036 -19.787 -13.679 1.00 95.12 468 TRP A N 1
ATOM 3519 C CA . TRP A 1 468 ? 20.169 -18.972 -12.826 1.00 95.12 468 TRP A CA 1
ATOM 3520 C C . TRP A 1 468 ? 18.802 -19.620 -12.597 1.00 95.12 468 TRP A C 1
ATOM 3522 O O . TRP A 1 468 ? 18.379 -19.793 -11.459 1.00 95.12 468 TRP A O 1
ATOM 3532 N N . LEU A 1 469 ? 18.140 -20.061 -13.673 1.00 95.75 469 LEU A N 1
ATOM 3533 C CA . LEU A 1 469 ? 16.843 -20.741 -13.588 1.00 95.75 469 LEU A CA 1
ATOM 3534 C C . LEU A 1 469 ? 16.929 -22.083 -12.846 1.00 95.75 469 LEU A C 1
ATOM 3536 O O . LEU A 1 469 ? 15.989 -22.459 -12.153 1.00 95.75 469 LEU A O 1
ATOM 3540 N N . ARG A 1 470 ? 18.050 -22.806 -12.973 1.00 93.12 470 ARG A N 1
ATOM 3541 C CA . ARG A 1 470 ? 18.263 -24.099 -12.303 1.00 93.12 470 ARG A CA 1
ATOM 3542 C C . ARG A 1 470 ? 18.557 -23.950 -10.811 1.00 93.12 470 ARG A C 1
ATOM 3544 O O . ARG A 1 470 ? 18.142 -24.798 -10.032 1.00 93.12 470 ARG A O 1
ATOM 3551 N N . GLU A 1 471 ? 19.292 -22.908 -10.436 1.00 91.00 471 GLU A N 1
ATOM 3552 C CA . GLU A 1 471 ? 19.704 -22.634 -9.053 1.00 91.00 471 GLU A CA 1
ATOM 3553 C C . GLU A 1 471 ? 18.625 -21.897 -8.242 1.00 91.00 471 GLU A C 1
ATOM 3555 O O . GLU A 1 471 ? 18.797 -21.697 -7.045 1.00 91.00 471 GLU A O 1
ATOM 3560 N N . GLY A 1 472 ? 17.489 -21.551 -8.862 1.00 89.31 472 GLY A N 1
ATOM 3561 C CA . GLY A 1 472 ? 16.376 -20.889 -8.179 1.00 89.31 472 GLY A CA 1
ATOM 3562 C C . GLY A 1 472 ? 16.511 -19.367 -8.106 1.00 89.31 472 GLY A C 1
ATOM 3563 O O . GLY A 1 472 ? 15.888 -18.739 -7.258 1.00 89.31 472 GLY A O 1
ATOM 3564 N N . GLY A 1 473 ? 17.291 -18.767 -9.006 1.00 90.44 473 GLY A N 1
ATOM 3565 C CA . GLY A 1 473 ? 17.456 -17.322 -9.117 1.00 90.44 473 GLY A CA 1
ATOM 3566 C C . GLY A 1 473 ? 18.170 -16.685 -7.926 1.00 90.44 473 GLY A C 1
ATOM 3567 O O . GLY A 1 473 ? 19.065 -17.282 -7.332 1.00 90.44 473 GLY A O 1
ATOM 3568 N N . LEU A 1 474 ? 17.799 -15.441 -7.611 1.00 90.00 474 LEU A N 1
ATOM 3569 C CA . LEU A 1 474 ? 18.350 -14.713 -6.470 1.00 90.00 474 LEU A CA 1
ATOM 3570 C C . LEU A 1 474 ? 17.777 -15.296 -5.159 1.00 90.00 474 LEU A C 1
ATOM 3572 O O . LEU A 1 474 ? 16.557 -15.248 -4.980 1.00 90.00 474 LEU A O 1
ATOM 3576 N N . PRO A 1 475 ? 18.605 -15.811 -4.230 1.00 88.12 475 PRO A N 1
ATOM 3577 C CA . PRO A 1 475 ? 18.112 -16.412 -2.993 1.00 88.12 475 PRO A CA 1
ATOM 3578 C C . PRO A 1 475 ? 17.409 -15.404 -2.079 1.00 88.12 475 PRO A C 1
ATOM 3580 O O . PRO A 1 475 ? 17.924 -14.303 -1.862 1.00 88.12 475 PRO A O 1
ATOM 3583 N N . HIS A 1 476 ? 16.283 -15.818 -1.489 1.00 88.31 476 HIS A N 1
ATOM 3584 C CA . HIS A 1 476 ? 15.608 -15.043 -0.448 1.00 88.31 476 HIS A CA 1
ATOM 3585 C C . HIS A 1 476 ? 16.425 -14.992 0.836 1.00 88.31 476 HIS A C 1
ATOM 3587 O O . HIS A 1 476 ? 17.035 -15.988 1.233 1.00 88.31 476 HIS A O 1
ATOM 3593 N N . GLN A 1 477 ? 16.404 -13.841 1.500 1.00 86.69 477 GLN A N 1
ATOM 3594 C CA . GLN A 1 477 ? 17.079 -13.657 2.780 1.00 86.69 477 GLN A CA 1
ATOM 3595 C C . GLN A 1 477 ? 16.079 -13.318 3.881 1.00 86.69 477 GLN A C 1
ATOM 3597 O O . GLN A 1 477 ? 15.157 -12.533 3.679 1.00 86.69 477 GLN A O 1
ATOM 3602 N N . ASP A 1 478 ? 16.292 -13.895 5.061 1.00 88.19 478 ASP A N 1
ATOM 3603 C CA . ASP A 1 478 ? 15.451 -13.618 6.218 1.00 88.19 478 ASP A CA 1
ATOM 3604 C C . ASP A 1 478 ? 15.704 -12.196 6.740 1.00 88.19 478 ASP A C 1
ATOM 3606 O O . ASP A 1 478 ? 16.838 -11.809 7.033 1.00 88.19 478 ASP A O 1
ATOM 3610 N N . SER A 1 479 ? 14.631 -11.417 6.853 1.00 91.75 479 SER A N 1
ATOM 3611 C CA . SER A 1 479 ? 14.639 -10.061 7.406 1.00 91.75 479 SER A CA 1
ATOM 3612 C C . SER A 1 479 ? 14.287 -10.030 8.904 1.00 91.75 479 SER A C 1
ATOM 3614 O O . SER A 1 479 ? 14.198 -8.956 9.510 1.00 91.75 479 SER A O 1
ATOM 3616 N N . THR A 1 480 ? 14.104 -11.200 9.526 1.00 94.00 480 THR A N 1
ATOM 3617 C CA . THR A 1 480 ? 13.744 -11.349 10.940 1.00 94.00 480 THR A CA 1
ATOM 3618 C C . THR A 1 480 ? 14.903 -10.958 11.874 1.00 94.00 480 THR A C 1
ATOM 3620 O O . THR A 1 480 ? 16.025 -11.444 11.721 1.00 94.00 480 THR A O 1
ATOM 3623 N N . PRO A 1 481 ? 14.665 -10.113 12.896 1.00 93.69 481 PRO A N 1
ATOM 3624 C CA . PRO A 1 481 ? 15.653 -9.811 13.930 1.00 93.69 481 PRO A CA 1
ATOM 3625 C C . PRO A 1 481 ? 16.110 -11.052 14.697 1.00 93.69 481 PRO A C 1
ATOM 3627 O O . PRO A 1 481 ? 15.286 -11.838 15.149 1.00 93.69 481 PRO A O 1
ATOM 3630 N N . GLU A 1 482 ? 17.416 -11.167 14.959 1.00 90.38 482 GLU A N 1
ATOM 3631 C CA . GLU A 1 482 ? 18.032 -12.333 15.626 1.00 90.38 482 GLU A CA 1
ATOM 3632 C C . GLU A 1 482 ? 17.357 -12.714 16.958 1.00 90.38 482 GLU A C 1
ATOM 3634 O O . GLU A 1 482 ? 17.245 -13.886 17.303 1.00 90.38 482 GLU A O 1
ATOM 3639 N N . LYS A 1 483 ? 16.889 -11.718 17.723 1.00 93.12 483 LYS A N 1
ATOM 3640 C CA . LYS A 1 483 ? 16.238 -11.920 19.031 1.00 93.12 483 LYS A CA 1
ATOM 3641 C C . LYS A 1 483 ? 14.707 -11.937 18.961 1.00 93.12 483 LYS A C 1
ATOM 3643 O O . LYS A 1 483 ? 14.059 -11.893 20.007 1.00 93.12 483 LYS A O 1
ATOM 3648 N N . TRP A 1 484 ? 14.127 -11.953 17.763 1.00 95.00 484 TRP A N 1
ATOM 3649 C CA . TRP A 1 484 ? 12.686 -12.077 17.587 1.00 95.00 484 TRP A CA 1
ATOM 3650 C C . TRP A 1 484 ? 12.229 -13.500 17.956 1.00 95.00 484 TRP A C 1
ATOM 3652 O O . TRP A 1 484 ? 12.833 -14.470 17.496 1.00 95.00 484 TRP A O 1
ATOM 3662 N N . PRO A 1 485 ? 11.174 -13.675 18.772 1.00 94.25 485 PRO A N 1
ATOM 3663 C CA . PRO A 1 485 ? 10.703 -15.003 19.153 1.00 94.25 485 PRO A CA 1
ATOM 3664 C C . PRO A 1 485 ? 9.895 -15.643 18.018 1.00 94.25 485 PRO A C 1
ATOM 3666 O O . PRO A 1 485 ? 8.672 -15.599 18.006 1.00 94.25 485 PRO A O 1
ATOM 3669 N N . VAL A 1 486 ? 10.578 -16.272 17.059 1.00 90.94 486 VAL A N 1
ATOM 3670 C CA . VAL A 1 486 ? 9.942 -16.897 15.881 1.00 90.94 486 VAL A CA 1
ATOM 3671 C C . VAL A 1 486 ? 8.913 -17.970 16.264 1.00 90.94 486 VAL A C 1
ATOM 3673 O O . VAL A 1 486 ? 7.866 -18.066 15.633 1.00 90.94 486 VAL A O 1
ATOM 3676 N N . ALA A 1 487 ? 9.180 -18.753 17.316 1.00 91.25 487 ALA A N 1
ATOM 3677 C CA . ALA A 1 487 ? 8.276 -19.816 17.765 1.00 91.25 487 ALA A CA 1
ATOM 3678 C C . ALA A 1 487 ? 6.938 -19.281 18.309 1.00 91.25 487 ALA A C 1
ATOM 3680 O O . ALA A 1 487 ? 5.896 -19.903 18.110 1.00 91.25 487 ALA A O 1
ATOM 3681 N N . ASP A 1 488 ? 6.965 -18.123 18.972 1.00 90.94 488 ASP A N 1
ATOM 3682 C CA . ASP A 1 488 ? 5.763 -17.413 19.398 1.00 90.94 488 ASP A CA 1
ATOM 3683 C C . ASP A 1 488 ? 5.959 -15.894 19.264 1.00 90.94 488 ASP A C 1
ATOM 3685 O O . ASP A 1 488 ? 6.405 -15.234 20.208 1.00 90.94 488 ASP A O 1
ATOM 3689 N N . PRO A 1 489 ? 5.604 -15.309 18.101 1.00 92.44 489 PRO A N 1
ATOM 3690 C CA . PRO A 1 489 ? 5.754 -13.874 17.867 1.00 92.44 489 PRO A CA 1
ATOM 3691 C C . PRO A 1 489 ? 5.025 -13.010 18.909 1.00 92.44 489 PRO A C 1
ATOM 3693 O O . PRO A 1 489 ? 5.429 -11.878 19.183 1.00 92.44 489 PRO A O 1
ATOM 3696 N N . THR A 1 490 ? 3.969 -13.546 19.531 1.00 89.19 490 THR A N 1
ATOM 3697 C CA . THR A 1 490 ? 3.146 -12.833 20.518 1.00 89.19 490 THR A CA 1
ATOM 3698 C C . THR A 1 490 ? 3.825 -12.682 21.886 1.00 89.19 490 THR A C 1
ATOM 3700 O O . THR A 1 490 ? 3.389 -11.882 22.720 1.00 89.19 490 THR A O 1
ATOM 3703 N N . ASP A 1 491 ? 4.952 -13.370 22.091 1.00 90.75 491 ASP A N 1
ATOM 3704 C CA . ASP A 1 491 ? 5.823 -13.229 23.260 1.00 90.75 491 ASP A CA 1
ATOM 3705 C C . ASP A 1 491 ? 6.939 -12.188 23.065 1.00 90.75 491 ASP A C 1
ATOM 3707 O O . ASP A 1 491 ? 7.752 -11.967 23.968 1.00 90.75 491 ASP A O 1
ATOM 3711 N N . ALA A 1 492 ? 6.969 -11.492 21.921 1.00 91.88 492 ALA A N 1
ATOM 3712 C CA . ALA A 1 492 ? 7.956 -10.448 21.662 1.00 91.88 492 ALA A CA 1
ATOM 3713 C C . ALA A 1 492 ? 7.948 -9.351 22.753 1.00 91.88 492 ALA A C 1
ATOM 3715 O O . ALA A 1 492 ? 6.889 -8.784 23.071 1.00 91.88 492 ALA A O 1
ATOM 3716 N N . PRO A 1 493 ? 9.124 -9.003 23.321 1.00 92.19 493 PRO A N 1
ATOM 3717 C CA . PRO A 1 493 ? 9.246 -7.894 24.258 1.00 92.19 493 PRO A CA 1
ATOM 3718 C C . PRO A 1 493 ? 8.782 -6.571 23.632 1.00 92.19 493 PRO A C 1
ATOM 3720 O O . PRO A 1 493 ? 8.926 -6.381 22.421 1.00 92.19 493 PRO A O 1
ATOM 3723 N N . PRO A 1 494 ? 8.303 -5.602 24.434 1.00 92.12 494 PRO A N 1
ATOM 3724 C CA . PRO A 1 494 ? 8.057 -4.250 23.943 1.00 92.12 494 PRO A CA 1
ATOM 3725 C C . PRO A 1 494 ? 9.328 -3.660 23.320 1.00 92.12 494 PRO A C 1
ATOM 3727 O O . PRO A 1 494 ? 10.370 -3.616 23.973 1.00 92.12 494 PRO A O 1
ATOM 3730 N N . GLY A 1 495 ? 9.246 -3.192 22.076 1.00 91.88 495 GLY A N 1
ATOM 3731 C CA . GLY A 1 495 ? 10.390 -2.605 21.386 1.00 91.88 495 GLY A CA 1
ATOM 3732 C C . GLY A 1 495 ? 10.107 -2.243 19.933 1.00 91.88 495 GLY A C 1
ATOM 3733 O O . GLY A 1 495 ? 9.070 -2.605 19.375 1.00 91.88 495 GLY A O 1
ATOM 3734 N N . LEU A 1 496 ? 11.050 -1.512 19.337 1.00 90.88 496 LEU A N 1
ATOM 3735 C CA . LEU A 1 496 ? 11.145 -1.308 17.894 1.00 90.88 496 LEU A CA 1
ATOM 3736 C C . LEU A 1 496 ? 12.021 -2.423 17.324 1.00 90.88 496 LEU A C 1
ATOM 3738 O O . LEU A 1 496 ? 13.246 -2.367 17.413 1.00 90.88 496 LEU A O 1
ATOM 3742 N N . TRP A 1 497 ? 11.378 -3.453 16.793 1.00 92.81 497 TRP A N 1
ATOM 3743 C CA . TRP A 1 497 ? 12.030 -4.595 16.169 1.00 92.81 497 TRP A CA 1
ATOM 3744 C C . TRP A 1 497 ? 12.175 -4.334 14.672 1.00 92.81 497 TRP A C 1
ATOM 3746 O O . TRP A 1 497 ? 11.479 -4.917 13.852 1.00 92.81 497 TRP A O 1
ATOM 3756 N N . GLU A 1 498 ? 13.035 -3.378 14.322 1.00 90.25 498 GLU A N 1
ATOM 3757 C CA . GLU A 1 498 ? 13.268 -3.061 12.913 1.00 90.25 498 GLU A CA 1
ATOM 3758 C C . GLU A 1 498 ? 13.799 -4.292 12.160 1.00 90.25 498 GLU A C 1
ATOM 3760 O O . GLU A 1 498 ? 14.665 -4.988 12.697 1.00 90.25 498 GLU A O 1
ATOM 3765 N N . PRO A 1 499 ? 13.335 -4.539 10.920 1.00 90.94 499 PRO A N 1
ATOM 3766 C CA . PRO A 1 499 ? 13.822 -5.640 10.108 1.00 90.94 499 PRO A CA 1
ATOM 3767 C C . PRO A 1 499 ? 15.335 -5.572 9.919 1.00 90.94 499 PRO A C 1
ATOM 3769 O O . PRO A 1 499 ? 15.919 -4.494 9.729 1.00 90.94 499 PRO A O 1
ATOM 3772 N N . VAL A 1 500 ? 15.965 -6.742 9.938 1.00 88.31 500 VAL A N 1
ATOM 3773 C CA . VAL A 1 500 ? 17.368 -6.883 9.561 1.00 88.31 500 VAL A CA 1
ATOM 3774 C C . VAL A 1 500 ? 17.456 -6.600 8.074 1.00 88.31 500 VAL A C 1
ATOM 3776 O O . VAL A 1 500 ? 16.715 -7.173 7.283 1.00 88.31 500 VAL A O 1
ATOM 3779 N N . SER A 1 501 ? 18.348 -5.689 7.691 1.00 77.06 501 SER A N 1
ATOM 3780 C CA . SER A 1 501 ? 18.664 -5.508 6.279 1.00 77.06 501 SER A CA 1
ATOM 3781 C C . SER A 1 501 ? 19.538 -6.679 5.849 1.00 77.06 501 SER A C 1
ATOM 3783 O O . SER A 1 501 ? 20.625 -6.826 6.418 1.00 77.06 501 SER A O 1
ATOM 3785 N N . PRO A 1 502 ? 19.097 -7.492 4.879 1.00 72.50 502 PRO A N 1
ATOM 3786 C CA . PRO A 1 502 ? 19.895 -8.621 4.446 1.00 72.50 502 PRO A CA 1
ATOM 3787 C C . PRO A 1 502 ? 21.266 -8.184 3.907 1.00 72.50 502 PRO A C 1
ATOM 3789 O O . PRO A 1 502 ? 21.417 -7.082 3.375 1.00 72.50 502 PRO A O 1
ATOM 3792 N N . GLY A 1 503 ? 22.297 -9.001 4.116 1.00 63.75 503 GLY A N 1
ATOM 3793 C CA . GLY A 1 503 ? 23.677 -8.624 3.807 1.00 63.75 503 GLY A CA 1
ATOM 3794 C C . GLY A 1 503 ? 23.947 -8.542 2.296 1.00 63.75 503 GLY A C 1
ATOM 3795 O O . GLY A 1 503 ? 23.310 -9.265 1.528 1.00 63.75 503 GLY A O 1
ATOM 3796 N N . PRO A 1 504 ? 24.917 -7.710 1.854 1.00 55.62 504 PRO A N 1
ATOM 3797 C CA . PRO A 1 504 ? 25.374 -7.692 0.462 1.00 55.62 504 PRO A CA 1
ATOM 3798 C C . PRO A 1 504 ? 26.217 -8.926 0.088 1.00 55.62 504 PRO A C 1
ATOM 3800 O O . PRO A 1 504 ? 26.526 -9.102 -1.086 1.00 55.62 504 PRO A O 1
ATOM 3803 N N . ASP A 1 505 ? 26.595 -9.763 1.063 1.00 53.56 505 ASP A N 1
ATOM 3804 C CA . ASP A 1 505 ? 27.488 -10.925 0.919 1.00 53.56 505 ASP A CA 1
ATOM 3805 C C . ASP A 1 505 ? 26.791 -12.140 0.280 1.00 53.56 505 ASP A C 1
ATOM 3807 O O . ASP A 1 505 ? 26.961 -13.281 0.711 1.00 53.56 505 ASP A O 1
ATOM 3811 N N . GLN A 1 506 ? 25.974 -11.918 -0.748 1.00 60.75 506 GLN A N 1
ATOM 3812 C CA . GLN A 1 506 ? 25.628 -13.010 -1.641 1.00 60.75 506 GLN A CA 1
ATOM 3813 C C . GLN A 1 506 ? 26.693 -13.061 -2.743 1.00 60.75 506 GLN A C 1
ATOM 3815 O O . GLN A 1 506 ? 26.831 -12.110 -3.513 1.00 60.75 506 GLN A O 1
ATOM 3820 N N . ASP A 1 507 ? 27.424 -14.178 -2.836 1.00 66.12 507 ASP A N 1
ATOM 3821 C CA . ASP A 1 507 ? 28.349 -14.504 -3.938 1.00 66.12 507 ASP A CA 1
ATOM 3822 C C . ASP A 1 507 ? 27.564 -14.782 -5.239 1.00 66.12 507 ASP A C 1
ATOM 3824 O O . ASP A 1 507 ? 27.645 -15.842 -5.863 1.00 66.12 507 ASP A O 1
ATOM 3828 N N . VAL A 1 508 ? 26.737 -13.821 -5.648 1.00 71.50 508 VAL A N 1
ATOM 3829 C CA . VAL A 1 508 ? 25.989 -13.863 -6.897 1.00 71.50 508 VAL A CA 1
ATOM 3830 C C . VAL A 1 508 ? 26.875 -13.248 -7.973 1.00 71.50 508 VAL A C 1
ATOM 3832 O O . VAL A 1 508 ? 27.332 -12.117 -7.801 1.00 71.50 508 VAL A O 1
ATOM 3835 N N . PRO A 1 509 ? 27.107 -13.926 -9.108 1.00 79.94 509 PRO A N 1
ATOM 3836 C CA . PRO A 1 509 ? 28.017 -13.450 -10.148 1.00 79.94 509 PRO A CA 1
ATOM 3837 C C . PRO A 1 509 ? 27.432 -12.292 -10.984 1.00 79.94 509 PRO A C 1
ATOM 3839 O O . PRO A 1 509 ? 27.552 -12.301 -12.200 1.00 79.94 509 PRO A O 1
ATOM 3842 N N . LEU A 1 510 ? 26.772 -11.309 -10.366 1.00 86.38 510 LEU A N 1
ATOM 3843 C CA . LEU A 1 510 ? 26.219 -10.115 -11.012 1.00 86.38 510 LEU A CA 1
ATOM 3844 C C . LEU A 1 510 ? 27.273 -8.996 -11.111 1.00 86.38 510 LEU A C 1
ATOM 3846 O O . LEU A 1 510 ? 28.186 -8.931 -10.284 1.00 86.38 510 LEU A O 1
ATOM 3850 N N . PRO A 1 511 ? 27.134 -8.048 -12.061 1.00 87.12 511 PRO A N 1
ATOM 3851 C CA . PRO A 1 511 ? 27.923 -6.824 -12.042 1.00 87.12 511 PRO A CA 1
ATOM 3852 C C . PRO A 1 511 ? 27.773 -6.113 -10.686 1.00 87.12 511 PRO A C 1
ATOM 3854 O O . PRO A 1 511 ? 26.656 -6.067 -10.158 1.00 87.12 511 PRO A O 1
ATOM 3857 N N . PRO A 1 512 ? 28.835 -5.487 -10.137 1.00 84.31 512 PRO A N 1
ATOM 3858 C CA . PRO A 1 512 ? 28.792 -4.873 -8.806 1.00 84.31 512 PRO A CA 1
ATOM 3859 C C . PRO A 1 512 ? 27.637 -3.886 -8.596 1.00 84.31 512 PRO A C 1
ATOM 3861 O O . PRO A 1 512 ? 27.093 -3.786 -7.500 1.00 84.31 512 PRO A O 1
ATOM 3864 N N . VAL A 1 513 ? 27.228 -3.172 -9.652 1.00 84.00 513 VAL A N 1
ATOM 3865 C CA . VAL A 1 513 ? 26.105 -2.226 -9.594 1.00 84.00 513 VAL A CA 1
ATOM 3866 C C . VAL A 1 513 ? 24.745 -2.914 -9.423 1.00 84.00 513 VAL A C 1
ATOM 3868 O O . VAL A 1 513 ? 23.883 -2.374 -8.737 1.00 84.00 513 VAL A O 1
ATOM 3871 N N . ALA A 1 514 ? 24.561 -4.108 -9.991 1.00 87.69 514 ALA A N 1
ATOM 3872 C CA . ALA A 1 514 ? 23.338 -4.892 -9.847 1.00 87.69 514 ALA A CA 1
ATOM 3873 C C . ALA A 1 514 ? 23.304 -5.626 -8.500 1.00 87.69 514 ALA A C 1
ATOM 3875 O O . ALA A 1 514 ? 22.285 -5.597 -7.814 1.00 87.69 514 ALA A O 1
ATOM 3876 N N . ALA A 1 515 ? 24.437 -6.195 -8.071 1.00 84.62 515 ALA A N 1
ATOM 3877 C CA . ALA A 1 515 ? 24.563 -6.813 -6.750 1.00 84.62 515 ALA A CA 1
ATOM 3878 C C . ALA A 1 515 ? 24.277 -5.809 -5.614 1.00 84.62 515 ALA A C 1
ATOM 3880 O O . ALA A 1 515 ? 23.604 -6.139 -4.641 1.00 84.62 515 ALA A O 1
ATOM 3881 N N . ALA A 1 516 ? 24.706 -4.550 -5.769 1.00 80.69 516 ALA A N 1
ATOM 3882 C CA . ALA A 1 516 ? 24.498 -3.502 -4.770 1.00 80.69 516 ALA A CA 1
ATOM 3883 C C . ALA A 1 516 ? 23.018 -3.182 -4.480 1.00 80.69 516 ALA A C 1
ATOM 3885 O O . ALA A 1 516 ? 22.725 -2.671 -3.399 1.00 80.69 516 ALA A O 1
ATOM 3886 N N . VAL A 1 517 ? 22.086 -3.475 -5.399 1.00 82.81 517 VAL A N 1
ATOM 3887 C CA . VAL A 1 517 ? 20.640 -3.265 -5.172 1.00 82.81 517 VAL A CA 1
ATOM 3888 C C . VAL A 1 517 ? 20.100 -4.186 -4.070 1.00 82.81 517 VAL A C 1
ATOM 3890 O O . VAL A 1 517 ? 19.142 -3.821 -3.388 1.00 82.81 517 VAL A O 1
ATOM 3893 N N . CYS A 1 518 ? 20.779 -5.311 -3.829 1.00 76.88 518 CYS A N 1
ATOM 3894 C CA . CYS A 1 518 ? 20.510 -6.276 -2.759 1.00 76.88 518 CYS A CA 1
ATOM 3895 C C . CYS A 1 518 ? 21.329 -5.989 -1.475 1.00 76.88 518 CYS A C 1
ATOM 3897 O O . CYS A 1 518 ? 21.544 -6.880 -0.660 1.00 76.88 518 CYS A O 1
ATOM 3899 N N . GLY A 1 519 ? 21.882 -4.780 -1.312 1.00 65.19 519 GLY A N 1
ATOM 3900 C CA . GLY A 1 519 ? 22.794 -4.436 -0.212 1.00 65.19 519 GLY A CA 1
ATOM 3901 C C . GLY A 1 519 ? 22.175 -3.578 0.895 1.00 65.19 519 GLY A C 1
ATOM 3902 O O . GLY A 1 519 ? 21.085 -3.039 0.758 1.00 65.19 519 GLY A O 1
ATOM 3903 N N . THR A 1 520 ? 22.895 -3.402 2.008 1.00 55.88 520 THR A N 1
ATOM 3904 C CA . THR A 1 520 ? 22.431 -2.607 3.157 1.00 55.88 520 THR A CA 1
ATOM 3905 C C . THR A 1 520 ? 22.581 -1.093 2.945 1.00 55.88 520 THR A C 1
ATOM 3907 O O . THR A 1 520 ? 23.619 -0.583 2.521 1.00 55.88 520 THR A O 1
ATOM 3910 N N . TYR A 1 521 ? 21.538 -0.343 3.315 1.00 58.38 521 TYR A N 1
ATOM 3911 C CA . TYR A 1 521 ? 21.460 1.120 3.217 1.00 58.38 521 TYR A CA 1
ATOM 3912 C C . TYR A 1 521 ? 21.738 1.743 4.595 1.00 58.38 521 TYR A C 1
ATOM 3914 O O . TYR A 1 521 ? 20.870 2.359 5.215 1.00 58.38 521 TYR A O 1
ATOM 3922 N N . GLU A 1 522 ? 22.935 1.530 5.151 1.00 46.91 522 GLU A N 1
ATOM 3923 C CA . GLU A 1 522 ? 23.262 2.098 6.464 1.00 46.91 522 GLU A CA 1
ATOM 3924 C C . GLU A 1 522 ? 23.414 3.628 6.389 1.00 46.91 522 GLU A C 1
ATOM 3926 O O . GLU A 1 522 ? 24.295 4.160 5.710 1.00 46.91 522 GLU A O 1
ATOM 3931 N N . ARG A 1 523 ? 22.618 4.352 7.192 1.00 43.38 523 ARG A N 1
ATOM 3932 C CA . ARG A 1 523 ? 22.732 5.808 7.432 1.00 43.38 523 ARG A CA 1
ATOM 3933 C C . ARG A 1 523 ? 24.127 6.262 7.912 1.00 43.38 523 ARG A C 1
ATOM 3935 O O . ARG A 1 523 ? 24.363 7.464 7.970 1.00 43.38 523 ARG A O 1
ATOM 3942 N N . GLY A 1 524 ? 25.028 5.349 8.290 1.00 37.16 524 GLY A N 1
ATOM 3943 C CA . GLY A 1 524 ? 26.211 5.652 9.106 1.00 37.16 524 GLY A CA 1
ATOM 3944 C C . GLY A 1 524 ? 27.594 5.568 8.445 1.00 37.16 524 GLY A C 1
ATOM 3945 O O . GLY A 1 524 ? 28.553 5.990 9.082 1.00 37.16 524 GLY A O 1
ATOM 3946 N N . ARG A 1 525 ? 27.748 5.050 7.214 1.00 40.84 525 ARG A N 1
ATOM 3947 C CA . ARG A 1 525 ? 29.086 4.822 6.603 1.00 40.84 525 ARG A CA 1
ATOM 3948 C C . ARG A 1 525 ? 29.489 5.763 5.463 1.00 40.84 525 ARG A C 1
ATOM 3950 O O . ARG A 1 525 ? 30.547 5.564 4.872 1.00 40.84 525 ARG A O 1
ATOM 3957 N N . SER A 1 526 ? 28.713 6.801 5.166 1.00 39.91 526 SER A N 1
ATOM 3958 C CA . SER A 1 526 ? 29.181 7.867 4.269 1.00 39.91 526 SER A CA 1
ATOM 3959 C C . SER A 1 526 ? 29.830 8.982 5.099 1.00 39.91 526 SER A C 1
ATOM 3961 O O . SER A 1 526 ? 29.152 9.530 5.971 1.00 39.91 526 SER A O 1
ATOM 3963 N N . PRO A 1 527 ? 31.090 9.386 4.828 1.00 36.03 527 PRO A N 1
ATOM 3964 C CA . PRO A 1 527 ? 31.782 10.469 5.547 1.00 36.03 527 PRO A CA 1
ATOM 3965 C C . PRO A 1 527 ? 31.103 11.856 5.483 1.00 36.03 527 PRO A C 1
ATOM 3967 O O . PRO A 1 527 ? 31.634 12.811 6.039 1.00 36.03 527 PRO A O 1
ATOM 3970 N N . GLY A 1 528 ? 29.956 11.985 4.802 1.00 40.16 528 GLY A N 1
ATOM 3971 C CA . GLY A 1 528 ? 29.239 13.238 4.542 1.00 40.16 528 GLY A CA 1
ATOM 3972 C C . GLY A 1 528 ? 27.781 13.292 5.019 1.00 40.16 528 GLY A C 1
ATOM 3973 O O . GLY A 1 528 ? 27.055 14.182 4.595 1.00 40.16 528 GLY A O 1
ATOM 3974 N N . GLY A 1 529 ? 27.335 12.383 5.892 1.00 37.88 529 GLY A N 1
ATOM 3975 C CA . GLY A 1 529 ? 25.942 12.353 6.355 1.00 37.88 529 GLY A CA 1
ATOM 3976 C C . GLY A 1 529 ? 25.077 11.383 5.548 1.00 37.88 529 GLY A C 1
ATOM 3977 O O . GLY A 1 529 ? 25.278 11.171 4.355 1.00 37.88 529 GLY A O 1
ATOM 3978 N N . GLY A 1 530 ? 24.178 10.704 6.258 1.00 42.31 530 GLY A N 1
ATOM 3979 C CA . GLY A 1 530 ? 23.534 9.470 5.823 1.00 42.31 530 GLY A CA 1
ATOM 3980 C C . GLY A 1 530 ? 22.691 9.568 4.557 1.00 42.31 530 GLY A C 1
ATOM 3981 O O . GLY A 1 530 ? 22.087 10.597 4.259 1.00 42.31 530 GLY A O 1
ATOM 3982 N N . TYR A 1 531 ? 22.604 8.435 3.855 1.00 49.72 531 TYR A N 1
ATOM 3983 C CA . TYR A 1 531 ? 21.601 8.189 2.827 1.00 49.72 531 TYR A CA 1
ATOM 3984 C C . TYR A 1 531 ? 20.218 8.547 3.375 1.00 49.72 531 TYR A C 1
ATOM 3986 O O . TYR A 1 531 ? 19.684 7.899 4.277 1.00 49.72 531 TYR A O 1
ATOM 3994 N N . SER A 1 532 ? 19.662 9.622 2.840 1.00 44.81 532 SER A N 1
ATOM 3995 C CA . SER A 1 532 ? 18.311 10.063 3.114 1.00 44.81 532 SER A CA 1
ATOM 3996 C C . SER A 1 532 ? 17.468 9.659 1.915 1.00 44.81 532 SER A C 1
ATOM 3998 O O . SER A 1 532 ? 17.294 10.439 0.986 1.00 44.81 532 SER A 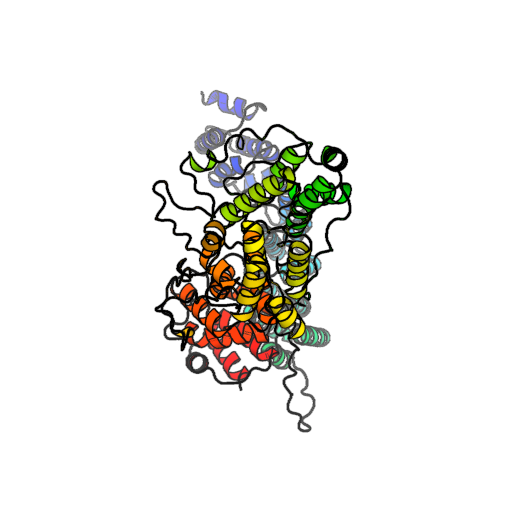O 1
ATOM 4000 N N . LEU A 1 533 ? 16.925 8.441 1.953 1.00 51.19 533 LEU A N 1
ATOM 4001 C CA . LEU A 1 533 ? 15.856 7.990 1.051 1.00 51.19 533 LEU A CA 1
ATOM 4002 C C . LEU A 1 533 ? 14.534 8.768 1.293 1.00 51.19 533 LEU A C 1
ATOM 4004 O O . LEU A 1 533 ? 13.505 8.416 0.731 1.00 51.19 533 LEU A O 1
ATOM 4008 N N . TYR A 1 534 ? 14.537 9.832 2.116 1.00 42.94 534 TYR A N 1
ATOM 4009 C CA . TYR A 1 534 ? 13.376 10.703 2.351 1.00 42.94 534 TYR A CA 1
ATOM 4010 C C . TYR A 1 534 ? 12.850 11.384 1.070 1.00 42.94 534 TYR A C 1
ATOM 4012 O O . TYR A 1 534 ? 11.716 11.844 1.085 1.00 42.94 534 TYR A O 1
ATOM 4020 N N . ASP A 1 535 ? 13.626 11.394 -0.021 1.00 47.69 535 ASP A N 1
ATOM 4021 C CA . ASP A 1 535 ? 13.239 11.942 -1.331 1.00 47.69 535 ASP A CA 1
ATOM 4022 C C . ASP A 1 535 ? 13.181 10.858 -2.431 1.00 47.69 535 ASP A C 1
ATOM 4024 O O . ASP A 1 535 ? 13.538 11.147 -3.572 1.00 47.69 535 ASP A O 1
ATOM 4028 N N . ALA A 1 536 ? 12.837 9.597 -2.116 1.00 51.16 536 ALA A N 1
ATOM 4029 C CA . ALA A 1 536 ? 12.953 8.457 -3.041 1.00 51.16 536 ALA A CA 1
ATOM 4030 C C . ALA A 1 536 ? 11.997 8.527 -4.254 1.00 51.16 536 ALA A C 1
ATOM 4032 O O . ALA A 1 536 ? 11.054 7.755 -4.394 1.00 51.16 536 ALA A O 1
ATOM 4033 N N . TYR A 1 537 ? 12.332 9.408 -5.192 1.00 56.69 537 TYR A N 1
ATOM 4034 C CA . TYR A 1 537 ? 11.803 9.519 -6.547 1.00 56.69 537 TYR A CA 1
ATOM 4035 C C . TYR A 1 537 ? 11.873 8.175 -7.308 1.00 56.69 537 TYR A C 1
ATOM 4037 O O . TYR A 1 537 ? 11.062 7.909 -8.185 1.00 56.69 537 TYR A O 1
ATOM 4045 N N . ALA A 1 538 ? 12.788 7.279 -6.911 1.00 60.56 538 ALA A N 1
ATOM 4046 C CA . ALA A 1 538 ? 12.971 5.944 -7.482 1.00 60.56 538 ALA A CA 1
ATOM 4047 C C . ALA A 1 538 ? 12.203 4.809 -6.765 1.00 60.56 538 ALA A C 1
ATOM 4049 O O . ALA A 1 538 ? 12.362 3.647 -7.140 1.00 60.56 538 ALA A O 1
ATOM 4050 N N . ALA A 1 539 ? 11.397 5.089 -5.730 1.00 66.81 539 ALA A N 1
ATOM 4051 C CA . ALA A 1 539 ? 10.752 4.038 -4.927 1.00 66.81 539 ALA A CA 1
ATOM 4052 C C . ALA A 1 539 ? 9.874 3.063 -5.747 1.00 66.81 539 ALA A C 1
ATOM 4054 O O . ALA A 1 539 ? 10.036 1.853 -5.568 1.00 66.81 539 ALA A O 1
ATOM 4055 N N . PRO A 1 540 ? 9.024 3.519 -6.697 1.00 74.69 540 PRO A N 1
ATOM 4056 C CA . PRO A 1 540 ? 8.265 2.605 -7.556 1.00 74.69 540 PRO A CA 1
ATOM 4057 C C . PRO A 1 540 ? 9.160 1.726 -8.431 1.00 74.69 540 PRO A C 1
ATOM 4059 O O . PRO A 1 540 ? 8.873 0.555 -8.672 1.00 74.69 540 PRO A O 1
ATOM 4062 N N . TYR A 1 541 ? 10.273 2.298 -8.886 1.00 85.12 541 TYR A N 1
ATOM 4063 C CA . TYR A 1 541 ? 11.207 1.628 -9.769 1.00 85.12 541 TYR A CA 1
ATOM 4064 C C . TYR A 1 541 ? 11.990 0.524 -9.055 1.00 85.12 541 TYR A C 1
ATOM 4066 O O . TYR A 1 541 ? 12.222 -0.532 -9.635 1.00 85.12 541 TYR A O 1
ATOM 4074 N N . TRP A 1 542 ? 12.338 0.723 -7.782 1.00 88.31 542 TRP A N 1
ATOM 4075 C CA . TRP A 1 542 ? 13.053 -0.278 -6.990 1.00 88.31 542 TRP A CA 1
ATOM 4076 C C . TRP A 1 542 ? 12.257 -1.580 -6.841 1.00 88.31 542 TRP A C 1
ATOM 4078 O O . TRP A 1 542 ? 12.806 -2.660 -7.065 1.00 88.31 542 TRP A O 1
ATOM 4088 N N . VAL A 1 543 ? 10.950 -1.492 -6.568 1.00 91.62 543 VAL A N 1
ATOM 4089 C CA . VAL A 1 543 ? 10.075 -2.678 -6.516 1.00 91.62 543 VAL A CA 1
ATOM 4090 C C . VAL A 1 543 ? 10.101 -3.425 -7.854 1.00 91.62 543 VAL A C 1
ATOM 4092 O O . VAL A 1 543 ? 10.221 -4.645 -7.881 1.00 91.62 543 VAL A O 1
ATOM 4095 N N . ALA A 1 544 ? 10.102 -2.701 -8.974 1.00 92.69 544 ALA A N 1
ATOM 4096 C CA . ALA A 1 544 ? 10.188 -3.304 -10.300 1.00 92.69 544 ALA A CA 1
ATOM 4097 C C . ALA A 1 544 ? 11.588 -3.792 -10.698 1.00 92.69 544 ALA A C 1
ATOM 4099 O O . ALA A 1 544 ? 11.721 -4.553 -11.658 1.00 92.69 544 ALA A O 1
ATOM 4100 N N . GLN A 1 545 ? 12.651 -3.365 -10.012 1.00 93.12 545 GLN A N 1
ATOM 4101 C CA . GLN A 1 545 ? 13.991 -3.925 -10.196 1.00 93.12 545 GLN A CA 1
ATOM 4102 C C . GLN A 1 545 ? 14.123 -5.301 -9.536 1.00 93.12 545 GLN A C 1
ATOM 4104 O O . GLN A 1 545 ? 14.879 -6.130 -10.042 1.00 93.12 545 GLN A O 1
ATOM 4109 N N . LEU A 1 546 ? 13.376 -5.534 -8.452 1.00 94.00 546 LEU A N 1
ATOM 4110 C CA . LEU A 1 546 ? 13.357 -6.765 -7.665 1.00 94.00 546 LEU A CA 1
ATOM 4111 C C . LEU A 1 546 ? 11.911 -7.268 -7.460 1.00 94.00 546 LEU A C 1
ATOM 4113 O O . LEU A 1 546 ? 11.437 -7.358 -6.325 1.00 94.00 546 LEU A O 1
ATOM 4117 N N . PRO A 1 547 ? 11.190 -7.616 -8.544 1.00 94.19 547 PRO A N 1
ATOM 4118 C CA . PRO A 1 547 ? 9.752 -7.899 -8.496 1.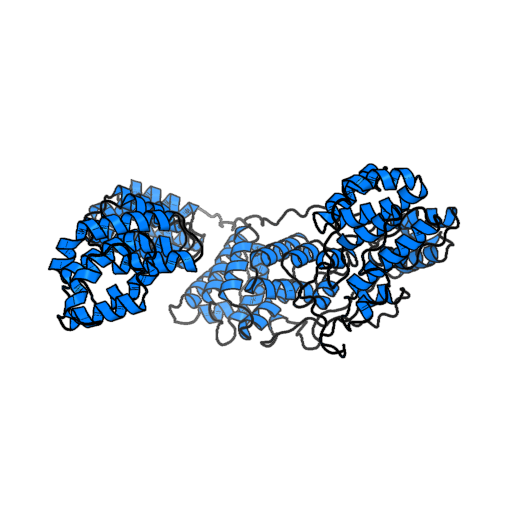00 94.19 547 PRO A CA 1
ATOM 4119 C C . PRO A 1 547 ? 9.387 -9.154 -7.696 1.00 94.19 547 PRO A C 1
ATOM 4121 O O . PRO A 1 547 ? 8.206 -9.371 -7.438 1.00 94.19 547 PRO A O 1
ATOM 4124 N N . HIS A 1 548 ? 10.377 -9.975 -7.330 1.00 94.00 548 HIS A N 1
ATOM 4125 C CA . HIS A 1 548 ? 10.205 -11.206 -6.559 1.00 94.00 548 HIS A CA 1
ATOM 4126 C C . HIS A 1 548 ? 10.759 -11.109 -5.133 1.00 94.00 548 HIS A C 1
ATOM 4128 O O . HIS A 1 548 ? 10.612 -12.068 -4.394 1.00 94.00 548 HIS A O 1
ATOM 4134 N N . HIS A 1 549 ? 11.361 -9.985 -4.720 1.00 93.38 549 HIS A N 1
ATOM 4135 C CA . HIS A 1 549 ? 12.057 -9.831 -3.425 1.00 93.38 549 HIS A CA 1
ATOM 4136 C C . HIS A 1 549 ? 11.463 -8.688 -2.600 1.00 93.38 549 HIS A C 1
ATOM 4138 O O . HIS A 1 549 ? 12.167 -7.834 -2.059 1.00 93.38 549 HIS A O 1
ATOM 4144 N N . ARG A 1 550 ? 10.127 -8.625 -2.553 1.00 93.00 550 ARG A N 1
ATOM 4145 C CA . ARG A 1 550 ? 9.389 -7.543 -1.883 1.00 93.00 550 ARG A CA 1
ATOM 4146 C C . ARG A 1 550 ? 9.695 -7.425 -0.389 1.00 93.00 550 ARG A C 1
ATOM 4148 O O . ARG A 1 550 ? 9.709 -6.313 0.133 1.00 93.00 550 ARG A O 1
ATOM 4155 N N . ASP A 1 551 ? 9.951 -8.534 0.303 1.00 94.06 551 ASP A N 1
ATOM 4156 C CA . ASP A 1 551 ? 10.266 -8.489 1.732 1.00 94.06 551 ASP A CA 1
ATOM 4157 C C . ASP A 1 551 ? 11.643 -7.863 1.965 1.00 94.06 551 ASP A C 1
ATOM 4159 O O . ASP A 1 551 ? 11.802 -6.969 2.793 1.00 94.06 551 ASP A O 1
ATOM 4163 N N . GLU A 1 552 ? 12.627 -8.239 1.155 1.00 91.19 552 GLU A N 1
ATOM 4164 C CA . GLU A 1 552 ? 13.965 -7.669 1.196 1.00 91.19 552 GLU A CA 1
ATOM 4165 C C . GLU A 1 552 ? 13.936 -6.181 0.829 1.00 91.19 552 GLU A C 1
ATOM 4167 O O . GLU A 1 552 ? 14.505 -5.362 1.551 1.00 91.19 552 GLU A O 1
ATOM 4172 N N . VAL A 1 553 ? 13.196 -5.789 -0.218 1.00 90.81 553 VAL A N 1
ATOM 4173 C CA . VAL A 1 553 ? 12.988 -4.371 -0.567 1.00 90.81 553 VAL A CA 1
ATOM 4174 C C . VAL A 1 553 ? 12.356 -3.604 0.603 1.00 90.81 553 VAL A C 1
ATOM 4176 O O . VAL A 1 553 ? 12.817 -2.508 0.933 1.00 90.81 553 VAL A O 1
ATOM 4179 N N . ALA A 1 554 ? 11.364 -4.177 1.294 1.00 91.56 554 ALA A N 1
ATOM 4180 C CA . ALA A 1 554 ? 10.776 -3.577 2.495 1.00 91.56 554 ALA A CA 1
ATOM 4181 C C . ALA A 1 554 ? 11.792 -3.446 3.652 1.00 91.56 554 ALA A C 1
ATOM 4183 O O . ALA A 1 554 ? 11.792 -2.433 4.366 1.00 91.56 554 ALA A O 1
ATOM 4184 N N . ALA A 1 555 ? 12.679 -4.433 3.821 1.00 89.62 555 ALA A N 1
ATOM 4185 C CA . ALA A 1 555 ? 13.733 -4.454 4.838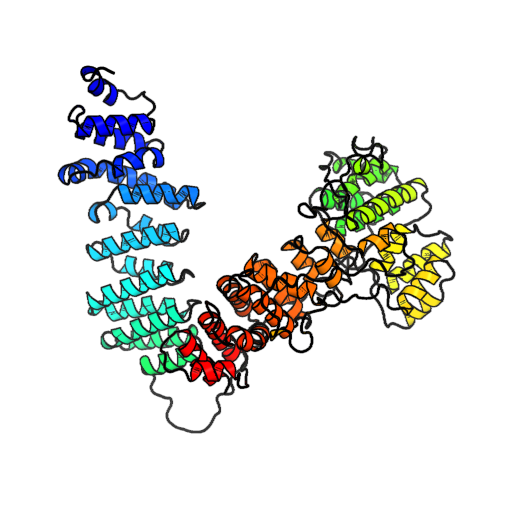 1.00 89.62 555 ALA A CA 1
ATOM 4186 C C . ALA A 1 555 ? 14.847 -3.434 4.558 1.00 89.62 555 ALA A C 1
ATOM 4188 O O . ALA A 1 555 ? 15.429 -2.849 5.478 1.00 89.62 555 ALA A O 1
ATOM 4189 N N . TYR A 1 556 ? 15.148 -3.208 3.283 1.00 83.62 556 TYR A N 1
ATOM 4190 C CA . TYR A 1 556 ? 16.123 -2.229 2.828 1.00 83.62 556 TYR A CA 1
ATOM 4191 C C . TYR A 1 556 ? 15.598 -0.794 2.912 1.00 83.62 556 TYR A C 1
ATOM 4193 O O . TYR A 1 556 ? 16.309 0.097 3.381 1.00 83.62 556 TYR A O 1
ATOM 4201 N N . ALA A 1 557 ? 14.354 -0.569 2.484 1.00 81.62 557 ALA A N 1
ATOM 4202 C CA . ALA A 1 557 ? 13.746 0.757 2.436 1.00 81.62 557 ALA A CA 1
ATOM 4203 C C . ALA A 1 557 ? 13.400 1.311 3.830 1.00 81.62 557 ALA A C 1
ATOM 4205 O O . ALA A 1 557 ? 13.403 2.530 4.025 1.00 81.62 557 ALA A O 1
ATOM 4206 N N . LYS A 1 558 ? 13.146 0.443 4.823 1.00 80.62 558 LYS A N 1
ATOM 4207 C CA . LYS A 1 558 ? 12.882 0.810 6.229 1.00 80.62 558 LYS A CA 1
ATOM 4208 C C . LYS A 1 558 ? 11.871 1.955 6.358 1.00 80.62 558 LYS A C 1
ATOM 4210 O O . LYS A 1 558 ? 10.718 1.798 5.979 1.00 80.62 558 LYS A O 1
ATOM 4215 N N . SER A 1 559 ? 12.283 3.115 6.882 1.00 75.56 559 SER A N 1
ATOM 4216 C CA . SER A 1 559 ? 11.404 4.267 7.115 1.00 75.56 559 SER A CA 1
ATOM 4217 C C . SER A 1 559 ? 10.862 4.912 5.834 1.00 75.56 559 SER A C 1
ATOM 4219 O O . SER A 1 559 ? 10.002 5.782 5.927 1.00 75.56 559 SER A O 1
ATOM 4221 N N . CYS A 1 560 ? 11.385 4.542 4.664 1.00 76.19 560 CYS A N 1
ATOM 4222 C CA . CYS A 1 560 ? 11.087 5.178 3.381 1.00 76.19 560 CYS A CA 1
ATOM 4223 C C . CYS A 1 560 ? 9.958 4.497 2.600 1.00 76.19 560 CYS A C 1
ATOM 4225 O O . CYS A 1 560 ? 9.595 4.985 1.537 1.00 76.19 560 CYS A O 1
ATOM 4227 N N . VAL A 1 561 ? 9.378 3.417 3.135 1.00 84.31 561 VAL A N 1
ATOM 4228 C CA . VAL A 1 561 ? 8.173 2.791 2.572 1.00 84.31 561 VAL A CA 1
ATOM 4229 C C . VAL A 1 561 ? 6.955 3.671 2.843 1.00 84.31 561 VAL A C 1
ATOM 4231 O O . VAL A 1 561 ? 6.340 3.570 3.897 1.00 84.31 561 VAL A O 1
ATOM 4234 N N . ASP A 1 562 ? 6.601 4.562 1.926 1.00 84.94 562 ASP A N 1
ATOM 4235 C CA . ASP A 1 562 ? 5.343 5.313 1.995 1.00 84.94 562 ASP A CA 1
ATOM 4236 C C . ASP A 1 562 ? 4.135 4.466 1.540 1.00 84.94 562 ASP A C 1
ATOM 4238 O O . ASP A 1 562 ? 4.265 3.279 1.236 1.00 84.94 562 ASP A O 1
ATOM 4242 N N . GLY A 1 563 ? 2.939 5.063 1.512 1.00 86.25 563 GLY A N 1
ATOM 4243 C CA . GLY A 1 563 ? 1.721 4.366 1.090 1.00 86.25 563 GLY A CA 1
ATOM 4244 C C . GLY A 1 563 ? 1.765 3.852 -0.355 1.00 86.25 563 GLY A C 1
ATOM 4245 O O . GLY A 1 563 ? 1.328 2.733 -0.622 1.00 86.25 563 GLY A O 1
ATOM 4246 N N . ARG A 1 564 ? 2.365 4.621 -1.279 1.00 85.88 564 ARG A N 1
ATOM 4247 C CA . ARG A 1 564 ? 2.505 4.235 -2.695 1.00 85.88 564 ARG A CA 1
ATOM 4248 C C . ARG A 1 564 ? 3.446 3.040 -2.835 1.00 85.88 564 ARG A C 1
ATOM 4250 O O . ARG A 1 564 ? 3.126 2.090 -3.544 1.00 85.88 564 ARG A O 1
ATOM 4257 N N . MET A 1 565 ? 4.588 3.067 -2.152 1.00 88.81 565 MET A N 1
ATOM 4258 C CA . MET A 1 565 ? 5.540 1.960 -2.150 1.00 88.81 565 MET A CA 1
ATOM 4259 C C . MET A 1 565 ? 4.956 0.720 -1.469 1.00 88.81 565 MET A C 1
ATOM 4261 O O . MET A 1 565 ? 5.143 -0.382 -1.976 1.00 88.81 565 MET A O 1
ATOM 4265 N N . LEU A 1 566 ? 4.216 0.878 -0.366 1.00 92.31 566 LEU A N 1
ATOM 4266 C CA . LEU A 1 566 ? 3.567 -0.240 0.320 1.00 92.31 566 LEU A CA 1
ATOM 4267 C C . LEU A 1 566 ? 2.549 -0.957 -0.581 1.00 92.31 566 LEU A C 1
ATOM 4269 O O . LEU A 1 566 ? 2.527 -2.185 -0.600 1.00 92.31 566 LEU A O 1
ATOM 4273 N N . ALA A 1 567 ? 1.761 -0.211 -1.362 1.00 90.19 567 ALA A N 1
ATOM 4274 C CA . ALA A 1 567 ? 0.834 -0.792 -2.334 1.00 90.19 567 ALA A CA 1
ATOM 4275 C C . ALA A 1 567 ? 1.571 -1.622 -3.401 1.00 90.19 567 ALA A C 1
ATOM 4277 O O . ALA A 1 567 ? 1.206 -2.767 -3.664 1.00 90.19 567 ALA A O 1
ATOM 4278 N N . LEU A 1 568 ? 2.666 -1.089 -3.955 1.00 90.38 568 LEU A N 1
ATOM 4279 C CA . LEU A 1 568 ? 3.493 -1.809 -4.930 1.00 90.38 568 LEU A CA 1
ATOM 4280 C C . LEU A 1 568 ? 4.142 -3.062 -4.329 1.00 90.38 568 LEU A C 1
ATOM 4282 O O . LEU A 1 568 ? 4.203 -4.093 -4.991 1.00 90.38 568 LEU A O 1
ATOM 4286 N N . LEU A 1 569 ? 4.603 -2.994 -3.077 1.00 93.50 569 LEU A N 1
ATOM 4287 C CA . LEU A 1 569 ? 5.155 -4.145 -2.364 1.00 93.50 569 LEU A CA 1
ATOM 4288 C C . LEU A 1 569 ? 4.099 -5.230 -2.130 1.00 93.50 569 LEU A C 1
ATOM 4290 O O . LEU A 1 569 ? 4.404 -6.405 -2.296 1.00 93.50 569 LEU A O 1
ATOM 4294 N N . ALA A 1 570 ? 2.865 -4.857 -1.783 1.00 93.00 570 ALA A N 1
ATOM 4295 C CA . ALA A 1 570 ? 1.774 -5.813 -1.603 1.00 93.00 570 ALA A CA 1
ATOM 4296 C C . ALA A 1 570 ? 1.408 -6.531 -2.919 1.00 93.00 570 ALA A C 1
ATOM 4298 O O . ALA A 1 570 ? 1.129 -7.730 -2.913 1.00 93.00 570 ALA A O 1
ATOM 4299 N N . GLU A 1 571 ? 1.459 -5.827 -4.054 1.00 89.88 571 GLU A N 1
ATOM 4300 C CA . GLU A 1 571 ? 1.212 -6.407 -5.384 1.00 89.88 571 GLU A CA 1
ATOM 4301 C C . GLU A 1 571 ? 2.400 -7.205 -5.951 1.00 89.88 571 GLU A C 1
ATOM 4303 O O . GLU A 1 571 ? 2.201 -8.083 -6.794 1.00 89.88 571 GLU A O 1
ATOM 4308 N N . ALA A 1 572 ? 3.629 -6.905 -5.524 1.00 91.12 572 ALA A N 1
ATOM 4309 C CA . ALA A 1 572 ? 4.832 -7.583 -5.996 1.00 91.12 572 ALA A CA 1
ATOM 4310 C C . ALA A 1 572 ? 4.866 -9.068 -5.595 1.00 91.12 572 ALA A C 1
ATOM 4312 O O . ALA A 1 572 ? 4.198 -9.508 -4.657 1.00 91.12 572 ALA A O 1
ATOM 4313 N N . GLY A 1 573 ? 5.662 -9.849 -6.325 1.00 89.19 573 GLY A N 1
ATOM 4314 C CA . GLY A 1 573 ? 5.877 -11.265 -6.057 1.00 89.19 573 GLY A CA 1
ATOM 4315 C C . GLY A 1 573 ? 6.855 -11.509 -4.907 1.00 89.19 573 GLY A C 1
ATOM 4316 O O . GLY A 1 573 ? 7.501 -10.594 -4.392 1.00 89.19 573 GLY A O 1
ATOM 4317 N N . GLY A 1 574 ? 6.983 -12.781 -4.532 1.00 90.31 574 GLY A N 1
ATOM 4318 C CA . GLY A 1 574 ? 7.895 -13.225 -3.480 1.00 90.31 574 GLY A CA 1
ATOM 4319 C C . GLY A 1 574 ? 7.238 -13.494 -2.127 1.00 90.31 574 GLY A C 1
ATOM 4320 O O . GLY A 1 574 ? 6.016 -13.368 -1.966 1.00 90.31 574 GLY A O 1
ATOM 4321 N N . PRO A 1 575 ? 8.038 -13.882 -1.122 1.00 91.12 575 PRO A N 1
ATOM 4322 C CA . PRO A 1 575 ? 7.551 -14.070 0.236 1.00 91.12 575 PRO A CA 1
ATOM 4323 C C . PRO A 1 575 ? 7.030 -12.747 0.818 1.00 91.12 575 PRO A C 1
ATOM 4325 O O . PRO A 1 575 ? 7.576 -11.677 0.561 1.00 91.12 575 PRO A O 1
ATOM 4328 N N . ALA A 1 576 ? 5.945 -12.814 1.592 1.00 93.88 576 ALA A N 1
ATOM 4329 C CA . ALA A 1 576 ? 5.544 -11.742 2.503 1.00 93.88 576 ALA A CA 1
ATOM 4330 C C . ALA A 1 576 ? 6.130 -12.070 3.881 1.00 93.88 576 ALA A C 1
ATOM 4332 O O . ALA A 1 576 ? 5.498 -12.746 4.688 1.00 93.88 576 ALA A O 1
ATOM 4333 N N . GLY A 1 577 ? 7.383 -11.684 4.102 1.00 94.19 577 GLY A N 1
ATOM 4334 C CA . GLY A 1 577 ? 8.144 -12.041 5.297 1.00 94.19 577 GLY A CA 1
ATOM 4335 C C . GLY A 1 577 ? 7.994 -11.037 6.440 1.00 94.19 577 GLY A C 1
ATOM 4336 O O . GLY A 1 577 ? 6.982 -10.337 6.570 1.00 94.19 577 GLY A O 1
ATOM 4337 N N . TYR A 1 578 ? 9.015 -10.991 7.298 1.00 96.50 578 TYR A N 1
ATOM 4338 C CA . TYR A 1 578 ? 9.034 -10.158 8.497 1.00 96.50 578 TYR A CA 1
ATOM 4339 C C . TYR A 1 578 ? 8.919 -8.669 8.178 1.00 96.50 578 TYR A C 1
ATOM 4341 O O . TYR A 1 578 ? 8.147 -7.954 8.827 1.00 96.50 578 TYR A O 1
ATOM 4349 N N . ALA A 1 579 ? 9.672 -8.196 7.187 1.00 95.56 579 ALA A N 1
ATOM 4350 C CA . ALA A 1 579 ? 9.766 -6.784 6.871 1.00 95.56 579 ALA A CA 1
ATOM 4351 C C . ALA A 1 579 ? 8.475 -6.224 6.284 1.00 95.56 579 ALA A C 1
ATOM 4353 O O . ALA A 1 579 ? 8.055 -5.143 6.692 1.00 95.56 579 ALA A O 1
ATOM 4354 N N . LEU A 1 580 ? 7.811 -6.945 5.381 1.00 96.38 580 LEU A N 1
ATOM 4355 C CA . LEU A 1 580 ? 6.550 -6.489 4.806 1.00 96.38 580 LEU A CA 1
ATOM 4356 C C . LEU A 1 580 ? 5.450 -6.402 5.874 1.00 96.38 580 LEU A C 1
ATOM 4358 O O . LEU A 1 580 ? 4.774 -5.376 5.978 1.00 96.38 580 LEU A O 1
ATOM 4362 N N . HIS A 1 581 ? 5.332 -7.421 6.733 1.00 97.19 581 HIS A N 1
ATOM 4363 C CA . HIS A 1 581 ? 4.413 -7.384 7.876 1.00 97.19 581 HIS A CA 1
ATOM 4364 C C . HIS A 1 581 ? 4.759 -6.248 8.847 1.00 97.19 581 HIS A C 1
ATOM 4366 O O . HIS A 1 581 ? 3.861 -5.545 9.317 1.00 97.19 581 HIS A O 1
ATOM 4372 N N . TRP A 1 582 ? 6.052 -5.991 9.075 1.00 96.12 582 TRP A N 1
ATOM 4373 C CA . TRP A 1 582 ? 6.510 -4.891 9.923 1.00 96.12 582 TRP A CA 1
ATOM 4374 C C . TRP A 1 582 ? 6.091 -3.526 9.364 1.00 96.12 582 TRP A C 1
ATOM 4376 O O . TRP A 1 582 ? 5.642 -2.664 10.126 1.00 96.12 582 TRP A O 1
ATOM 4386 N N . GLN A 1 583 ? 6.185 -3.326 8.043 1.00 95.31 583 GLN A N 1
ATOM 4387 C CA . GLN A 1 583 ? 5.715 -2.096 7.397 1.00 95.31 583 GLN A CA 1
ATOM 4388 C C . GLN A 1 583 ? 4.202 -1.919 7.565 1.00 95.31 583 GLN A C 1
ATOM 4390 O O . GLN A 1 583 ? 3.760 -0.833 7.942 1.00 95.31 583 GLN A O 1
ATOM 4395 N N . ILE A 1 584 ? 3.410 -2.984 7.392 1.00 96.69 584 ILE A N 1
ATOM 4396 C CA . ILE A 1 584 ? 1.960 -2.951 7.649 1.00 96.69 584 ILE A CA 1
ATOM 4397 C C . ILE A 1 584 ? 1.687 -2.587 9.117 1.00 96.69 584 ILE A C 1
ATOM 4399 O O . ILE A 1 584 ? 0.917 -1.663 9.388 1.00 96.69 584 ILE A O 1
ATOM 4403 N N . ALA A 1 585 ? 2.361 -3.233 10.075 1.00 95.62 585 ALA A N 1
ATOM 4404 C CA . ALA A 1 585 ? 2.207 -2.960 11.506 1.00 95.62 585 ALA A CA 1
ATOM 4405 C C . ALA A 1 585 ? 2.511 -1.497 11.871 1.00 95.62 585 ALA A C 1
ATOM 4407 O O . ALA A 1 585 ? 1.773 -0.879 12.647 1.00 95.62 585 ALA A O 1
ATOM 4408 N N . CYS A 1 586 ? 3.578 -0.927 11.300 1.00 92.25 586 CYS A N 1
ATOM 4409 C CA . CYS A 1 586 ? 3.942 0.476 11.498 1.00 92.25 586 CYS A CA 1
ATOM 4410 C C . CYS A 1 586 ? 2.880 1.414 10.908 1.00 92.25 586 CYS A C 1
ATOM 4412 O O . CYS A 1 586 ? 2.416 2.337 11.585 1.00 92.25 586 CYS A O 1
ATOM 4414 N N . ARG A 1 587 ? 2.445 1.156 9.669 1.00 91.81 587 ARG A N 1
ATOM 4415 C CA . ARG A 1 587 ? 1.513 2.023 8.938 1.00 91.81 587 ARG A CA 1
ATOM 4416 C C . ARG A 1 587 ? 0.082 1.962 9.474 1.00 91.81 587 ARG A C 1
ATOM 4418 O O . ARG A 1 587 ? -0.562 3.004 9.502 1.00 91.81 587 ARG A O 1
ATOM 4425 N N . LEU A 1 588 ? -0.372 0.854 10.070 1.00 91.94 588 LEU A N 1
ATOM 4426 C CA . LEU A 1 588 ? -1.657 0.800 10.799 1.00 91.94 588 LEU A CA 1
ATOM 4427 C C . LEU A 1 588 ? -1.772 1.885 11.897 1.00 91.94 588 LEU A C 1
ATOM 4429 O O . LEU A 1 588 ? -2.873 2.307 12.257 1.00 91.94 588 LEU A O 1
ATOM 4433 N N . GLY A 1 589 ? -0.642 2.356 12.441 1.00 81.94 589 GLY A N 1
ATOM 4434 C CA . GLY A 1 589 ? -0.579 3.450 13.416 1.00 81.94 589 GLY A CA 1
ATOM 4435 C C . GLY A 1 589 ? -0.412 4.860 12.826 1.00 81.94 589 GLY A C 1
ATOM 4436 O O . GLY A 1 589 ? -0.537 5.842 13.570 1.00 81.94 589 GLY A O 1
ATOM 4437 N N . GLU A 1 590 ? -0.131 4.993 11.530 1.00 83.38 590 GLU A N 1
ATOM 4438 C CA . GLU A 1 590 ? 0.331 6.235 10.890 1.00 83.38 590 GLU A CA 1
ATOM 4439 C C . GLU A 1 590 ? -0.488 6.614 9.650 1.00 83.38 590 GLU A C 1
ATOM 4441 O O . GLU A 1 590 ? -1.003 7.731 9.598 1.00 83.38 590 GLU A O 1
ATOM 4446 N N . ASP A 1 591 ? -0.644 5.679 8.712 1.00 85.81 591 ASP A N 1
ATOM 4447 C CA . ASP A 1 591 ? -1.358 5.807 7.442 1.00 85.81 591 ASP A CA 1
ATOM 4448 C C . ASP A 1 591 ? -2.319 4.621 7.277 1.00 85.81 591 ASP A C 1
ATOM 4450 O O . ASP A 1 591 ? -1.949 3.528 6.843 1.00 85.81 591 ASP A O 1
ATOM 4454 N N . ARG A 1 592 ? -3.563 4.840 7.711 1.00 89.88 592 ARG A N 1
ATOM 4455 C CA . ARG A 1 592 ? -4.586 3.798 7.823 1.00 89.88 592 ARG A CA 1
ATOM 4456 C C . ARG A 1 592 ? -4.913 3.165 6.475 1.00 89.88 592 ARG A C 1
ATOM 4458 O O . ARG A 1 592 ? -5.043 1.949 6.419 1.00 89.88 592 ARG A O 1
ATOM 4465 N N . ASP A 1 593 ? -5.108 3.980 5.446 1.00 89.88 593 ASP A N 1
ATOM 4466 C CA . ASP A 1 593 ? -5.748 3.528 4.211 1.00 89.88 593 ASP A CA 1
ATOM 4467 C C . ASP A 1 593 ? -4.777 2.624 3.428 1.00 89.88 593 ASP A C 1
ATOM 4469 O O . ASP A 1 593 ? -5.101 1.468 3.165 1.00 89.88 593 ASP A O 1
ATOM 4473 N N . SER A 1 594 ? -3.522 3.058 3.252 1.00 91.25 594 SER A N 1
ATOM 4474 C CA . SER A 1 594 ? -2.466 2.247 2.624 1.00 91.25 594 SER A CA 1
ATOM 4475 C C . SER A 1 594 ? -2.182 0.935 3.369 1.00 91.25 594 SER A C 1
ATOM 4477 O O . SER A 1 594 ? -1.904 -0.094 2.754 1.00 91.25 594 SER A O 1
ATOM 4479 N N . ALA A 1 595 ? -2.237 0.950 4.707 1.00 94.62 595 ALA A N 1
ATOM 4480 C CA . ALA A 1 595 ? -2.008 -0.247 5.516 1.00 94.62 595 ALA A CA 1
ATOM 4481 C C . ALA A 1 595 ? -3.150 -1.264 5.400 1.00 94.62 595 ALA A C 1
ATOM 4483 O O . ALA A 1 595 ? -2.895 -2.467 5.383 1.00 94.62 595 ALA A O 1
ATOM 4484 N N . VAL A 1 596 ? -4.398 -0.785 5.333 1.00 95.75 596 VAL A N 1
ATOM 4485 C CA . VAL A 1 596 ? -5.577 -1.635 5.135 1.00 95.75 596 VAL A CA 1
ATOM 4486 C C . VAL A 1 596 ? -5.540 -2.265 3.747 1.00 95.75 596 VAL A C 1
ATOM 4488 O O . VAL A 1 596 ? -5.702 -3.478 3.654 1.00 95.75 596 VAL A O 1
ATOM 4491 N N . ASP A 1 597 ? -5.241 -1.495 2.700 1.00 93.94 597 ASP A N 1
ATOM 4492 C CA . ASP A 1 597 ? -5.146 -2.022 1.335 1.00 93.94 597 ASP A CA 1
ATOM 4493 C C . ASP A 1 597 ? -4.080 -3.123 1.232 1.00 93.94 597 ASP A C 1
ATOM 4495 O O . ASP A 1 597 ? -4.362 -4.220 0.751 1.00 93.94 597 ASP A O 1
ATOM 4499 N N . ALA A 1 598 ? -2.879 -2.886 1.769 1.00 95.31 598 ALA A N 1
ATOM 4500 C CA . ALA A 1 598 ? -1.805 -3.878 1.762 1.00 95.31 598 ALA A CA 1
ATOM 4501 C C . ALA A 1 598 ? -2.147 -5.141 2.569 1.00 95.31 598 ALA A C 1
ATOM 4503 O O . ALA A 1 598 ? -1.885 -6.254 2.112 1.00 95.31 598 ALA A O 1
ATOM 4504 N N . LEU A 1 599 ? -2.770 -4.985 3.743 1.00 96.62 599 LEU A N 1
ATOM 4505 C CA . LEU A 1 599 ? -3.242 -6.107 4.559 1.00 96.62 599 LEU A CA 1
ATOM 4506 C C . LEU A 1 599 ? -4.260 -6.957 3.792 1.00 96.62 599 LEU A C 1
ATOM 4508 O O . LEU A 1 599 ? -4.153 -8.183 3.791 1.00 96.62 599 LEU A O 1
ATOM 4512 N N . LEU A 1 600 ? -5.226 -6.318 3.128 1.00 95.38 600 LEU A N 1
ATOM 4513 C CA . LEU A 1 600 ? -6.271 -7.001 2.369 1.00 95.38 600 LEU A CA 1
ATOM 4514 C C . LEU A 1 600 ? -5.723 -7.685 1.108 1.00 95.38 600 LEU A C 1
ATOM 4516 O O . LEU A 1 600 ? -6.159 -8.789 0.786 1.00 95.38 600 LEU A O 1
ATOM 4520 N N . VAL A 1 601 ? -4.746 -7.080 0.425 1.00 94.50 601 VAL A N 1
ATOM 4521 C CA . VAL A 1 601 ? -4.051 -7.705 -0.714 1.00 94.50 601 VAL A CA 1
ATOM 4522 C C . VAL A 1 601 ? -3.287 -8.953 -0.266 1.00 94.50 601 VAL A C 1
ATOM 4524 O O . VAL A 1 601 ? -3.439 -10.003 -0.889 1.00 94.50 601 VAL A O 1
ATOM 4527 N N . LEU A 1 602 ? -2.533 -8.893 0.838 1.00 95.12 602 LEU A N 1
ATOM 4528 C CA . LEU A 1 602 ? -1.835 -10.073 1.365 1.00 95.12 602 LEU A CA 1
ATOM 4529 C C . LEU A 1 602 ? -2.798 -11.165 1.836 1.00 95.12 602 LEU A C 1
ATOM 4531 O O . LEU A 1 602 ? -2.533 -12.349 1.620 1.00 95.12 602 LEU A O 1
ATOM 4535 N N . ALA A 1 603 ? -3.918 -10.786 2.454 1.00 95.25 603 ALA A N 1
ATOM 4536 C CA . ALA A 1 603 ? -4.956 -11.730 2.853 1.00 95.25 603 ALA A CA 1
ATOM 4537 C C . ALA A 1 603 ? -5.555 -12.440 1.633 1.00 95.25 603 ALA A C 1
ATOM 4539 O O . ALA A 1 603 ? -5.622 -13.666 1.605 1.00 95.25 603 ALA A O 1
ATOM 4540 N N . ALA A 1 604 ? -5.895 -11.687 0.583 1.00 93.62 604 ALA A N 1
ATOM 4541 C CA . ALA A 1 604 ? -6.415 -12.241 -0.663 1.00 93.62 604 ALA A CA 1
ATOM 4542 C C . ALA A 1 604 ? -5.395 -13.145 -1.380 1.00 93.62 604 ALA A C 1
ATOM 4544 O O . ALA A 1 604 ? -5.784 -14.104 -2.045 1.00 93.62 604 ALA A O 1
ATOM 4545 N N . GLN A 1 605 ? -4.092 -12.876 -1.228 1.00 91.44 605 GLN A N 1
ATOM 4546 C CA . GLN A 1 605 ? -3.007 -13.727 -1.739 1.00 91.44 605 GLN A CA 1
ATOM 4547 C C . GLN A 1 605 ? -2.774 -14.986 -0.884 1.00 91.44 605 GLN A C 1
ATOM 4549 O O . GLN A 1 605 ? -2.009 -15.860 -1.290 1.00 91.44 605 GLN A O 1
ATOM 4554 N N . GLY A 1 606 ? -3.396 -15.093 0.296 1.00 93.12 606 GLY A N 1
ATOM 4555 C CA . GLY A 1 606 ? -3.125 -16.159 1.264 1.00 93.12 606 GLY A CA 1
ATOM 4556 C C . GLY A 1 606 ? -1.736 -16.058 1.906 1.00 93.12 606 GLY A C 1
ATOM 4557 O O . GLY A 1 606 ? -1.177 -17.068 2.324 1.00 93.12 606 GLY A O 1
ATOM 4558 N N . GLN A 1 607 ? -1.155 -14.855 1.946 1.00 94.56 607 GLN A N 1
ATOM 4559 C CA . GLN A 1 607 ? 0.216 -14.596 2.405 1.00 94.56 607 GLN A CA 1
ATOM 4560 C C . GLN A 1 607 ? 0.280 -13.702 3.654 1.00 94.56 607 GLN A C 1
ATOM 4562 O O . GLN A 1 607 ? 1.371 -13.328 4.082 1.00 94.56 607 GLN A O 1
ATOM 4567 N N . LEU A 1 608 ? -0.868 -13.366 4.251 1.00 95.94 608 LEU A N 1
ATOM 4568 C CA . LEU A 1 608 ? -0.929 -12.663 5.530 1.00 95.94 608 LEU A CA 1
ATOM 4569 C C . LEU A 1 608 ? -0.689 -13.635 6.698 1.00 95.94 608 LEU A C 1
ATOM 4571 O O . LEU A 1 608 ? -1.494 -14.532 6.944 1.00 95.94 608 LEU A O 1
ATOM 4575 N N . ASP A 1 609 ? 0.370 -13.406 7.470 1.00 95.56 609 ASP A N 1
ATOM 4576 C CA . ASP A 1 609 ? 0.627 -14.081 8.742 1.00 95.56 609 ASP A CA 1
ATOM 4577 C C . ASP A 1 609 ? 0.055 -13.252 9.905 1.00 95.56 609 ASP A C 1
ATOM 4579 O O . ASP A 1 609 ? 0.659 -12.295 10.407 1.00 95.56 609 ASP A O 1
ATOM 4583 N N . GLY A 1 610 ? -1.144 -13.638 10.352 1.00 94.12 610 GLY A N 1
ATOM 4584 C CA . GLY A 1 610 ? -1.841 -12.969 11.450 1.00 94.12 610 GLY A CA 1
ATOM 4585 C C . GLY A 1 610 ? -1.106 -13.047 12.793 1.00 94.12 610 GLY A C 1
ATOM 4586 O O . GLY A 1 610 ? -1.188 -12.102 13.581 1.00 94.12 610 GLY A O 1
ATOM 4587 N N . ARG A 1 611 ? -0.343 -14.121 13.053 1.00 95.06 611 ARG A N 1
ATOM 4588 C CA . ARG A 1 611 ? 0.416 -14.286 14.306 1.00 95.06 611 ARG A CA 1
ATOM 4589 C C . ARG A 1 611 ? 1.650 -13.397 14.324 1.00 95.06 611 ARG A C 1
ATOM 4591 O O . ARG A 1 611 ? 1.911 -12.745 15.336 1.00 95.06 611 ARG A O 1
ATOM 4598 N N . LEU A 1 612 ? 2.378 -13.336 13.214 1.00 96.69 612 LEU A N 1
ATOM 4599 C CA . LEU A 1 612 ? 3.510 -12.431 13.042 1.00 96.69 612 LEU A CA 1
ATOM 4600 C C . LEU A 1 612 ? 3.072 -10.969 13.183 1.00 96.69 612 LEU A C 1
ATOM 4602 O O . LEU A 1 612 ? 3.660 -10.228 13.977 1.00 96.69 612 LEU A O 1
ATOM 4606 N N . LEU A 1 613 ? 2.000 -10.577 12.483 1.00 96.75 613 LEU A N 1
ATOM 4607 C CA . LEU A 1 613 ? 1.463 -9.219 12.553 1.00 96.75 613 LEU A CA 1
ATOM 4608 C C . LEU A 1 613 ? 1.002 -8.865 13.975 1.00 96.75 613 LEU A C 1
ATOM 4610 O O . LEU A 1 613 ? 1.309 -7.781 14.475 1.00 96.75 613 LEU A O 1
ATOM 4614 N N . ALA A 1 614 ? 0.312 -9.784 14.658 1.00 95.50 614 ALA A N 1
ATOM 4615 C CA . ALA A 1 614 ? -0.083 -9.622 16.056 1.00 95.50 614 ALA A CA 1
ATOM 4616 C C . ALA A 1 614 ? 1.127 -9.397 16.981 1.00 95.50 614 ALA A C 1
ATOM 4618 O O . ALA A 1 614 ? 1.112 -8.457 17.782 1.00 95.50 614 ALA A O 1
ATOM 4619 N N . GLY A 1 615 ? 2.180 -10.204 16.801 1.00 95.62 615 GLY A N 1
ATOM 4620 C CA . GLY A 1 615 ? 3.478 -10.078 17.466 1.00 95.62 615 GLY A CA 1
ATOM 4621 C C . GLY A 1 615 ? 4.061 -8.666 17.380 1.00 95.62 615 GLY A C 1
ATOM 4622 O O . GLY A 1 615 ? 4.388 -8.010 18.376 1.00 95.62 615 GLY A O 1
ATOM 4623 N N . GLN A 1 616 ? 4.160 -8.167 16.149 1.00 96.62 616 GLN A N 1
ATOM 4624 C CA . GLN A 1 616 ? 4.715 -6.846 15.848 1.00 96.62 616 GLN A CA 1
ATOM 4625 C C . GLN A 1 616 ? 3.834 -5.722 16.411 1.00 96.62 616 GLN A C 1
ATOM 4627 O O . GLN A 1 616 ? 4.341 -4.782 17.035 1.00 96.62 616 GLN A O 1
ATOM 4632 N N . LEU A 1 617 ? 2.509 -5.841 16.282 1.00 95.62 617 LEU A N 1
ATOM 4633 C CA . LEU A 1 617 ? 1.558 -4.871 16.821 1.00 95.62 617 LEU A CA 1
ATOM 4634 C C . LEU A 1 617 ? 1.633 -4.769 18.347 1.00 95.62 617 LEU A C 1
ATOM 4636 O O . LEU A 1 617 ? 1.664 -3.645 18.862 1.00 95.62 617 LEU A O 1
ATOM 4640 N N . GLN A 1 618 ? 1.696 -5.882 19.097 1.00 94.25 618 GLN A N 1
ATOM 4641 C CA . GLN A 1 618 ? 1.801 -5.771 20.558 1.00 94.25 618 GLN A CA 1
ATOM 4642 C C . GLN A 1 618 ? 3.125 -5.142 20.977 1.00 94.25 618 GLN A C 1
ATOM 4644 O O . GLN A 1 618 ? 3.127 -4.321 21.902 1.00 94.25 618 GLN A O 1
ATOM 4649 N N . ALA A 1 619 ? 4.234 -5.507 20.324 1.00 94.81 619 ALA A N 1
ATOM 4650 C CA . ALA A 1 619 ? 5.546 -4.958 20.643 1.00 94.81 619 ALA A CA 1
ATOM 4651 C C . ALA A 1 619 ? 5.560 -3.429 20.454 1.00 94.81 619 ALA A C 1
ATOM 4653 O O . ALA A 1 619 ? 5.963 -2.697 21.366 1.00 94.81 619 ALA A O 1
ATOM 4654 N N . LEU A 1 620 ? 5.006 -2.942 19.335 1.00 94.81 620 LEU A N 1
ATOM 4655 C CA . LEU A 1 620 ? 4.863 -1.515 19.024 1.00 94.81 620 LEU A CA 1
ATOM 4656 C C . LEU A 1 620 ? 3.918 -0.783 19.988 1.00 94.81 620 LEU A C 1
ATOM 4658 O O . LEU A 1 620 ? 4.238 0.309 20.469 1.00 94.81 620 LEU A O 1
ATOM 4662 N N . ILE A 1 621 ? 2.757 -1.371 20.294 1.00 94.56 621 ILE A N 1
ATOM 4663 C CA . ILE A 1 621 ? 1.760 -0.788 21.203 1.00 94.56 621 ILE A CA 1
ATOM 4664 C C . ILE A 1 621 ? 2.325 -0.663 22.621 1.00 94.56 621 ILE A C 1
ATOM 4666 O O . ILE A 1 621 ? 2.214 0.397 23.246 1.00 94.56 621 ILE A O 1
ATOM 4670 N N . ARG A 1 622 ? 2.945 -1.726 23.146 1.00 92.19 622 ARG A N 1
ATOM 4671 C CA . ARG A 1 622 ? 3.488 -1.734 24.513 1.00 92.19 622 ARG A CA 1
ATOM 4672 C C . ARG A 1 622 ? 4.696 -0.806 24.652 1.00 92.19 622 ARG A C 1
ATOM 4674 O O . ARG A 1 622 ? 4.860 -0.208 25.714 1.00 92.19 622 ARG A O 1
ATOM 4681 N N . ASN A 1 623 ? 5.467 -0.610 23.580 1.00 93.31 623 ASN A N 1
ATOM 4682 C CA . ASN A 1 623 ? 6.546 0.378 23.523 1.00 93.31 623 ASN A CA 1
ATOM 4683 C C . ASN A 1 623 ? 6.063 1.822 23.269 1.00 93.31 623 ASN A C 1
ATOM 4685 O O . ASN A 1 623 ? 6.860 2.754 23.280 1.00 93.31 623 ASN A O 1
ATOM 4689 N N . ARG A 1 624 ? 4.752 2.036 23.072 1.00 91.62 624 ARG A N 1
ATOM 4690 C CA . ARG A 1 624 ? 4.133 3.340 22.753 1.00 91.62 624 ARG A CA 1
ATOM 4691 C C . ARG A 1 624 ? 4.573 3.941 21.412 1.00 91.62 624 ARG A C 1
ATOM 4693 O O . ARG A 1 624 ? 4.363 5.131 21.190 1.00 91.62 624 ARG A O 1
ATOM 4700 N N . SER A 1 625 ? 5.134 3.124 20.524 1.00 88.88 625 SER A N 1
ATOM 4701 C CA . SER A 1 625 ? 5.496 3.515 19.158 1.00 88.88 625 SER A CA 1
ATOM 4702 C C . SER A 1 625 ? 4.279 3.554 18.232 1.00 88.88 625 SER A C 1
ATOM 4704 O O . SER A 1 625 ? 4.258 4.342 17.297 1.00 88.88 625 SER A O 1
ATOM 4706 N N . SER A 1 626 ? 3.238 2.764 18.522 1.00 90.88 626 SER A N 1
ATOM 4707 C CA . SER A 1 626 ? 1.965 2.793 17.792 1.00 90.88 626 SER A CA 1
ATOM 4708 C C . SER A 1 626 ? 0.787 3.090 18.722 1.00 90.88 626 SER A C 1
ATOM 4710 O O . SER A 1 626 ? 0.762 2.683 19.887 1.00 90.88 626 SER A O 1
ATOM 4712 N N . SER A 1 627 ? -0.201 3.835 18.218 1.00 92.75 627 SER A N 1
ATOM 4713 C CA . SER A 1 627 ? -1.402 4.196 18.973 1.00 92.75 627 SER A CA 1
ATOM 4714 C C . SER A 1 627 ? -2.419 3.048 18.944 1.00 92.75 627 SER A C 1
ATOM 4716 O O . SER A 1 627 ? -2.955 2.768 17.870 1.00 92.75 627 SER A O 1
ATOM 4718 N N . PRO A 1 628 ? -2.799 2.461 20.099 1.00 92.69 628 PRO A N 1
ATOM 4719 C CA . PRO A 1 628 ? -3.803 1.392 20.155 1.00 92.69 628 PRO A CA 1
ATOM 4720 C C . PRO A 1 628 ? -5.118 1.776 19.476 1.00 92.69 628 PRO A C 1
ATOM 4722 O O . PRO A 1 628 ? -5.735 0.969 18.794 1.00 92.69 628 PRO A O 1
ATOM 4725 N N . LYS A 1 629 ? -5.528 3.043 19.630 1.00 91.75 629 LYS A N 1
ATOM 4726 C CA . LYS A 1 629 ? -6.750 3.564 19.019 1.00 91.75 629 LYS A CA 1
ATOM 4727 C C . LYS A 1 629 ? -6.675 3.527 17.489 1.00 91.75 629 LYS A C 1
ATOM 4729 O O . LYS A 1 629 ? -7.624 3.080 16.862 1.00 91.75 629 LYS A O 1
ATOM 4734 N N . ARG A 1 630 ? -5.565 3.991 16.903 1.00 92.62 630 ARG A N 1
ATOM 4735 C CA . ARG A 1 630 ? -5.401 4.028 15.440 1.00 92.62 630 ARG A CA 1
ATOM 4736 C C . ARG A 1 630 ? -5.366 2.624 14.848 1.00 92.62 630 ARG A C 1
ATOM 4738 O O . ARG A 1 630 ? -6.053 2.388 13.867 1.00 92.62 630 ARG A O 1
ATOM 4745 N N . VAL A 1 631 ? -4.674 1.697 15.514 1.00 95.56 631 VAL A N 1
ATOM 4746 C CA . VAL A 1 631 ? -4.654 0.282 15.119 1.00 95.56 631 VAL A CA 1
ATOM 4747 C C . VAL A 1 631 ? -6.068 -0.304 15.121 1.00 95.56 631 VAL A C 1
ATOM 4749 O O . VAL A 1 631 ? -6.478 -0.900 14.133 1.00 95.56 631 VAL A O 1
ATOM 4752 N N . VAL A 1 632 ? -6.856 -0.087 16.182 1.00 94.62 632 VAL A N 1
ATOM 4753 C CA . VAL A 1 632 ? -8.259 -0.543 16.221 1.00 94.62 632 VAL A CA 1
ATOM 4754 C C . VAL A 1 632 ? -9.097 0.101 15.117 1.00 94.62 632 VAL A C 1
ATOM 4756 O O . VAL A 1 632 ? -9.912 -0.579 14.501 1.00 94.62 632 VAL A O 1
ATOM 4759 N N . ASP A 1 633 ? -8.932 1.401 14.872 1.00 92.88 633 ASP A N 1
ATOM 4760 C CA . ASP A 1 633 ? -9.682 2.111 13.833 1.00 92.88 633 ASP A CA 1
ATOM 4761 C C . ASP A 1 633 ? -9.325 1.595 12.424 1.00 92.88 633 ASP A C 1
ATOM 4763 O O . ASP A 1 633 ? -10.211 1.498 11.577 1.00 92.88 633 ASP A O 1
ATOM 4767 N N . ALA A 1 634 ? -8.068 1.205 12.192 1.00 94.38 634 ALA A N 1
ATOM 4768 C CA . ALA A 1 634 ? -7.609 0.588 10.951 1.00 94.38 634 ALA A CA 1
ATOM 4769 C C . ALA A 1 634 ? -8.147 -0.837 10.764 1.00 94.38 634 ALA A C 1
ATOM 4771 O O . ALA A 1 634 ? -8.737 -1.139 9.731 1.00 94.38 634 ALA A O 1
ATOM 4772 N N . LEU A 1 635 ? -8.046 -1.687 11.790 1.00 96.25 635 LEU A N 1
ATOM 4773 C CA . LEU A 1 635 ? -8.615 -3.038 11.752 1.00 96.25 635 LEU A CA 1
ATOM 4774 C C . LEU A 1 635 ? -10.144 -3.012 11.596 1.00 96.25 635 LEU A C 1
ATOM 4776 O O . LEU A 1 635 ? -10.707 -3.852 10.903 1.00 96.25 635 LEU A O 1
ATOM 4780 N N . ARG A 1 636 ? -10.828 -2.020 12.184 1.00 95.06 636 ARG A N 1
ATOM 4781 C CA . ARG A 1 636 ? -12.268 -1.813 11.966 1.00 95.06 636 ARG A CA 1
ATOM 4782 C C . ARG A 1 636 ? -12.573 -1.408 10.524 1.00 95.06 636 ARG A C 1
ATOM 4784 O O . ARG A 1 636 ? -13.576 -1.862 9.987 1.00 95.06 636 ARG A O 1
ATOM 4791 N N . ALA A 1 637 ? -11.739 -0.571 9.905 1.00 91.94 637 ALA A N 1
ATOM 4792 C CA . ALA A 1 637 ? -11.896 -0.213 8.496 1.00 91.94 637 ALA A CA 1
ATOM 4793 C C . ALA A 1 637 ? -11.731 -1.444 7.589 1.00 91.94 637 ALA A C 1
ATOM 4795 O O . ALA A 1 637 ? -12.579 -1.660 6.731 1.00 91.94 637 ALA A O 1
ATOM 4796 N N . ALA A 1 638 ? -10.728 -2.293 7.849 1.00 94.31 638 ALA A N 1
ATOM 4797 C CA . ALA A 1 638 ? -10.559 -3.567 7.148 1.00 94.31 638 ALA A CA 1
ATOM 4798 C C . ALA A 1 638 ? -11.782 -4.485 7.327 1.00 94.31 638 ALA A C 1
ATOM 4800 O O . ALA A 1 638 ? -12.352 -4.942 6.341 1.00 94.31 638 ALA A O 1
ATOM 4801 N N . ALA A 1 639 ? -12.260 -4.683 8.561 1.00 93.75 639 ALA A N 1
ATOM 4802 C CA . ALA A 1 639 ? -13.457 -5.486 8.830 1.0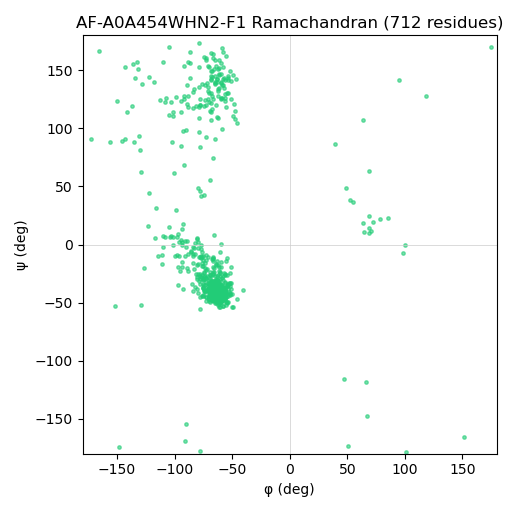0 93.75 639 ALA A CA 1
ATOM 4803 C C . ALA A 1 639 ? -14.705 -4.926 8.121 1.00 93.75 639 ALA A C 1
ATOM 4805 O O . ALA A 1 639 ? -15.522 -5.684 7.609 1.00 93.75 639 ALA A O 1
ATOM 4806 N N . GLY A 1 640 ? -14.824 -3.597 8.025 1.00 90.06 640 GLY A N 1
ATOM 4807 C CA . GLY A 1 640 ? -15.906 -2.914 7.311 1.00 90.06 640 GLY A CA 1
ATOM 4808 C C . GLY A 1 640 ? -15.956 -3.180 5.801 1.00 90.06 640 GLY A C 1
ATOM 4809 O O . GLY A 1 640 ? -16.982 -2.899 5.190 1.00 90.06 640 GLY A O 1
ATOM 4810 N N . THR A 1 641 ? -14.896 -3.742 5.207 1.00 89.38 641 THR A N 1
ATOM 4811 C CA . THR A 1 641 ? -14.894 -4.214 3.807 1.00 89.38 641 THR A CA 1
ATOM 4812 C C . THR A 1 641 ? -15.498 -5.614 3.635 1.00 89.38 641 THR A C 1
ATOM 4814 O O . THR A 1 641 ? -15.708 -6.045 2.506 1.00 89.38 641 THR A O 1
ATOM 4817 N N . GLY A 1 642 ? -15.803 -6.307 4.740 1.00 89.69 642 GLY A N 1
ATOM 4818 C CA . GLY A 1 642 ? -16.249 -7.703 4.767 1.00 89.69 642 GLY A CA 1
ATOM 4819 C C . GLY A 1 642 ? -15.150 -8.710 5.132 1.00 89.69 642 GLY A C 1
ATOM 4820 O O . GLY A 1 642 ? -15.438 -9.901 5.248 1.00 89.69 642 GLY A O 1
ATOM 4821 N N . ALA A 1 643 ? -13.918 -8.250 5.386 1.00 93.25 643 ALA A N 1
ATOM 4822 C CA . ALA A 1 643 ? -12.759 -9.066 5.773 1.00 93.25 643 ALA A CA 1
ATOM 4823 C C . ALA A 1 643 ? -12.775 -9.496 7.261 1.00 93.25 643 ALA A C 1
ATOM 4825 O O . ALA A 1 643 ? -11.794 -9.340 7.996 1.00 93.25 643 ALA A O 1
ATOM 4826 N N . TYR A 1 644 ? -13.923 -9.975 7.752 1.00 93.44 644 TYR A N 1
ATOM 4827 C CA . TYR A 1 644 ? -14.117 -10.293 9.171 1.00 93.44 644 TYR A CA 1
ATOM 4828 C C . TYR A 1 644 ? -13.244 -11.461 9.642 1.00 93.44 644 TYR A C 1
ATOM 4830 O O . TYR A 1 644 ? -12.711 -11.397 10.749 1.00 93.44 644 TYR A O 1
ATOM 4838 N N . ALA A 1 645 ? -13.063 -12.501 8.821 1.00 93.44 645 ALA A N 1
ATOM 4839 C CA . ALA A 1 645 ? -12.233 -13.653 9.179 1.00 93.44 645 ALA A CA 1
ATOM 4840 C C . ALA A 1 645 ? -10.736 -13.294 9.192 1.00 93.44 645 ALA A C 1
ATOM 4842 O O . ALA A 1 645 ? -10.027 -13.647 10.135 1.00 93.44 645 ALA A O 1
ATOM 4843 N N . THR A 1 646 ? -10.275 -12.492 8.229 1.00 95.31 646 THR A N 1
ATOM 4844 C CA . THR A 1 646 ? -8.915 -11.939 8.194 1.00 95.31 646 THR A CA 1
ATOM 4845 C C . THR A 1 646 ? -8.625 -11.126 9.453 1.00 95.31 646 THR A C 1
ATOM 4847 O O . THR A 1 646 ? -7.651 -11.392 10.161 1.00 95.31 646 THR A O 1
ATOM 4850 N N . VAL A 1 647 ? -9.490 -10.164 9.794 1.00 96.81 647 VAL A N 1
ATOM 4851 C CA . VAL A 1 647 ? -9.307 -9.338 10.999 1.00 96.81 647 VAL A CA 1
ATOM 4852 C C . VAL A 1 647 ? -9.415 -10.178 12.271 1.00 96.81 647 VAL A C 1
ATOM 4854 O O . VAL A 1 647 ? -8.649 -9.952 13.211 1.00 96.81 647 VAL A O 1
ATOM 4857 N N . TRP A 1 648 ? -10.308 -11.172 12.302 1.00 96.31 648 TRP A N 1
ATOM 4858 C CA . TRP A 1 648 ? -10.382 -12.132 13.399 1.00 96.31 648 TRP A CA 1
ATOM 4859 C C . TRP A 1 648 ? -9.054 -12.868 13.599 1.00 96.31 648 TRP A C 1
ATOM 4861 O O . TRP A 1 648 ? -8.568 -12.875 14.723 1.00 96.31 648 TRP A O 1
ATOM 4871 N N . SER A 1 649 ? -8.415 -13.384 12.544 1.00 94.88 649 SER A N 1
ATOM 4872 C CA . SER A 1 649 ? -7.148 -14.128 12.673 1.00 94.88 649 SER A CA 1
ATOM 4873 C C . SER A 1 649 ? -6.025 -13.304 13.327 1.00 94.88 649 SER A C 1
ATOM 4875 O O . SER A 1 649 ? -5.262 -13.811 14.152 1.00 94.88 649 SER A O 1
ATOM 4877 N N . VAL A 1 650 ? -5.963 -11.999 13.033 1.00 96.00 650 VAL A N 1
ATOM 4878 C CA . VAL A 1 650 ? -5.022 -11.063 13.668 1.00 96.00 650 VAL A CA 1
ATOM 4879 C C . VAL A 1 650 ? -5.404 -10.812 15.130 1.00 96.00 650 VAL A C 1
ATOM 4881 O O . VAL A 1 650 ? -4.542 -10.793 16.010 1.00 96.00 650 VAL A O 1
ATOM 4884 N N . LEU A 1 651 ? -6.694 -10.605 15.418 1.00 96.69 651 LEU A N 1
ATOM 4885 C CA . LEU A 1 651 ? -7.180 -10.325 16.773 1.00 96.69 651 LEU A CA 1
ATOM 4886 C C . LEU A 1 651 ? -7.063 -11.536 17.696 1.00 96.69 651 LEU A C 1
ATOM 4888 O O . LEU A 1 651 ? -6.655 -11.373 18.843 1.00 96.69 651 LEU A O 1
ATOM 4892 N N . GLU A 1 652 ? -7.385 -12.728 17.210 1.00 95.88 652 GLU A N 1
ATOM 4893 C CA . GLU A 1 652 ? -7.254 -13.989 17.932 1.00 95.88 652 GLU A CA 1
ATOM 4894 C C . GLU A 1 652 ? -5.816 -14.182 18.426 1.00 95.88 652 GLU A C 1
ATOM 4896 O O . GLU A 1 652 ? -5.598 -14.459 19.606 1.00 95.88 652 GLU A O 1
ATOM 4901 N N . ALA A 1 653 ? -4.831 -13.915 17.564 1.00 94.75 653 ALA A N 1
ATOM 4902 C CA . ALA A 1 653 ? -3.421 -13.963 17.931 1.00 94.75 653 ALA A CA 1
ATOM 4903 C C . ALA A 1 653 ? -2.995 -12.807 18.858 1.00 94.75 653 ALA A C 1
ATOM 4905 O O . ALA A 1 653 ? -2.208 -13.007 19.783 1.00 94.75 653 ALA A O 1
ATOM 4906 N N . ALA A 1 654 ? -3.506 -11.589 18.653 1.00 94.81 654 ALA A N 1
ATOM 4907 C CA . ALA A 1 654 ? -3.081 -10.415 19.420 1.00 94.81 654 ALA A CA 1
ATOM 4908 C C . ALA A 1 654 ? -3.689 -10.348 20.832 1.00 94.81 654 ALA A C 1
ATOM 4910 O O . ALA A 1 654 ? -3.050 -9.853 21.766 1.00 94.81 654 ALA A O 1
ATOM 4911 N N . LEU A 1 655 ? -4.930 -10.807 21.013 1.00 95.69 655 LEU A N 1
ATOM 4912 C CA . LEU A 1 655 ? -5.687 -10.651 22.258 1.00 95.69 655 LEU A CA 1
ATOM 4913 C C . LEU A 1 655 ? -4.975 -11.222 23.495 1.00 95.69 655 LEU A C 1
ATOM 4915 O O . LEU A 1 655 ? -4.901 -10.480 24.484 1.00 95.69 655 LEU A O 1
ATOM 4919 N N . PRO A 1 656 ? -4.407 -12.448 23.480 1.00 93.75 656 PRO A N 1
ATOM 4920 C CA . PRO A 1 656 ? -3.608 -12.963 24.592 1.00 93.75 656 PRO A CA 1
ATOM 4921 C C . PRO A 1 656 ? -2.547 -11.961 25.054 1.00 93.75 656 PRO A C 1
ATOM 4923 O O . PRO A 1 656 ? -2.538 -11.524 26.209 1.00 93.75 656 PRO A O 1
ATOM 4926 N N . ALA A 1 657 ? -1.716 -11.484 24.125 1.00 91.69 657 ALA A N 1
ATOM 4927 C CA . ALA A 1 657 ? -0.612 -10.583 24.422 1.00 91.69 657 ALA A CA 1
ATOM 4928 C C . ALA A 1 657 ? -1.069 -9.167 24.822 1.00 91.69 657 ALA A C 1
ATOM 4930 O O . ALA A 1 657 ? -0.419 -8.509 25.641 1.00 91.69 657 ALA A O 1
ATOM 4931 N N . LEU A 1 658 ? -2.205 -8.681 24.311 1.00 93.50 658 LEU A N 1
ATOM 4932 C CA . LEU A 1 658 ? -2.776 -7.374 24.671 1.00 93.50 658 LEU A CA 1
ATOM 4933 C C . LEU A 1 658 ? -3.470 -7.371 26.047 1.00 93.50 658 LEU A C 1
ATOM 4935 O O . LEU A 1 658 ? -3.545 -6.319 26.693 1.00 93.50 658 LEU A O 1
ATOM 4939 N N . LEU A 1 659 ? -3.960 -8.525 26.510 1.00 93.50 659 LEU A N 1
ATOM 4940 C CA . LEU A 1 659 ? -4.645 -8.684 27.799 1.00 93.50 659 LEU A CA 1
ATOM 4941 C C . LEU A 1 659 ? -3.721 -9.152 28.930 1.00 93.50 659 LEU A C 1
ATOM 4943 O O . LEU A 1 659 ? -4.031 -8.903 30.100 1.00 93.50 659 LEU A O 1
ATOM 4947 N N . ARG A 1 660 ? -2.593 -9.794 28.598 1.00 88.00 660 ARG A N 1
ATOM 4948 C CA . ARG A 1 660 ? -1.633 -10.345 29.562 1.00 88.00 660 ARG A CA 1
ATOM 4949 C C . ARG A 1 660 ? -1.147 -9.296 30.568 1.00 88.00 660 ARG A C 1
ATOM 4951 O O . ARG A 1 660 ? -0.693 -8.205 30.203 1.00 88.00 660 ARG A O 1
ATOM 4958 N N . GLY A 1 661 ? -1.209 -9.656 31.851 1.00 85.81 661 GLY A N 1
ATOM 4959 C CA . GLY A 1 661 ? -0.869 -8.773 32.966 1.00 85.81 661 GLY A CA 1
ATOM 4960 C C . GLY A 1 661 ? -1.844 -7.599 33.078 1.00 85.81 661 GLY A C 1
ATOM 4961 O O . GLY A 1 661 ? -3.042 -7.789 33.307 1.00 85.81 661 GLY A O 1
ATOM 4962 N N . THR A 1 662 ? -1.326 -6.379 32.926 1.00 85.19 662 THR A N 1
ATOM 4963 C CA . THR A 1 662 ? -2.150 -5.169 32.818 1.00 85.19 662 THR A CA 1
ATOM 4964 C C . THR A 1 662 ? -2.598 -4.999 31.364 1.00 85.19 662 THR A C 1
ATOM 4966 O O . THR A 1 662 ? -1.733 -4.789 30.509 1.00 85.19 662 THR A O 1
ATOM 4969 N N . PRO A 1 663 ? -3.914 -5.046 31.070 1.00 88.44 663 PRO A N 1
ATOM 4970 C CA . PRO A 1 663 ? -4.412 -4.850 29.715 1.00 88.44 663 PRO A CA 1
ATOM 4971 C C . PRO A 1 663 ? -3.966 -3.510 29.131 1.00 88.44 663 PRO A C 1
ATOM 4973 O O . PRO A 1 663 ? -3.928 -2.497 29.840 1.00 88.44 663 PRO A O 1
ATOM 4976 N N . VAL A 1 664 ? -3.671 -3.491 27.831 1.00 90.31 664 VAL A N 1
ATOM 4977 C CA . VAL A 1 664 ? -3.299 -2.256 27.131 1.00 90.31 664 VAL A CA 1
ATOM 4978 C C . VAL A 1 664 ? -4.415 -1.207 27.198 1.00 90.31 664 VAL A C 1
ATOM 4980 O O . VAL A 1 664 ? -5.606 -1.508 27.343 1.00 90.31 664 VAL A O 1
ATOM 4983 N N . ARG A 1 665 ? -4.040 0.066 27.045 1.00 83.00 665 ARG A N 1
ATOM 4984 C CA . ARG A 1 665 ? -5.018 1.140 26.839 1.00 83.00 665 ARG A CA 1
ATOM 4985 C C . ARG A 1 665 ? -5.846 0.816 25.587 1.00 83.00 665 ARG A C 1
ATOM 4987 O O . ARG A 1 665 ? -5.285 0.385 24.591 1.00 83.00 665 ARG A O 1
ATOM 4994 N N . GLU A 1 666 ? -7.161 1.027 25.649 1.00 86.38 666 GLU A N 1
ATOM 4995 C CA . GLU A 1 666 ? -8.126 0.626 24.604 1.00 86.38 666 GLU A CA 1
ATOM 4996 C C . GLU A 1 666 ? -8.347 -0.894 24.434 1.00 86.38 666 GLU A C 1
ATOM 4998 O O . GLU A 1 666 ? -9.006 -1.298 23.480 1.00 86.38 666 GLU A O 1
ATOM 5003 N N . ALA A 1 667 ? -7.922 -1.758 25.372 1.00 90.06 667 ALA A N 1
ATOM 5004 C CA . ALA A 1 667 ? -8.221 -3.202 25.311 1.00 90.06 667 ALA A CA 1
ATOM 5005 C C . ALA A 1 667 ? -9.722 -3.515 25.125 1.00 90.06 667 ALA A C 1
ATOM 5007 O O . ALA A 1 667 ? -10.091 -4.463 24.440 1.00 90.06 667 ALA A O 1
ATOM 5008 N N . GLY A 1 668 ? -10.608 -2.687 25.690 1.00 88.25 668 GLY A N 1
ATOM 5009 C CA . GLY A 1 668 ? -12.051 -2.828 25.491 1.00 88.25 668 GLY A CA 1
ATOM 5010 C C . GLY A 1 668 ? -12.519 -2.569 24.055 1.00 88.25 668 GLY A C 1
ATOM 5011 O O . GLY A 1 668 ? -13.558 -3.099 23.682 1.00 88.25 668 GLY A O 1
ATOM 5012 N N . ALA A 1 669 ? -11.783 -1.784 23.263 1.00 90.56 669 ALA A N 1
ATOM 5013 C CA . ALA A 1 669 ? -12.095 -1.520 21.860 1.00 90.56 669 ALA A CA 1
ATOM 5014 C C . ALA A 1 669 ? -11.620 -2.663 20.945 1.00 90.56 669 ALA A C 1
ATOM 5016 O O . ALA A 1 669 ? -12.358 -3.039 20.039 1.00 90.56 669 ALA A O 1
ATOM 5017 N N . PHE A 1 670 ? -10.455 -3.260 21.232 1.00 94.94 670 PHE A N 1
ATOM 5018 C CA . PHE A 1 670 ? -10.012 -4.504 20.584 1.00 94.94 670 PHE A CA 1
ATOM 5019 C C . PHE A 1 670 ? -10.999 -5.645 20.835 1.00 94.94 670 PHE A C 1
ATOM 5021 O O . PHE A 1 670 ? -11.434 -6.292 19.892 1.00 94.94 670 PHE A O 1
ATOM 5028 N N . LEU A 1 671 ? -11.419 -5.841 22.090 1.00 95.25 671 LEU A N 1
ATOM 5029 C CA . LEU A 1 671 ? -12.421 -6.852 22.438 1.00 95.25 671 LEU A CA 1
ATOM 5030 C C . LEU A 1 671 ? -13.767 -6.606 21.746 1.00 95.25 671 LEU A C 1
ATOM 5032 O O . LEU A 1 671 ? -14.398 -7.556 21.308 1.00 95.25 671 LEU A O 1
ATOM 5036 N N . ALA A 1 672 ? -14.210 -5.350 21.632 1.00 92.12 672 ALA A N 1
ATOM 5037 C CA . ALA A 1 672 ? -15.452 -5.033 20.927 1.00 92.12 672 ALA A CA 1
ATOM 5038 C C . ALA A 1 672 ? -15.383 -5.410 19.439 1.00 92.12 672 ALA A C 1
ATOM 5040 O O . ALA A 1 672 ? -16.317 -6.016 18.924 1.00 92.12 672 ALA A O 1
ATOM 5041 N N . LEU A 1 673 ? -14.269 -5.090 18.769 1.00 95.00 673 LEU A N 1
ATOM 5042 C CA . LEU A 1 673 ? -14.050 -5.475 17.373 1.00 95.00 673 LEU A CA 1
ATOM 5043 C C . LEU A 1 673 ? -13.935 -6.999 17.218 1.00 95.00 673 LEU A C 1
ATOM 5045 O O . LEU A 1 673 ? -14.477 -7.566 16.276 1.00 95.00 673 LEU A O 1
ATOM 5049 N N . ALA A 1 674 ? -13.282 -7.665 18.170 1.00 95.19 674 ALA A N 1
ATOM 5050 C CA . ALA A 1 674 ? -13.151 -9.116 18.200 1.00 95.19 674 ALA A CA 1
ATOM 5051 C C . ALA A 1 674 ? -14.512 -9.817 18.334 1.00 95.19 674 ALA A C 1
ATOM 5053 O O . ALA A 1 674 ? -14.761 -10.776 17.616 1.00 95.19 674 ALA A O 1
ATOM 5054 N N . VAL A 1 675 ? -15.415 -9.307 19.185 1.00 94.06 675 VAL A N 1
ATOM 5055 C CA . VAL A 1 675 ? -16.805 -9.797 19.285 1.00 94.06 675 VAL A CA 1
ATOM 5056 C C . VAL A 1 675 ? -17.511 -9.702 17.937 1.00 94.06 675 VAL A C 1
ATOM 5058 O O . VAL A 1 675 ? -18.166 -10.657 17.528 1.00 94.06 675 VAL A O 1
ATOM 5061 N N . GLU A 1 676 ? -17.388 -8.563 17.253 1.00 90.69 676 GLU A N 1
ATOM 5062 C CA . GLU A 1 676 ? -18.016 -8.350 15.949 1.00 90.69 676 GLU A CA 1
ATOM 5063 C C . GLU A 1 676 ? -17.486 -9.328 14.894 1.00 90.69 676 GLU A C 1
ATOM 5065 O O . GLU A 1 676 ? -18.284 -9.995 14.238 1.00 90.69 676 GLU A O 1
ATOM 5070 N N . CYS A 1 677 ? -16.161 -9.457 14.776 1.00 93.88 677 CYS A N 1
ATOM 5071 C CA . CYS A 1 677 ? -15.538 -10.338 13.790 1.00 93.88 677 CYS A CA 1
ATOM 5072 C C . CYS A 1 677 ? -15.860 -11.811 14.079 1.00 93.88 677 CYS A C 1
ATOM 5074 O O . CYS A 1 677 ? -16.395 -12.482 13.201 1.00 93.88 677 CYS A O 1
ATOM 5076 N N . ALA A 1 678 ? -15.651 -12.276 15.320 1.00 93.44 678 ALA A N 1
ATOM 5077 C CA . ALA A 1 678 ? -15.941 -13.651 15.740 1.00 93.44 678 ALA A CA 1
ATOM 5078 C C . ALA A 1 678 ? -17.401 -14.047 15.497 1.00 93.44 678 ALA A C 1
ATOM 5080 O O . ALA A 1 678 ? -17.678 -15.156 15.049 1.00 93.44 678 ALA A O 1
ATOM 5081 N N . SER A 1 679 ? -18.341 -13.129 15.757 1.00 89.00 679 SER A N 1
ATOM 5082 C CA . SER A 1 679 ? -19.770 -13.398 15.554 1.00 89.00 679 SER A CA 1
ATOM 5083 C C . SER A 1 679 ? -20.119 -13.613 14.079 1.00 89.00 679 SER A C 1
ATOM 5085 O O . SER A 1 679 ? -20.998 -14.417 13.786 1.00 89.00 679 SER A O 1
ATOM 5087 N N . ARG A 1 680 ? -19.464 -12.893 13.157 1.00 88.00 680 ARG A N 1
ATOM 5088 C CA . ARG A 1 680 ? -19.754 -12.951 11.712 1.00 88.00 680 ARG A CA 1
ATOM 5089 C C . ARG A 1 680 ? -19.029 -14.088 10.996 1.00 88.00 680 ARG A C 1
ATOM 5091 O O . ARG A 1 680 ? -19.594 -14.677 10.079 1.00 88.00 680 ARG A O 1
ATOM 5098 N N . CYS A 1 681 ? -17.814 -14.428 11.433 1.00 88.12 681 CYS A N 1
ATOM 5099 C CA . CYS A 1 681 ? -17.072 -15.578 10.907 1.00 88.12 681 CYS A CA 1
ATOM 5100 C C . CYS A 1 681 ? -17.366 -16.894 11.650 1.00 88.12 681 CYS A C 1
ATOM 5102 O O . CYS A 1 681 ? -16.764 -17.911 11.323 1.00 88.12 681 CYS A O 1
ATOM 5104 N N . ALA A 1 682 ? -18.282 -16.880 12.628 1.00 85.19 682 ALA A N 1
ATOM 5105 C CA . ALA A 1 682 ? -18.629 -18.023 13.474 1.00 85.19 682 ALA A CA 1
ATOM 5106 C C . ALA A 1 682 ? -17.410 -18.682 14.152 1.00 85.19 682 ALA A C 1
ATOM 5108 O O . ALA A 1 682 ? -17.363 -19.904 14.273 1.00 85.19 682 ALA A O 1
ATOM 5109 N N . ALA A 1 683 ? -16.438 -17.874 14.590 1.00 88.00 683 ALA A N 1
ATOM 5110 C CA . ALA A 1 683 ? -15.228 -18.366 15.240 1.00 88.00 683 ALA A CA 1
ATOM 5111 C C . ALA A 1 683 ? -15.535 -19.119 16.542 1.00 88.00 683 ALA A C 1
ATOM 5113 O O . ALA A 1 683 ? -16.432 -18.749 17.302 1.00 88.00 683 ALA A O 1
ATOM 5114 N N . GLU A 1 684 ? -14.731 -20.140 16.823 1.00 88.00 684 GLU A N 1
ATOM 5115 C CA . GLU A 1 684 ? -14.836 -20.984 18.010 1.00 88.00 684 GLU A CA 1
ATOM 5116 C C . GLU A 1 684 ? -13.465 -21.160 18.651 1.00 88.00 684 GLU A C 1
ATOM 5118 O O . GLU A 1 684 ? -12.436 -21.042 17.990 1.00 88.00 684 GLU A O 1
ATOM 5123 N N . GLY A 1 685 ? -13.458 -21.487 19.940 1.00 89.69 685 GLY A N 1
ATOM 5124 C CA . GLY A 1 685 ? -12.236 -21.806 20.668 1.00 89.69 685 GLY A CA 1
ATOM 5125 C C . GLY A 1 685 ? -11.987 -20.836 21.823 1.00 89.69 685 GLY A C 1
ATOM 5126 O O . GLY A 1 685 ? -12.016 -19.617 21.643 1.00 89.69 685 GLY A O 1
ATOM 5127 N N . PRO A 1 686 ? -11.753 -21.342 23.046 1.00 90.38 686 PRO A N 1
ATOM 5128 C CA . PRO A 1 686 ? -11.543 -20.480 24.197 1.00 90.38 686 PRO A CA 1
ATOM 5129 C C . PRO A 1 686 ? -10.184 -19.774 24.119 1.00 90.38 686 PRO A C 1
ATOM 5131 O O . PRO A 1 686 ? -9.155 -20.406 23.896 1.00 90.38 686 PRO A O 1
ATOM 5134 N N . ILE A 1 687 ? -10.173 -18.471 24.416 1.00 94.25 687 ILE A N 1
ATOM 5135 C CA . ILE A 1 687 ? -8.945 -17.692 24.626 1.00 94.25 687 ILE A CA 1
ATOM 5136 C C . ILE A 1 687 ? -8.740 -17.517 26.144 1.00 94.25 687 ILE A C 1
ATOM 5138 O O . ILE A 1 687 ? -9.510 -16.774 26.769 1.00 94.25 687 ILE A O 1
ATOM 5142 N N . PRO A 1 688 ? -7.728 -18.158 26.769 1.00 93.31 688 PRO A N 1
ATOM 5143 C CA . PRO A 1 688 ? -7.561 -18.172 28.227 1.00 93.31 688 PRO A CA 1
ATOM 5144 C C . PRO A 1 688 ? -7.531 -16.779 28.872 1.00 93.31 688 PRO A C 1
ATOM 5146 O O . PRO A 1 688 ? -8.205 -16.528 29.873 1.00 93.31 688 PRO A O 1
ATOM 5149 N N . GLU A 1 689 ? -6.804 -15.827 28.286 1.00 94.38 689 GLU A N 1
ATOM 5150 C CA . GLU A 1 689 ? -6.718 -14.460 28.804 1.00 94.38 689 GLU A CA 1
ATOM 5151 C C . GLU A 1 689 ? -8.060 -13.718 28.740 1.00 94.38 689 GLU A C 1
ATOM 5153 O O . GLU A 1 689 ? -8.350 -12.891 29.613 1.00 94.38 689 GLU A O 1
ATOM 5158 N N . VAL A 1 690 ? -8.909 -14.026 27.754 1.00 94.31 690 VAL A N 1
ATOM 5159 C CA . VAL A 1 690 ? -10.269 -13.476 27.666 1.00 94.31 690 VAL A CA 1
ATOM 5160 C C . VAL A 1 690 ? -11.127 -14.030 28.800 1.00 94.31 690 VAL A C 1
ATOM 5162 O O . VAL A 1 690 ? -11.824 -13.252 29.455 1.00 94.31 690 VAL A O 1
ATOM 5165 N N . GLU A 1 691 ? -11.034 -15.328 29.109 1.00 93.44 691 GLU A N 1
ATOM 5166 C CA . GLU A 1 691 ? -11.762 -15.930 30.234 1.00 93.44 691 GLU A CA 1
ATOM 5167 C C . GLU A 1 691 ? -11.356 -15.314 31.579 1.00 93.44 691 GLU A C 1
ATOM 5169 O O . GLU A 1 691 ? -12.217 -14.941 32.383 1.00 93.44 691 GLU A O 1
ATOM 5174 N N . VAL A 1 692 ? -10.051 -15.113 31.793 1.00 93.12 692 VAL A N 1
ATOM 5175 C CA . VAL A 1 692 ? -9.517 -14.464 33.001 1.00 93.12 692 VAL A CA 1
ATOM 5176 C C . VAL A 1 692 ? -10.053 -13.038 33.150 1.00 93.12 692 VAL A C 1
ATOM 5178 O O . VAL A 1 692 ? -10.420 -12.621 34.251 1.00 93.12 692 VAL A O 1
ATOM 5181 N N . VAL A 1 693 ? -10.123 -12.262 32.063 1.00 92.00 693 VAL A N 1
ATOM 5182 C CA . VAL A 1 693 ? -10.681 -10.899 32.100 1.00 92.00 693 VAL A CA 1
ATOM 5183 C C . VAL A 1 693 ? -12.199 -10.923 32.299 1.00 92.00 693 VAL A C 1
ATOM 5185 O O . VAL A 1 693 ? -12.717 -10.108 33.068 1.00 92.00 693 VAL A O 1
ATOM 5188 N N . ALA A 1 694 ? -12.906 -11.863 31.670 1.00 91.38 694 ALA A N 1
ATOM 5189 C CA . ALA A 1 694 ? -14.352 -12.033 31.789 1.00 91.38 694 ALA A CA 1
ATOM 5190 C C . ALA A 1 694 ? -14.792 -12.409 33.218 1.00 91.38 694 ALA A C 1
ATOM 5192 O O . ALA A 1 694 ? -15.858 -11.968 33.667 1.00 91.38 694 ALA A O 1
ATOM 5193 N N . ALA A 1 695 ? -13.960 -13.164 33.946 1.00 92.06 695 ALA A N 1
ATOM 5194 C CA . ALA A 1 695 ? -14.189 -13.585 35.331 1.00 92.06 695 ALA A CA 1
ATOM 5195 C C . ALA A 1 695 ? -14.028 -12.459 36.374 1.00 92.06 695 ALA A C 1
ATOM 5197 O O . ALA A 1 695 ? -14.452 -12.609 37.520 1.00 92.06 695 ALA A O 1
ATOM 5198 N N . ARG A 1 696 ? -13.446 -11.306 36.008 1.00 90.75 696 ARG A N 1
ATOM 5199 C CA . ARG A 1 696 ? -13.278 -10.168 36.932 1.00 90.75 696 ARG A CA 1
ATOM 5200 C C . ARG A 1 696 ? -14.639 -9.596 37.348 1.00 90.75 696 ARG A C 1
ATOM 5202 O O . ARG A 1 696 ? -15.555 -9.492 36.536 1.00 90.75 696 ARG A O 1
ATOM 5209 N N . THR A 1 697 ? -14.757 -9.130 38.591 1.00 83.38 697 THR A N 1
ATOM 5210 C CA . THR A 1 697 ? -16.006 -8.584 39.169 1.00 83.38 697 THR A CA 1
ATOM 5211 C C . THR A 1 697 ? -16.349 -7.154 38.718 1.00 83.38 697 THR A C 1
ATOM 5213 O O . THR A 1 697 ? -17.411 -6.635 39.054 1.00 83.38 697 THR A O 1
ATOM 5216 N N . GLY A 1 698 ? -15.483 -6.503 37.933 1.00 77.75 698 GLY A N 1
ATOM 5217 C CA . GLY A 1 698 ? -15.664 -5.120 37.478 1.00 77.75 698 GLY A CA 1
ATOM 5218 C C . GLY A 1 698 ? -16.746 -4.926 36.403 1.00 77.75 698 GLY A C 1
ATOM 5219 O O . GLY A 1 698 ? -17.113 -5.849 35.680 1.00 77.75 698 GLY A O 1
ATOM 5220 N N . SER A 1 699 ? -17.226 -3.686 36.259 1.00 76.31 699 SER A N 1
ATOM 5221 C CA . SER A 1 699 ? -18.225 -3.268 35.255 1.00 76.31 699 SER A CA 1
ATOM 5222 C C . SER A 1 699 ? -17.630 -2.463 34.089 1.00 76.31 699 SER A C 1
ATOM 5224 O O . SER A 1 699 ? -18.362 -1.804 33.339 1.00 76.31 699 SER A O 1
ATOM 5226 N N . SER A 1 700 ? -16.303 -2.496 33.929 1.00 82.75 700 SER A N 1
ATOM 5227 C CA . SER A 1 700 ? -15.611 -1.777 32.858 1.00 82.75 700 SER A CA 1
ATOM 5228 C C . SER A 1 700 ? -16.007 -2.313 31.480 1.00 82.75 700 SER A C 1
ATOM 5230 O O . SER A 1 700 ? -16.375 -3.478 31.328 1.00 82.75 700 SER A O 1
ATOM 5232 N N . GLN A 1 701 ? -15.909 -1.459 30.458 1.00 81.44 701 GLN A N 1
ATOM 5233 C CA . GLN A 1 701 ? -16.190 -1.846 29.070 1.00 81.44 701 GLN A CA 1
ATOM 5234 C C . GLN A 1 701 ? -15.330 -3.038 28.621 1.00 81.44 701 GLN A C 1
ATOM 5236 O O . GLN A 1 701 ? -15.835 -3.949 27.980 1.00 81.44 701 GLN A O 1
ATOM 5241 N N . THR A 1 702 ? -14.066 -3.099 29.050 1.00 87.19 702 THR A N 1
ATOM 5242 C CA . THR A 1 702 ? -13.183 -4.249 28.809 1.00 87.19 702 THR A CA 1
ATOM 5243 C C . THR A 1 702 ? -13.756 -5.552 29.371 1.00 87.19 702 THR A C 1
ATOM 5245 O O . THR A 1 702 ? -13.797 -6.546 28.660 1.00 87.19 702 THR A O 1
ATOM 5248 N N . VAL A 1 703 ? -14.241 -5.561 30.619 1.00 90.31 703 VAL A N 1
ATOM 5249 C CA . VAL A 1 703 ? -14.815 -6.778 31.227 1.00 90.31 703 VAL A CA 1
ATOM 5250 C C . VAL A 1 703 ? -16.122 -7.175 30.538 1.00 90.31 703 VAL A C 1
ATOM 5252 O O . VAL A 1 703 ? -16.360 -8.358 30.310 1.00 90.31 703 VAL A O 1
ATOM 5255 N N . LYS A 1 704 ? -16.957 -6.198 30.162 1.00 88.94 704 LYS A N 1
ATOM 5256 C CA . LYS A 1 704 ? -18.204 -6.454 29.426 1.00 88.94 704 LYS A CA 1
ATOM 5257 C C . LYS A 1 704 ? -17.943 -7.104 28.068 1.00 88.94 704 LYS A C 1
ATOM 5259 O O . LYS A 1 704 ? -18.517 -8.152 27.799 1.00 88.94 704 LYS A O 1
ATOM 5264 N N . HIS A 1 705 ? -17.055 -6.532 27.254 1.00 91.38 705 HIS A N 1
ATOM 5265 C CA . HIS A 1 705 ? -16.726 -7.105 25.948 1.00 91.38 705 HIS A CA 1
ATOM 5266 C C . HIS A 1 705 ? -15.976 -8.439 26.062 1.00 91.38 705 HIS A C 1
ATOM 5268 O O . HIS A 1 705 ? -16.199 -9.306 25.232 1.00 91.38 705 HIS A O 1
ATOM 5274 N N . ALA A 1 706 ? -15.164 -8.660 27.104 1.00 92.38 706 ALA A N 1
ATOM 5275 C CA . ALA A 1 706 ? -14.541 -9.967 27.338 1.00 92.38 706 ALA A CA 1
ATOM 5276 C C . ALA A 1 706 ? -15.576 -11.068 27.621 1.00 92.38 706 ALA A C 1
ATOM 5278 O O . ALA A 1 706 ? -15.446 -12.176 27.112 1.00 92.38 706 ALA A O 1
ATOM 5279 N N . ARG A 1 707 ? -16.625 -10.766 28.402 1.00 91.31 707 ARG A N 1
ATOM 5280 C CA . ARG A 1 707 ? -17.737 -11.707 28.626 1.00 91.31 707 ARG A CA 1
ATOM 5281 C C . ARG A 1 707 ? -18.489 -11.994 27.332 1.00 91.31 707 ARG A C 1
ATOM 5283 O O . ARG A 1 707 ? -18.696 -13.156 27.025 1.00 91.31 707 ARG A O 1
ATOM 5290 N N . LEU A 1 708 ? -18.815 -10.950 26.566 1.00 91.31 708 LEU A N 1
ATOM 5291 C CA . LEU A 1 708 ? -19.464 -11.107 25.263 1.00 91.31 708 LEU A CA 1
ATOM 5292 C C . LEU A 1 708 ? -18.626 -11.972 24.317 1.00 91.31 708 LEU A C 1
ATOM 5294 O O . LEU A 1 708 ? -19.170 -12.877 23.703 1.00 91.31 708 LEU A O 1
ATOM 5298 N N . LEU A 1 709 ? -17.312 -11.743 24.240 1.00 93.50 709 LEU A N 1
ATOM 5299 C CA . LEU A 1 709 ? -16.433 -12.528 23.374 1.00 93.50 709 LEU A CA 1
ATOM 5300 C C . LEU A 1 709 ? -16.370 -13.992 23.811 1.00 93.50 709 LEU A C 1
ATOM 5302 O O . LEU A 1 709 ? -16.518 -14.879 22.984 1.00 93.50 709 LEU A O 1
ATOM 5306 N N . ARG A 1 710 ? -16.208 -14.253 25.113 1.00 93.81 710 ARG A N 1
ATOM 5307 C CA . ARG A 1 710 ? -16.239 -15.616 25.658 1.00 93.81 710 ARG A CA 1
ATOM 5308 C C . ARG A 1 710 ? -17.544 -16.337 25.313 1.00 93.81 710 ARG A C 1
ATOM 5310 O O . ARG A 1 710 ? -17.512 -17.527 25.038 1.00 93.81 710 ARG A O 1
ATOM 5317 N N . ASP A 1 711 ? -18.670 -15.635 25.379 1.00 91.12 711 ASP A N 1
ATOM 5318 C CA . ASP A 1 711 ? -19.978 -16.219 25.093 1.00 91.12 711 ASP A CA 1
ATOM 5319 C C . ASP A 1 711 ? -20.178 -16.459 23.579 1.00 91.12 711 ASP A C 1
ATOM 5321 O O . ASP A 1 711 ? -20.900 -17.379 23.222 1.00 91.12 711 ASP A O 1
ATOM 5325 N N . VAL A 1 712 ? -19.520 -15.681 22.705 1.00 91.12 712 VAL A N 1
ATOM 5326 C CA . VAL A 1 712 ? -19.513 -15.880 21.238 1.00 91.12 712 VAL A CA 1
ATOM 5327 C C . VAL A 1 712 ? -18.633 -17.058 20.806 1.00 91.12 712 VAL A C 1
ATOM 5329 O O . VAL A 1 712 ? -18.982 -17.745 19.857 1.00 91.12 712 VAL A O 1
ATOM 5332 N N . LEU A 1 713 ? -17.514 -17.302 21.496 1.00 90.50 713 LEU A N 1
ATOM 5333 C CA . LEU A 1 713 ? -16.551 -18.369 21.170 1.00 90.50 713 LEU A CA 1
ATOM 5334 C C . LEU A 1 713 ? -16.960 -19.768 21.671 1.00 90.50 713 LEU A C 1
ATOM 5336 O O . LEU A 1 713 ? -16.165 -20.710 21.591 1.00 90.50 713 LEU A O 1
ATOM 5340 N N . ARG A 1 714 ? -18.162 -19.883 22.240 1.00 89.06 714 ARG A N 1
ATOM 5341 C CA . ARG A 1 714 ? -18.781 -21.114 22.740 1.00 89.06 714 ARG A CA 1
ATOM 5342 C C . ARG A 1 714 ? -19.955 -21.493 21.848 1.00 89.06 714 ARG A C 1
ATOM 5344 O O . ARG A 1 714 ? -20.214 -22.708 21.767 1.00 89.06 714 ARG A O 1
#

Radius of gyration: 34.31 Å; Cα contacts (8 Å, |Δi|>4): 1017; chains: 1; bounding box: 79×94×77 Å

Sequence (714 aa):
MAPKLLPLVLERSSLPFTPQLLSALCAFAAEGTVDRAALVRRTFAIVADAHPTAALPYWQAVPLTGDEHARTAPERTALAEKLLTRLLQDGAPKTVTPVMTFLRALALTPAEQAPFLRDHVALLDLSSPVAAYGQEVLRELDEAGLLEEDVLSEACERVLLRPEKKLVRAQLSWLDRVARREPARAGRISVCAALAFGHPDVSVQERALTLVARHLKNAGDPVRARLRTAAAASLGPALAARAAQLLGAEAPGAGHDTGAERVTEAEVLPHLPGLRPVPGPVGTAVEVAQELAVVLADDDVVAFERALDGLVRQARLDRAALSRALEPVMRRAPGVHRDCGQSDLYDVAAAVRGDEPRRLYGRPHRRISHGEAISPPGKLLMARLIEALDVIESGAQPFLLALPTHVTGAVDAGVLVERVAELERARVEPAPVDLAQALLRVTLTSDERVLRAAGGLRSEAGRWLARWLREGGLPHQDSTPEKWPVADPTDAPPGLWEPVSPGPDQDVPLPPVAAAVCGTYERGRSPGGGYSLYDAYAAPYWVAQLPHHRDEVAAYAKSCVDGRMLALLAEAGGPAGYALHWQIACRLGEDRDSAVDALLVLAAQGQLDGRLLAGQLQALIRNRSSSPKRVVDALRAAAGTGAYATVWSVLEAALPALLRGTPVREAGAFLALAVECASRCAAEGPIPEVEVVAARTGSSQTVKHARLLRDVLR

Mean predicted aligned error: 15.48 Å

Foldseek 3Di:
DPLVCVAVVLPDDPDDDALVNLVVVLVCVVVVSDDPLSNVVSLLVVLLPDDLLSCLVSLVSDPADPVSLVVCLVSLLSSLVVLLVQVLVPDDCVRNVSSLSSNVSSVHALVSCLVCLVSLLSLLQYDPVSVVSSLVSQLNNVVVVSHDPVSLLSNLLSQLLDQDPVSNVVNLVSLLVVCVVPVLCLLVSLLSLLSNLQHLDVVSNVSSLVSNLVSVVSHDDVSLVSSLVSLCVHHFPVSNVVSCVSSDDDPPDDDDDDDPPLPFQPFDFDDQDPQAFQPDADDDLLLLLVLLLCVLVDQQQLSLLNNLQNLLQHLLVPLPRNLVSNVVRLPDQHDDDLAAGSSCVSQLSCVSNVHDGDPCVPDPCVSVVVLRDHALLSLLVVVSSVLSSVSSVVSQQNGFLQNDGGSLSAHELQSSLVSLVVCVVSVHDHRQSSLLLNLLRYDADPPPVSLVSLVPDDDPSSVLSNVCNVVVGDDADAQFDPPQPPVFLLPDAQDDRQTHQDDLPDPDPGDPSSSSLSHAQDQPPRPPGGDDCVVVSCLSVSSSSNLAHLQNSLSRCGPNCDLVSLLSSLSGHHACHLSNLLVLLLCLQPPLPSSLNSLSSCVVVVRDDLRSNLSNNLSCQVNVVGDPVSNLVSLSVSVVSSNLVSSLSNLLNNLLSQLPDPHGVCLLSSLQSNLSSCSNNQAADDDVSLVVLCPDPDPDSNNVSSVSNRVSND

pLDDT: mean 83.92, std 15.52, range [29.14, 98.62]

Nearest PDB structures (foldseek):
  8fnk-assembly1_8  TM=2.050E-01  e=1.162E-02  Trypanosoma brucei
  3ea5-assembly2_D  TM=2.018E-01  e=2.317E-02  Saccharomyces cerevisiae
  3nd2-assembly1_A  TM=2.041E-01  e=6.140E-02  Saccharomyces cerevisiae
  7nrc-assembly1_A  TM=2.032E-01  e=9.214E-02  Saccharomyces cerevisiae S288C
  8e5t-assembly1_5  TM=2.410E-01  e=3.974E-01  Saccharomyces cerevisiae BY4741

Secondary structure (DSSP, 8-state):
--GGGHHHHHH-TT----HHHHHHHHHHHHTTSS-HHHHHHHHHHHHTTS-HHHHHHHHHHSPPPHHHHHHTHHHHHHHHHHHHHHHTT---HHHHHHHHHHHHHTT--HHHHGGGHHHHHHGGGS-HHHHHHHHHHHHHHHHTT---HHHHHHHHHHHHTSS-HHHHHHHHHHHHHHHHH-GGGHHHHHHHHHGGGG-S-HHHHHHHHHHHHHHGGGS-HHHHHHHHHHHHHHS-HHHHHHHHHHHTPPPPPS---------PPPP--------PBPPPPP-SHHHHHHHHHHHHHS--HHHHHHHHHHHHHHHHHHHHHHHHHHTTT-SSPPP--SS--GGGHHHHHHHHHTPPPPTTTS-TTHHHHTT----HHHHHHHHHHHHHHHHHHH----S-TT--SBTTS-EEHHHHHHHHHHHHHTTPPPPHHHHHHHHHHEEP---HHHHHHHHT--SHHHHHHHHHHHHTSSPP-----TTS-TT-GGGPPSS--PPPPPPS-----S-HHHHGGGS---TTSSTTS---GGG-TTHHHHHHHSTT-HHHHHHHHGGG--HHHHHHHHHS-S---HHHHHHHHHHTTT-HHHHHHHHHHHHHTT---HHHHHHHHHHHHHTTSS-HHHHHHHHHHHHTTT-HHHHHHHHHHHHHHHHSSSPPTTHHHHHHHHHHHHHHHT-----HHHHHHHTSS---HHHHHHHHHHHHT-

Solvent-accessible surface area (backbone atoms only — not comparable to full-atom values): 38990 Å² total; per-residue (Å²): 130,65,74,87,53,51,68,66,57,70,73,49,91,83,68,88,85,44,57,69,58,52,53,51,53,50,54,36,30,76,71,66,68,37,66,56,70,59,52,51,58,45,50,54,60,55,44,68,72,76,45,61,70,59,50,45,68,51,52,72,74,52,69,74,49,74,71,49,52,66,73,40,45,69,61,52,43,59,41,47,54,58,50,47,60,56,54,72,69,58,73,58,70,87,66,46,49,50,53,55,53,39,58,58,68,63,63,70,49,57,78,66,45,50,86,45,49,68,59,34,55,58,27,39,78,49,58,72,74,50,17,50,51,20,51,51,54,54,49,50,21,44,76,69,70,69,50,57,73,68,56,54,50,53,48,36,62,51,42,30,70,46,86,53,65,69,60,33,51,50,50,54,55,48,48,56,49,51,34,68,76,40,50,86,48,16,36,62,49,34,58,50,39,49,52,22,30,62,37,94,47,65,73,51,22,53,50,29,51,51,52,33,59,71,38,44,89,55,31,55,71,73,53,44,54,54,50,50,55,47,35,65,75,39,35,58,72,74,56,25,56,53,45,44,65,71,62,59,62,80,71,78,69,96,71,79,93,70,81,79,71,71,71,58,56,75,69,38,61,64,81,76,77,67,91,47,68,42,80,75,81,57,88,45,38,58,50,26,28,52,25,43,42,47,21,72,75,41,84,44,61,62,34,37,43,43,20,55,36,21,50,33,34,32,43,61,73,41,37,68,59,29,34,59,40,36,51,82,62,63,78,63,83,75,85,85,66,89,52,43,41,62,58,58,53,53,57,53,57,33,54,64,58,68,49,82,66,57,89,76,58,76,45,87,62,52,62,61,69,71,65,51,76,58,45,43,55,20,46,34,50,48,50,42,53,53,50,47,48,54,35,49,73,66,50,69,53,70,60,61,64,42,52,42,43,24,71,52,26,28,23,50,48,57,62,46,42,51,52,48,51,50,33,50,76,70,70,41,82,74,59,66,61,39,48,43,47,24,58,51,12,43,45,82,76,86,53,64,67,49,54,50,55,25,64,67,41,84,44,71,68,30,44,47,51,32,46,36,60,72,71,64,50,81,79,88,63,77,21,61,44,93,87,55,40,80,93,47,31,50,71,38,67,64,40,88,81,65,42,34,49,45,67,56,86,61,96,60,97,50,58,71,52,60,46,41,55,56,29,65,73,63,51,76,80,49,100,70,63,43,75,67,58,84,72,53,75,32,48,69,51,44,48,29,51,34,15,50,43,29,20,52,51,38,18,46,46,53,94,52,61,45,55,72,42,40,43,52,43,44,73,29,39,56,64,66,43,53,16,39,41,48,52,37,44,55,25,25,45,75,43,42,67,44,21,37,52,27,51,40,44,24,47,58,69,73,48,59,57,30,49,55,38,19,12,51,41,48,9,24,38,71,53,64,78,30,47,52,65,41,36,46,55,25,49,49,54,40,32,73,63,36,27,23,52,64,44,29,48,27,42,66,43,25,47,48,55,41,42,51,85,74,55,45,78,60,45,32,56,51,33,45,51,42,35,54,20,31,61,40,46,53,41,70,62,87,54,70,52,40,50,58,45,33,69,47,92,63,88,48,64,43,29,52,26,23,40,52,30,54,63,55,27,106